Protein AF-0000000067866561 (afdb_homodimer)

Structure (mmCIF, N/CA/C/O backbone):
data_AF-0000000067866561-model_v1
#
loop_
_entity.id
_entity.type
_entity.pdbx_description
1 polymer 'RpiR family transcrip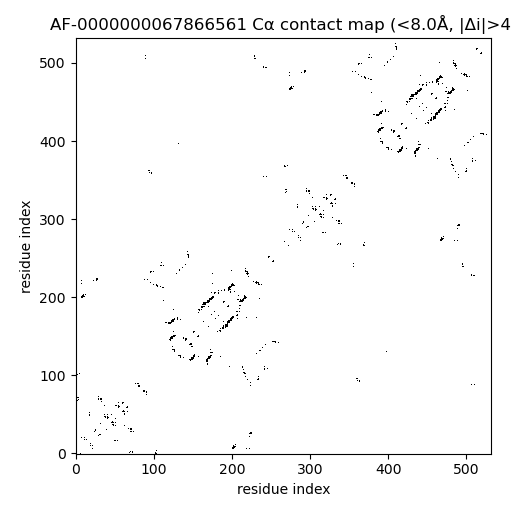tional regulator'
#
loop_
_atom_site.group_PDB
_atom_site.id
_atom_site.type_symbol
_atom_site.label_atom_id
_atom_site.label_alt_id
_atom_site.label_comp_id
_atom_site.label_asym_id
_atom_site.label_entity_id
_atom_site.label_seq_id
_atom_site.pdbx_PDB_ins_code
_atom_site.Cartn_x
_atom_site.Cartn_y
_atom_site.Cartn_z
_atom_site.occupancy
_atom_site.B_iso_or_equiv
_atom_site.auth_seq_id
_atom_site.auth_comp_id
_atom_site.auth_asym_id
_atom_site.auth_atom_id
_atom_site.pdbx_PDB_model_num
ATOM 1 N N . MET A 1 1 ? -1.812 25.75 -6.633 1 51.5 1 MET A N 1
ATOM 2 C CA . MET A 1 1 ? -2.139 24.516 -5.918 1 51.5 1 MET A CA 1
ATOM 3 C C . MET A 1 1 ? -3.514 24 -6.328 1 51.5 1 MET A C 1
ATOM 5 O O . MET A 1 1 ? -4.398 24.781 -6.676 1 51.5 1 MET A O 1
ATOM 9 N N . ASN A 1 2 ? -3.725 22.766 -6.699 1 67.25 2 ASN A N 1
ATOM 10 C CA . ASN A 1 2 ? -4.996 22.125 -7.02 1 67.25 2 ASN A CA 1
ATOM 11 C C . ASN A 1 2 ? -6.02 22.328 -5.906 1 67.25 2 ASN A C 1
ATOM 13 O O . ASN A 1 2 ? -5.738 22.062 -4.738 1 67.25 2 ASN A O 1
ATOM 17 N N . ILE A 1 3 ? -7.043 23.109 -6.242 1 78.19 3 ILE A N 1
ATOM 18 C CA . ILE A 1 3 ? -8.07 23.531 -5.285 1 78.19 3 ILE A CA 1
ATOM 19 C C . ILE A 1 3 ? -8.531 22.328 -4.473 1 78.19 3 ILE A C 1
ATOM 21 O O . ILE A 1 3 ? -8.828 22.453 -3.281 1 78.19 3 ILE A O 1
ATOM 25 N N . ILE A 1 4 ? -8.531 21.219 -5.055 1 76.75 4 ILE A N 1
ATOM 26 C CA . ILE A 1 4 ? -8.961 20 -4.371 1 76.75 4 ILE A CA 1
ATOM 27 C C . ILE A 1 4 ? -7.98 19.672 -3.242 1 76.75 4 ILE A C 1
ATOM 29 O O . ILE A 1 4 ? -8.398 19.344 -2.131 1 76.75 4 ILE A O 1
ATOM 33 N N . CYS A 1 5 ? -6.785 19.859 -3.506 1 73.12 5 CYS A N 1
ATOM 34 C CA . CYS A 1 5 ? -5.758 19.625 -2.496 1 73.12 5 CYS A CA 1
ATOM 35 C C . CYS A 1 5 ? -5.852 20.672 -1.381 1 73.12 5 CYS A C 1
ATOM 37 O O . CYS A 1 5 ? -5.664 20.344 -0.208 1 73.12 5 CYS A O 1
ATOM 39 N N . GLU A 1 6 ? -6.121 21.875 -1.761 1 77.31 6 GLU A N 1
ATOM 40 C CA . GLU A 1 6 ? -6.273 22.953 -0.783 1 77.31 6 GLU A CA 1
ATOM 41 C C . GLU A 1 6 ? -7.426 22.672 0.176 1 77.31 6 GLU A C 1
ATOM 43 O O . GLU A 1 6 ? -7.289 22.859 1.388 1 77.31 6 GLU A O 1
ATOM 48 N N . ILE A 1 7 ? -8.531 22.203 -0.333 1 79.88 7 ILE A N 1
ATOM 49 C CA . ILE A 1 7 ? -9.711 21.875 0.468 1 79.88 7 ILE A CA 1
ATOM 50 C C . ILE A 1 7 ? -9.375 20.75 1.439 1 79.88 7 ILE A C 1
ATOM 52 O O . ILE A 1 7 ? -9.695 20.828 2.629 1 79.88 7 ILE A O 1
ATOM 56 N N . GLN A 1 8 ? -8.703 19.75 0.894 1 75.56 8 GLN A N 1
ATOM 57 C CA . GLN A 1 8 ? -8.336 18.609 1.725 1 75.56 8 GLN A CA 1
ATOM 58 C C . GLN A 1 8 ? -7.398 19.031 2.854 1 75.56 8 GLN A C 1
ATOM 60 O O . GLN A 1 8 ? -7.562 18.594 3.994 1 75.56 8 GLN A O 1
ATOM 65 N N . GLN A 1 9 ? -6.465 19.875 2.562 1 73.44 9 GLN A N 1
ATOM 66 C CA . GLN A 1 9 ? -5.461 20.281 3.537 1 73.44 9 GLN A CA 1
ATOM 67 C C . GLN A 1 9 ? -6.082 21.125 4.645 1 73.44 9 GLN A C 1
ATOM 69 O O . GLN A 1 9 ? -5.629 21.094 5.789 1 73.44 9 GLN A O 1
ATOM 74 N N . LYS A 1 10 ? -7.121 21.828 4.379 1 76.75 10 LYS A N 1
ATOM 75 C CA . LYS A 1 10 ? -7.719 22.766 5.32 1 76.75 10 LYS A CA 1
ATOM 76 C C . LYS A 1 10 ? -8.945 22.172 6 1 76.75 10 LYS A C 1
ATOM 78 O O . LYS A 1 10 ? -9.609 22.828 6.797 1 76.75 10 LYS A O 1
ATOM 83 N N . TYR A 1 11 ? -9.211 20.969 5.695 1 79.69 11 TYR A N 1
ATOM 84 C CA . TYR A 1 11 ? -10.477 20.344 6.086 1 79.69 11 TYR A CA 1
ATOM 85 C C . TYR A 1 11 ? -10.68 20.438 7.59 1 79.69 11 TYR A C 1
ATOM 87 O O . TYR A 1 11 ? -11.773 20.766 8.055 1 79.69 11 TYR A O 1
ATOM 95 N N . ASN A 1 12 ? -9.602 20.219 8.328 1 75.5 12 ASN A N 1
ATOM 96 C CA . ASN A 1 12 ? -9.727 20.156 9.781 1 75.5 12 ASN A CA 1
ATOM 97 C C . ASN A 1 12 ? -10.055 21.531 10.367 1 75.5 12 ASN A C 1
ATOM 99 O O . ASN A 1 12 ? -10.5 21.641 11.508 1 75.5 12 ASN A O 1
ATOM 103 N N . ASN A 1 13 ? -9.828 22.562 9.617 1 79.94 13 ASN A N 1
ATOM 104 C CA . ASN A 1 13 ? -10.062 23.938 10.086 1 79.94 13 ASN A CA 1
ATOM 105 C C . ASN A 1 13 ? -11.461 24.422 9.719 1 79.94 13 ASN A C 1
ATOM 107 O O . ASN A 1 13 ? -11.852 25.531 10.094 1 79.94 13 ASN A O 1
ATOM 111 N N . PHE A 1 14 ? -12.211 23.625 9.086 1 86.25 14 PHE A N 1
ATOM 112 C CA . PHE A 1 14 ? -13.531 24.031 8.625 1 86.25 14 PHE A CA 1
ATOM 113 C C . PHE A 1 14 ? -14.578 23.828 9.719 1 8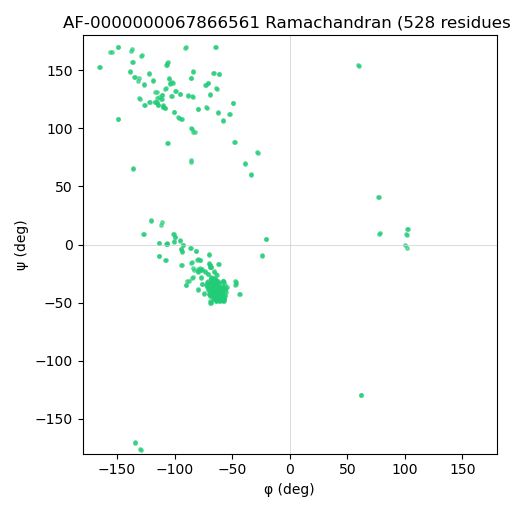6.25 14 PHE A C 1
ATOM 115 O O . PHE A 1 14 ? -14.438 22.938 10.562 1 86.25 14 PHE A O 1
ATOM 122 N N . SER A 1 15 ? -15.508 24.719 9.797 1 88.94 15 SER A N 1
ATOM 123 C CA . SER A 1 15 ? -16.703 24.484 10.594 1 88.94 15 SER A CA 1
ATOM 124 C C . SER A 1 15 ? -17.531 23.328 10.039 1 88.94 15 SER A C 1
ATOM 126 O O . SER A 1 15 ? -17.234 22.812 8.953 1 88.94 15 SER A O 1
ATOM 128 N N . ASP A 1 16 ? -18.469 22.922 10.742 1 89.62 16 ASP A N 1
ATOM 129 C CA . ASP A 1 16 ? -19.297 21.812 10.312 1 89.62 16 ASP A CA 1
ATOM 130 C C . ASP A 1 16 ? -19.953 22.094 8.961 1 89.62 16 ASP A C 1
ATOM 132 O O . ASP A 1 16 ? -20 21.219 8.094 1 89.62 16 ASP A O 1
ATOM 136 N N . LYS A 1 17 ? -20.438 23.234 8.828 1 89.38 17 LYS A N 1
ATOM 137 C CA . LYS A 1 17 ? -21.094 23.609 7.574 1 89.38 17 LYS A CA 1
ATOM 138 C C . LYS A 1 17 ? -20.078 23.641 6.43 1 89.38 17 LYS A C 1
ATOM 140 O O . LYS A 1 17 ? -20.375 23.219 5.312 1 89.38 17 LYS A O 1
ATOM 145 N N . GLU A 1 18 ? -18.922 24.141 6.777 1 90.75 18 GLU A N 1
ATOM 146 C CA . GLU A 1 18 ? -17.859 24.188 5.773 1 90.75 18 GLU A CA 1
ATOM 147 C C . GLU A 1 18 ? -17.406 22.781 5.391 1 90.75 18 GLU A C 1
ATOM 149 O O . GLU A 1 18 ? -17.109 22.516 4.223 1 90.75 18 GLU A O 1
ATOM 154 N N . LYS A 1 19 ? -17.297 21.906 6.316 1 88.5 19 LYS A N 1
ATOM 155 C CA . LYS A 1 19 ? -16.953 20.516 6.035 1 88.5 19 LYS A CA 1
ATOM 156 C C . LYS A 1 19 ? -17.984 19.875 5.105 1 88.5 19 LYS A C 1
ATOM 158 O O . LYS A 1 19 ? -17.625 19.078 4.23 1 88.5 19 LYS A O 1
ATOM 163 N N . ALA A 1 20 ? -19.203 20.203 5.359 1 89.25 20 ALA A N 1
ATOM 164 C CA . ALA A 1 20 ? -20.25 19.688 4.488 1 89.25 20 ALA A CA 1
ATOM 165 C C . ALA A 1 20 ? -20.031 20.141 3.047 1 89.25 20 ALA A C 1
ATOM 167 O O . ALA A 1 20 ? -20.203 19.344 2.111 1 89.25 20 ALA A O 1
ATOM 168 N N . ILE A 1 21 ? -19.703 21.422 2.9 1 89.94 21 ILE A N 1
ATOM 169 C CA . ILE A 1 21 ? -19.406 21.953 1.573 1 89.94 21 ILE A CA 1
ATOM 170 C C . ILE A 1 21 ? -18.219 21.203 0.978 1 89.94 21 ILE A C 1
ATOM 172 O O . ILE A 1 21 ? -18.281 20.734 -0.16 1 89.94 21 ILE A O 1
ATOM 176 N N . ALA A 1 22 ? -17.141 21.062 1.773 1 86.31 22 ALA A N 1
ATOM 177 C CA . ALA A 1 22 ? -15.914 20.391 1.345 1 86.31 22 ALA A CA 1
ATOM 178 C C . ALA A 1 22 ? -16.188 18.953 0.93 1 86.31 22 ALA A C 1
ATOM 180 O O . ALA A 1 22 ? -15.742 18.5 -0.128 1 86.31 22 ALA A O 1
ATOM 181 N N . ASP A 1 23 ? -16.938 18.297 1.719 1 84.62 23 ASP A N 1
ATOM 182 C CA . ASP A 1 23 ? -17.281 16.906 1.432 1 84.62 23 ASP A CA 1
ATOM 183 C C . ASP A 1 23 ? -18 16.781 0.089 1 84.62 23 ASP A C 1
ATOM 185 O O . ASP A 1 23 ? -17.688 15.891 -0.704 1 84.62 23 ASP A O 1
ATOM 189 N N . TYR A 1 24 ? -18.938 17.625 -0.1 1 83.81 24 TYR A N 1
ATOM 190 C CA . TYR A 1 24 ? -19.703 17.594 -1.349 1 83.81 24 TYR A CA 1
ATOM 191 C C . TYR A 1 24 ? -18.781 17.828 -2.545 1 83.81 24 TYR A C 1
ATOM 193 O O . TYR A 1 24 ? -18.859 17.109 -3.543 1 83.81 24 TYR A O 1
ATOM 201 N N . ILE A 1 25 ? -17.938 18.797 -2.445 1 82.19 25 ILE A N 1
ATOM 202 C CA . ILE A 1 25 ? -17.016 19.156 -3.523 1 82.19 25 ILE A CA 1
ATOM 203 C C . ILE A 1 25 ? -16.047 18 -3.773 1 82.19 25 ILE A C 1
ATOM 205 O O . ILE A 1 25 ? -15.797 17.625 -4.922 1 82.19 25 ILE A O 1
ATOM 209 N N . LEU A 1 26 ? -15.5 17.469 -2.715 1 77.69 26 LEU A N 1
ATOM 210 C CA . LEU A 1 26 ? -14.438 16.469 -2.812 1 77.69 26 LEU A CA 1
ATOM 211 C C . LEU A 1 26 ? -14.992 15.141 -3.311 1 77.69 26 LEU A C 1
ATOM 213 O O . LEU A 1 26 ? -14.32 14.43 -4.062 1 77.69 26 LEU A O 1
ATOM 217 N N . ASN A 1 27 ? -16.141 14.797 -3.006 1 74.69 27 ASN A N 1
ATOM 218 C CA . ASN A 1 27 ? -16.719 13.5 -3.344 1 74.69 27 ASN A CA 1
ATOM 219 C C . ASN A 1 27 ? -17.375 13.523 -4.719 1 74.69 27 ASN A C 1
ATOM 221 O O . ASN A 1 27 ? -17.469 12.492 -5.383 1 74.69 27 ASN A O 1
ATOM 225 N N . GLN A 1 28 ? -17.906 14.672 -5.102 1 72 28 GLN A N 1
ATOM 226 C CA . GLN A 1 28 ? -18.625 14.805 -6.371 1 72 28 GLN A CA 1
ATOM 227 C C . GLN A 1 28 ? -18.219 16.078 -7.098 1 72 28 GLN A C 1
ATOM 229 O O . GLN A 1 28 ? -19.078 16.906 -7.422 1 72 28 GLN A O 1
ATOM 234 N N . PRO A 1 29 ? -16.984 16.125 -7.48 1 72 29 PRO A N 1
ATOM 235 C CA . PRO A 1 29 ? -16.547 17.375 -8.086 1 72 29 PRO A CA 1
ATOM 236 C C . PRO A 1 29 ? -17.234 17.656 -9.422 1 72 29 PRO A C 1
ATOM 238 O O . PRO A 1 29 ? -17.422 18.828 -9.781 1 72 29 PRO A O 1
ATOM 241 N N . ASP A 1 30 ? -17.703 16.656 -10.039 1 72.81 30 ASP A N 1
ATOM 242 C CA . ASP A 1 30 ? -18.344 16.828 -11.344 1 72.81 30 ASP A CA 1
ATOM 243 C C . ASP A 1 30 ? -19.719 17.469 -11.203 1 72.81 30 ASP A C 1
ATOM 245 O O . ASP A 1 30 ? -20.203 18.109 -12.141 1 72.81 30 ASP A O 1
ATOM 249 N N . MET A 1 31 ? -20.297 17.328 -10.039 1 74.25 31 MET A N 1
ATOM 250 C CA . MET A 1 31 ? -21.641 17.859 -9.828 1 74.25 31 MET A CA 1
ATOM 251 C C . MET A 1 31 ? -21.609 19.359 -9.609 1 74.25 31 MET A C 1
ATOM 253 O O . MET A 1 31 ? -22.641 20.031 -9.719 1 74.25 31 MET A O 1
ATOM 257 N N . ILE A 1 32 ? -20.422 19.797 -9.375 1 78.69 32 ILE A N 1
ATOM 258 C CA . ILE A 1 32 ? -20.281 21.219 -9.086 1 78.69 32 ILE A CA 1
ATOM 259 C C . ILE A 1 32 ? -20.172 22.016 -10.383 1 78.69 32 ILE A C 1
ATOM 261 O O . ILE A 1 32 ? -20.422 23.219 -10.406 1 78.69 32 ILE A O 1
ATOM 265 N N . LYS A 1 33 ? -19.906 21.297 -11.492 1 74.69 33 LYS A N 1
ATOM 266 C CA . LYS A 1 33 ? -19.656 21.953 -12.773 1 74.69 33 LYS A CA 1
ATOM 267 C C . LYS A 1 33 ? -20.859 22.781 -13.203 1 74.69 33 LYS A C 1
ATOM 269 O O . LYS A 1 33 ? -20.703 23.906 -13.711 1 74.69 33 LYS A O 1
ATOM 274 N N . ASN A 1 34 ? -21.984 22.344 -12.992 1 79 34 ASN A N 1
ATOM 275 C CA . ASN A 1 34 ? -23.141 23.031 -13.555 1 79 34 ASN A CA 1
ATOM 276 C C . ASN A 1 34 ? -24.109 23.5 -12.469 1 79 34 ASN A C 1
ATOM 278 O O . ASN A 1 34 ? -25.25 23.828 -12.758 1 79 34 ASN A O 1
ATOM 282 N N . ILE A 1 35 ? -23.578 23.594 -11.297 1 85.44 35 ILE A N 1
ATOM 283 C CA . ILE A 1 35 ? -24.484 23.969 -10.219 1 85.44 35 ILE A CA 1
ATOM 284 C C . ILE A 1 35 ? -24.312 25.453 -9.883 1 85.44 35 ILE A C 1
ATOM 286 O O . ILE A 1 35 ? -23.234 26 -10.031 1 85.44 35 ILE A O 1
ATOM 290 N N . ASN A 1 36 ? -25.469 26.172 -9.625 1 88.38 36 ASN A N 1
ATOM 291 C CA . ASN A 1 36 ? -25.344 27.547 -9.133 1 88.38 36 ASN A CA 1
ATOM 292 C C . ASN A 1 36 ? -25.297 27.578 -7.605 1 88.38 36 ASN A C 1
ATOM 294 O O . ASN A 1 36 ? -25.484 26.562 -6.945 1 88.38 36 ASN A O 1
ATOM 298 N N . ILE A 1 37 ? -24.969 28.766 -7.094 1 91.69 37 ILE A N 1
ATOM 299 C CA . ILE A 1 37 ? -24.688 28.906 -5.672 1 91.69 37 ILE A CA 1
ATOM 300 C C . ILE A 1 37 ? -25.953 28.625 -4.863 1 91.69 37 ILE A C 1
ATOM 302 O O . ILE A 1 37 ? -25.891 28.062 -3.771 1 91.69 37 ILE A O 1
ATOM 306 N N . THR A 1 38 ? -27.156 29 -5.371 1 91.81 38 THR A N 1
ATOM 307 C CA . THR A 1 38 ? -28.422 28.797 -4.684 1 91.81 38 THR A CA 1
ATOM 308 C C . THR A 1 38 ? -28.734 27.312 -4.574 1 91.81 38 THR A C 1
ATOM 310 O O . THR A 1 38 ? -29.172 26.844 -3.521 1 91.81 38 THR A O 1
ATOM 313 N N . GLU A 1 39 ? -28.516 26.641 -5.586 1 91.81 39 GLU A N 1
ATOM 314 C CA . GLU A 1 39 ? -28.75 25.203 -5.613 1 91.81 39 GLU A CA 1
ATOM 315 C C . GLU A 1 39 ? -27.797 24.469 -4.68 1 91.81 39 GLU A C 1
ATOM 317 O O . GLU A 1 39 ? -28.203 23.562 -3.951 1 91.81 39 GLU A O 1
ATOM 322 N N . LEU A 1 40 ? -26.562 24.828 -4.773 1 91.56 40 LEU A N 1
ATOM 323 C CA . LEU A 1 40 ? -25.578 24.203 -3.893 1 91.56 40 LEU A CA 1
ATOM 324 C C . LEU A 1 40 ? -25.922 24.438 -2.43 1 91.56 40 LEU A C 1
ATOM 326 O O . LEU A 1 40 ? -25.828 23.531 -1.604 1 91.56 40 LEU A O 1
ATOM 330 N N . ALA A 1 41 ? -26.297 25.641 -2.125 1 92.94 41 ALA A N 1
ATOM 331 C CA . ALA A 1 41 ? -26.688 25.984 -0.761 1 92.94 41 ALA A CA 1
ATOM 332 C C . ALA A 1 41 ? -27.859 25.125 -0.288 1 92.94 41 ALA A C 1
ATOM 334 O O . ALA A 1 41 ? -27.875 24.672 0.857 1 92.94 41 ALA A O 1
ATOM 335 N N . LYS A 1 42 ? -28.719 24.844 -1.188 1 92.06 42 LYS A N 1
ATOM 336 C CA . LYS A 1 42 ? -29.875 24.016 -0.875 1 92.06 42 LYS A CA 1
ATOM 337 C C . LYS A 1 42 ? -29.469 22.562 -0.624 1 92.06 42 LYS A C 1
ATOM 339 O O . LYS A 1 42 ? -29.953 21.938 0.321 1 92.06 42 LYS A O 1
ATOM 344 N N . ILE A 1 43 ? -28.625 22.125 -1.439 1 89.06 43 ILE A N 1
ATOM 345 C CA . ILE A 1 43 ? -28.172 20.734 -1.348 1 89.06 43 ILE A CA 1
ATOM 346 C C . ILE A 1 43 ? -27.453 20.531 -0.019 1 89.06 43 ILE A C 1
ATOM 348 O O . ILE A 1 43 ? -27.656 19.516 0.649 1 89.06 43 ILE A O 1
ATOM 352 N N . ILE A 1 44 ? -26.609 21.469 0.358 1 89.12 44 ILE A N 1
ATOM 353 C CA . ILE A 1 44 ? -25.766 21.359 1.55 1 89.12 44 ILE A CA 1
ATOM 354 C C . ILE A 1 44 ? -26.562 21.781 2.781 1 89.12 44 ILE A C 1
ATOM 356 O O . ILE A 1 44 ? -26.234 21.406 3.906 1 89.12 44 ILE A O 1
ATOM 360 N N . GLY A 1 45 ? -27.594 22.531 2.635 1 90.75 45 GLY A N 1
ATOM 361 C CA . GLY A 1 45 ? -28.359 23.078 3.74 1 90.75 45 GLY A CA 1
ATOM 362 C C . GLY A 1 45 ? -27.703 24.266 4.398 1 90.75 45 GLY A C 1
ATOM 363 O O . GLY A 1 45 ? -27.594 24.328 5.625 1 90.75 45 GLY A O 1
ATOM 364 N N . THR A 1 46 ? -27.156 25.094 3.637 1 91.94 46 THR A N 1
ATOM 365 C CA . THR A 1 46 ? -26.5 26.297 4.137 1 91.94 46 THR A CA 1
ATOM 366 C C . THR A 1 46 ? -26.906 27.516 3.324 1 91.94 46 THR A C 1
ATOM 368 O O . THR A 1 46 ? -27.922 27.484 2.607 1 91.94 46 THR A O 1
ATOM 371 N N . SER A 1 47 ? -26.25 28.672 3.535 1 89.94 47 SER A N 1
ATOM 372 C CA . SER A 1 47 ? -26.578 29.891 2.818 1 89.94 47 SER A CA 1
ATOM 373 C C . SER A 1 47 ? -25.531 30.203 1.758 1 89.94 47 SER A C 1
ATOM 375 O O . SER A 1 47 ? -24.422 29.688 1.805 1 89.94 47 SER A O 1
ATOM 377 N N . GLY A 1 48 ? -25.969 30.984 0.776 1 92.12 48 GLY A N 1
ATOM 378 C CA . GLY A 1 48 ? -25.016 31.453 -0.222 1 92.12 48 GLY A CA 1
ATOM 379 C C . GLY A 1 48 ? -23.844 32.188 0.378 1 92.12 48 GLY A C 1
ATOM 380 O O . GLY A 1 48 ? -22.719 32.094 -0.117 1 92.12 48 GLY A O 1
ATOM 381 N N . ALA A 1 49 ? -24.094 32.906 1.423 1 92 49 ALA A N 1
ATOM 382 C CA . ALA A 1 49 ? -23.031 33.656 2.109 1 92 49 ALA A CA 1
ATOM 383 C C . ALA A 1 49 ? -21.984 32.688 2.682 1 92 49 ALA A C 1
ATOM 385 O O . ALA A 1 49 ? -20.781 32.969 2.602 1 92 49 ALA A O 1
ATOM 386 N N . THR A 1 50 ? -22.453 31.656 3.197 1 93.44 50 THR A N 1
ATOM 387 C CA . THR A 1 50 ? -21.547 30.656 3.752 1 93.44 50 THR A CA 1
ATOM 388 C C . THR A 1 50 ? -20.672 30.047 2.66 1 93.44 50 THR A C 1
ATOM 390 O O . THR A 1 50 ? -19.484 29.828 2.867 1 93.44 50 THR A O 1
ATOM 393 N N . ILE A 1 51 ? -21.25 29.781 1.525 1 93.88 51 ILE A N 1
ATOM 394 C CA . ILE A 1 51 ? -20.516 29.219 0.4 1 93.88 51 ILE A CA 1
ATOM 395 C C . ILE A 1 51 ? -19.484 30.219 -0.096 1 93.88 51 ILE A C 1
ATOM 397 O O . ILE A 1 51 ? -18.344 29.859 -0.417 1 93.88 51 ILE A O 1
ATOM 401 N N . THR A 1 52 ? -19.891 31.484 -0.139 1 92.56 52 THR A N 1
ATOM 402 C CA . THR A 1 52 ? -18.984 32.562 -0.557 1 92.56 52 THR A CA 1
ATOM 403 C C . THR A 1 52 ? -17.812 32.656 0.407 1 92.56 52 THR A C 1
ATOM 405 O O . THR A 1 52 ? -16.672 32.812 -0.02 1 92.56 52 THR A O 1
ATOM 408 N N . ARG A 1 53 ? -18.062 32.594 1.65 1 92.69 53 ARG A N 1
ATOM 409 C CA . ARG A 1 53 ? -17.016 32.656 2.654 1 92.69 53 ARG A CA 1
ATOM 410 C C . ARG A 1 53 ? -16.078 31.438 2.541 1 92.69 53 ARG A C 1
ATOM 412 O O . ARG A 1 53 ? -14.867 31.562 2.707 1 92.69 53 ARG A O 1
ATOM 419 N N . PHE A 1 54 ? -16.688 30.344 2.301 1 94.44 54 PHE A N 1
ATOM 420 C CA . PHE A 1 54 ? -15.922 29.125 2.098 1 94.44 54 PHE A CA 1
ATOM 421 C C . PHE A 1 54 ? -14.961 29.281 0.923 1 94.44 54 PHE A C 1
ATOM 423 O O . PHE A 1 54 ? -13.789 28.922 1.019 1 94.44 54 PHE A O 1
ATOM 430 N N . SER A 1 55 ? -15.492 29.781 -0.153 1 91.75 55 SER A N 1
ATOM 431 C CA . SER A 1 55 ? -14.672 29.984 -1.346 1 91.75 55 SER A CA 1
ATOM 432 C C . SER A 1 55 ? -13.461 30.859 -1.042 1 91.75 55 SER A C 1
ATOM 434 O O . SER A 1 55 ? -12.352 30.562 -1.495 1 91.75 55 SER A O 1
ATOM 436 N N . LYS A 1 56 ? -13.648 31.828 -0.228 1 90.62 56 LYS A N 1
ATOM 437 C CA . LYS A 1 56 ? -12.547 32.719 0.144 1 90.62 56 LYS A CA 1
ATOM 438 C C . LYS A 1 56 ? -11.547 32 1.054 1 90.62 56 LYS A C 1
ATOM 440 O O . LYS A 1 56 ? -10.336 32.188 0.917 1 90.62 56 LYS A O 1
ATOM 445 N N . LYS A 1 57 ? -12.07 31.25 1.836 1 90.19 57 LYS A N 1
ATOM 446 C CA . LYS A 1 57 ? -11.242 30.531 2.799 1 90.19 57 LYS A CA 1
ATOM 447 C C . LYS A 1 57 ? -10.297 29.562 2.094 1 90.19 57 LYS A C 1
ATOM 449 O O . LYS A 1 57 ? -9.195 29.297 2.586 1 90.19 57 LYS A O 1
ATOM 454 N N . ILE A 1 58 ? -10.742 29.125 0.99 1 88.25 58 ILE A N 1
ATOM 455 C CA . ILE A 1 58 ? -9.898 28.156 0.288 1 88.25 58 ILE A CA 1
ATOM 456 C C . ILE A 1 58 ? -9.125 28.859 -0.821 1 88.25 58 ILE A C 1
ATOM 458 O O . ILE A 1 58 ? -8.562 28.219 -1.704 1 88.25 58 ILE A O 1
ATOM 462 N N . GLY A 1 59 ? -9.219 30.172 -0.901 1 84.19 59 GLY A N 1
ATOM 463 C CA . GLY A 1 59 ? -8.336 30.953 -1.759 1 84.19 59 GLY A CA 1
ATOM 464 C C . GLY A 1 59 ? -9 31.406 -3.047 1 84.19 59 GLY A C 1
ATOM 465 O O . GLY A 1 59 ? -8.32 31.781 -4.004 1 84.19 59 GLY A O 1
ATOM 466 N N . CYS A 1 60 ? -10.289 31.266 -3.061 1 87.88 60 CYS A N 1
ATOM 467 C CA . CYS A 1 60 ? -11.016 31.75 -4.23 1 87.88 60 CYS A CA 1
ATOM 468 C C . CYS A 1 60 ? -11.742 33.031 -3.924 1 87.88 60 CYS A C 1
ATOM 470 O O . CYS A 1 60 ? -12.305 33.219 -2.838 1 87.88 60 CYS A O 1
ATOM 472 N N . ASP A 1 61 ? -11.758 33.844 -4.887 1 86.56 61 ASP A N 1
ATOM 473 C CA . ASP A 1 61 ? -12.344 35.188 -4.668 1 86.56 61 ASP A CA 1
ATOM 474 C C . ASP A 1 61 ? -13.875 35.094 -4.734 1 86.56 61 ASP A C 1
ATOM 476 O O . ASP A 1 61 ? -14.562 36 -4.246 1 86.56 61 ASP A O 1
ATOM 480 N N . SER A 1 62 ? -14.367 34.094 -5.387 1 88.25 62 SER A N 1
ATOM 481 C CA . SER A 1 62 ? -15.805 33.969 -5.57 1 88.25 62 SER A CA 1
ATOM 482 C C . SER A 1 62 ? -16.203 32.5 -5.777 1 88.25 62 SER A C 1
ATOM 484 O O . SER A 1 62 ? -15.344 31.656 -6.008 1 88.25 62 SER A O 1
ATOM 486 N N . PHE A 1 63 ? -17.484 32.312 -5.648 1 91.81 63 PHE A N 1
ATOM 487 C CA . PHE A 1 63 ? -18.016 31 -5.949 1 91.81 63 PHE A CA 1
ATOM 488 C C . PHE A 1 63 ? -17.75 30.609 -7.398 1 91.81 63 PHE A C 1
ATOM 490 O O . PHE A 1 63 ? -17.406 29.469 -7.691 1 91.81 63 PHE A O 1
ATOM 497 N N . VAL A 1 64 ? -17.875 31.547 -8.258 1 86.94 64 VAL A N 1
ATOM 498 C CA . VAL A 1 64 ? -17.656 31.297 -9.68 1 86.94 64 VAL A CA 1
ATOM 499 C C . VAL A 1 64 ? -16.219 30.859 -9.914 1 86.94 64 VAL A C 1
ATOM 501 O O . VAL A 1 64 ? -15.961 29.891 -10.625 1 86.94 64 VAL A O 1
ATOM 504 N N . GLU A 1 65 ? -15.305 31.562 -9.266 1 86.62 65 GLU A N 1
ATOM 505 C CA . GLU A 1 65 ? -13.891 31.188 -9.375 1 86.62 65 GLU A CA 1
ATOM 506 C C . GLU A 1 65 ? -13.648 29.797 -8.805 1 86.62 65 GLU A C 1
ATOM 508 O O . GLU A 1 65 ? -12.891 29 -9.375 1 86.62 65 GLU A O 1
ATOM 513 N N . MET A 1 66 ? -14.289 29.516 -7.695 1 89.38 66 MET A N 1
ATOM 514 C CA . MET A 1 66 ? -14.172 28.203 -7.082 1 89.38 66 MET A CA 1
ATOM 515 C C . MET A 1 66 ? -14.633 27.109 -8.039 1 89.38 66 MET A C 1
ATOM 517 O O . MET A 1 66 ? -13.938 26.109 -8.227 1 89.38 66 MET A O 1
ATOM 521 N N . LYS A 1 67 ? -15.727 27.297 -8.625 1 85.75 67 LYS A N 1
ATOM 522 C CA . LYS A 1 67 ? -16.297 26.344 -9.57 1 85.75 67 LYS A CA 1
ATOM 523 C C . LYS A 1 67 ? -15.344 26.125 -10.75 1 85.75 67 LYS A C 1
ATOM 525 O O . LYS A 1 67 ? -15.133 24.984 -11.172 1 85.75 67 LYS A O 1
ATOM 530 N N . MET A 1 68 ? -14.812 27.203 -11.203 1 81 68 MET A N 1
ATOM 531 C CA . MET A 1 68 ? -13.891 27.125 -12.328 1 81 68 MET A CA 1
ATOM 532 C C . MET A 1 68 ? -12.648 26.312 -11.961 1 81 68 MET A C 1
ATOM 534 O O . MET A 1 68 ? -12.203 25.469 -12.734 1 81 68 MET A O 1
ATOM 538 N N . GLN A 1 69 ? -12.141 26.625 -10.836 1 79.94 69 GLN A N 1
ATOM 539 C CA . GLN A 1 69 ? -10.938 25.938 -10.383 1 79.94 69 GLN A CA 1
ATOM 540 C C . GLN A 1 69 ? -11.195 24.453 -10.172 1 79.94 69 GLN A C 1
ATOM 542 O O . GLN A 1 69 ? -10.344 23.609 -10.484 1 79.94 69 GLN A O 1
ATOM 547 N N . ILE A 1 70 ? -12.336 24.125 -9.648 1 80.94 70 ILE A N 1
ATOM 548 C CA . ILE A 1 70 ? -12.711 22.734 -9.438 1 80.94 70 ILE A CA 1
ATOM 549 C C . ILE A 1 70 ? -12.836 22.016 -10.781 1 80.94 70 ILE A C 1
ATOM 551 O O . ILE A 1 70 ? -12.344 20.906 -10.945 1 80.94 70 ILE A O 1
ATOM 555 N N . ASN A 1 71 ? -13.445 22.672 -11.781 1 73 71 ASN A N 1
ATOM 556 C CA . ASN A 1 71 ? -13.617 22.094 -13.109 1 73 71 ASN A CA 1
ATOM 557 C C . ASN A 1 71 ? -12.273 21.828 -13.773 1 73 71 ASN A C 1
ATOM 559 O O . ASN A 1 71 ? -12.117 20.828 -14.492 1 73 71 ASN A O 1
ATOM 563 N N . LEU A 1 72 ? -11.375 22.672 -13.531 1 66.94 72 LEU A N 1
ATOM 564 C CA . LEU A 1 72 ? -10.039 22.531 -14.094 1 66.94 72 LEU A CA 1
ATOM 565 C C . LEU A 1 72 ? -9.312 21.344 -13.453 1 66.94 72 LEU A C 1
ATOM 567 O O . LEU A 1 72 ? -8.516 20.672 -14.109 1 66.94 72 LEU A O 1
ATOM 571 N N . SER A 1 73 ? -9.641 21.188 -12.195 1 64.38 73 SER A N 1
ATOM 572 C CA . SER A 1 73 ? -8.953 20.125 -11.461 1 64.38 73 SER A CA 1
ATOM 573 C C . SER A 1 73 ? -9.516 18.75 -11.805 1 64.38 73 SER A C 1
ATOM 575 O O . SER A 1 73 ? -8.859 17.734 -11.594 1 64.38 73 SER A O 1
ATOM 577 N N . THR A 1 74 ? -10.805 18.609 -12.203 1 60.16 74 THR A N 1
ATOM 578 C CA . THR A 1 74 ? -11.477 17.359 -12.5 1 60.16 74 THR A CA 1
ATOM 579 C C . THR A 1 74 ? -11.328 17 -13.969 1 60.16 74 THR A C 1
ATOM 581 O O . THR A 1 74 ? -11.57 15.852 -14.367 1 60.16 74 THR A O 1
ATOM 584 N N . ASN A 1 75 ? -11.297 17.922 -14.93 1 51.62 75 ASN A N 1
ATOM 585 C CA . ASN A 1 75 ? -11.312 17.688 -16.375 1 51.62 75 ASN A CA 1
ATOM 586 C C . ASN A 1 75 ? -10.367 16.547 -16.766 1 51.62 75 ASN A C 1
ATOM 588 O O . ASN A 1 75 ? -10.586 15.883 -17.781 1 51.62 75 ASN A O 1
ATOM 592 N N . ASP A 1 76 ? -9.297 16.547 -16.203 1 44.88 76 ASP A N 1
ATOM 593 C CA . ASP A 1 76 ? -8.445 15.523 -16.812 1 44.88 76 ASP A CA 1
ATOM 594 C C . ASP A 1 76 ? -8.844 14.125 -16.344 1 44.88 76 ASP A C 1
ATOM 596 O O . ASP A 1 76 ? -8.273 13.133 -16.797 1 44.88 76 ASP A O 1
ATOM 600 N N . SER A 1 77 ? -9.469 14.055 -15.305 1 43.88 77 SER A N 1
ATOM 601 C CA . SER A 1 77 ? -9.82 12.695 -14.906 1 43.88 77 SER A CA 1
ATOM 602 C C . SER A 1 77 ? -11.117 12.242 -15.562 1 43.88 77 SER A C 1
ATOM 604 O O . SER A 1 77 ? -12.18 12.828 -15.312 1 43.88 77 SER A O 1
ATOM 606 N N . GLU A 1 78 ? -11.164 11.969 -16.766 1 37.94 78 GLU A N 1
ATOM 607 C CA . GLU A 1 78 ? -12.352 11.32 -17.328 1 37.94 78 GLU A CA 1
ATOM 608 C C . GLU A 1 78 ? -13.055 10.461 -16.281 1 37.94 78 GLU A C 1
ATOM 610 O O . GLU A 1 78 ? -12.469 9.508 -15.758 1 37.94 78 GLU A O 1
ATOM 615 N N . SER A 1 79 ? -13.828 11.031 -15.398 1 40.38 79 SER A N 1
ATOM 616 C CA . SER A 1 79 ? -14.742 10.242 -14.586 1 40.38 79 SER A CA 1
ATOM 617 C C . SER A 1 79 ? -15.273 9.039 -15.359 1 40.38 79 SER A C 1
ATOM 619 O O . SER A 1 79 ? -16.016 9.203 -16.344 1 40.38 79 SER A O 1
ATOM 621 N N . ILE A 1 80 ? -14.578 8.18 -15.805 1 38.09 80 ILE A N 1
ATOM 622 C CA . ILE A 1 80 ? -15.258 7.008 -16.344 1 38.09 80 ILE A CA 1
ATOM 623 C C . ILE A 1 80 ? -16.453 6.668 -15.453 1 38.09 80 ILE A C 1
ATOM 625 O O . ILE A 1 80 ? -16.297 6.254 -14.305 1 38.09 80 ILE A O 1
ATOM 629 N N . ASP A 1 81 ? -17.484 7.414 -15.414 1 40.81 81 ASP A N 1
ATOM 630 C CA . ASP A 1 81 ? -18.844 7.074 -15 1 40.81 81 ASP A CA 1
ATOM 631 C C . ASP A 1 81 ? -19.109 5.578 -15.156 1 40.81 81 ASP A C 1
ATOM 633 O O . ASP A 1 81 ? -20.266 5.156 -15.281 1 40.81 81 ASP A O 1
ATOM 637 N N . SER A 1 82 ? -18.312 4.777 -15.766 1 44.34 82 SER A N 1
ATOM 638 C CA . SER A 1 82 ? -18.844 3.426 -15.922 1 44.34 82 SER A CA 1
ATOM 639 C C . SER A 1 82 ? -19.188 2.809 -14.578 1 44.34 82 SER A C 1
ATOM 641 O O . SER A 1 82 ? -18.469 2.979 -13.594 1 44.34 82 SER A O 1
ATOM 643 N N . ASP A 1 83 ? -20.438 2.656 -14.18 1 54.06 83 ASP A N 1
ATOM 644 C CA . ASP A 1 83 ? -21.109 1.849 -13.164 1 54.06 83 ASP A CA 1
ATOM 645 C C . ASP A 1 83 ? -20.25 0.659 -12.75 1 54.06 83 ASP A C 1
ATOM 647 O O . ASP A 1 83 ? -20.672 -0.164 -11.93 1 54.06 83 ASP A O 1
ATOM 651 N N . ASP A 1 84 ? -19.016 0.545 -13.25 1 81.19 84 ASP A N 1
ATOM 652 C CA . ASP A 1 84 ? -18.188 -0.64 -13.023 1 81.19 84 ASP A CA 1
ATOM 653 C C . ASP A 1 84 ? -17.234 -0.425 -11.852 1 81.19 84 ASP A C 1
ATOM 655 O O . ASP A 1 84 ? -16.406 0.489 -11.883 1 81.19 84 ASP A O 1
ATOM 659 N N . ILE A 1 85 ? -17.406 -1.011 -10.797 1 84.81 85 ILE A N 1
ATOM 660 C CA . ILE A 1 85 ? -16.672 -0.956 -9.539 1 84.81 85 ILE A CA 1
ATOM 661 C C . ILE A 1 85 ? -15.18 -1.057 -9.805 1 84.81 85 ILE A C 1
ATOM 663 O O . ILE A 1 85 ? -14.383 -0.371 -9.164 1 84.81 85 ILE A O 1
ATOM 667 N N . PHE A 1 86 ? -14.734 -1.782 -10.773 1 89.12 86 PHE A N 1
ATOM 668 C CA . PHE A 1 86 ? -13.32 -1.976 -11.094 1 89.12 86 PHE A CA 1
ATOM 669 C C . PHE A 1 86 ? -12.719 -0.702 -11.68 1 89.12 86 PHE A C 1
ATOM 671 O O . PHE A 1 86 ? -11.617 -0.306 -11.312 1 89.12 86 PHE A O 1
ATOM 678 N N . SER A 1 87 ? -13.43 -0.039 -12.477 1 86.69 87 SER A N 1
ATOM 679 C CA . SER A 1 87 ? -12.969 1.213 -13.062 1 86.69 87 SER A CA 1
ATOM 680 C C . SER A 1 87 ? -12.883 2.318 -12.016 1 86.69 87 SER A C 1
ATOM 682 O O . SER A 1 87 ? -11.992 3.168 -12.07 1 86.69 87 SER A O 1
ATOM 684 N N . SER A 1 88 ? -13.797 2.285 -11.117 1 85.31 88 SER A N 1
ATOM 685 C CA . SER A 1 88 ? -13.797 3.283 -10.055 1 85.31 88 SER A CA 1
ATOM 686 C C . SER A 1 88 ? -12.547 3.172 -9.188 1 85.31 88 SER A C 1
ATOM 688 O O . SER A 1 88 ? -11.891 4.176 -8.906 1 85.31 88 SER A O 1
ATOM 690 N N . VAL A 1 89 ? -12.242 1.921 -8.766 1 91.12 89 VAL A N 1
ATOM 691 C CA . VAL A 1 89 ? -11.07 1.709 -7.926 1 91.12 89 VAL A CA 1
ATOM 692 C C . VAL A 1 89 ? -9.812 2.125 -8.68 1 91.12 89 VAL A C 1
ATOM 694 O O . VAL A 1 89 ? -8.938 2.793 -8.117 1 91.12 89 VAL A O 1
ATOM 697 N N . TYR A 1 90 ? -9.734 1.78 -9.945 1 90.88 90 TYR A N 1
ATOM 698 C CA . TYR A 1 90 ? -8.609 2.156 -10.789 1 90.88 90 TYR A CA 1
ATOM 699 C C . TYR A 1 90 ? -8.43 3.67 -10.82 1 90.88 90 TYR A C 1
ATOM 701 O O . TYR A 1 90 ? -7.324 4.18 -10.633 1 90.88 90 TYR A O 1
ATOM 709 N N . SER A 1 91 ? -9.477 4.344 -11.016 1 86.56 91 SER A N 1
ATOM 710 C CA . SER A 1 91 ? -9.453 5.801 -11.086 1 86.56 91 SER A CA 1
ATOM 711 C C . SER A 1 91 ? -9.055 6.414 -9.75 1 86.56 91 SER A C 1
ATOM 713 O O . SER A 1 91 ? -8.281 7.375 -9.711 1 86.56 91 SER A O 1
ATOM 715 N N . HIS A 1 92 ? -9.617 5.879 -8.68 1 87.38 92 HIS A N 1
ATOM 716 C CA . HIS A 1 92 ? -9.312 6.379 -7.344 1 87.38 92 HIS A CA 1
ATOM 717 C C . HIS A 1 92 ? -7.828 6.258 -7.031 1 87.38 92 HIS A C 1
ATOM 719 O O . HIS A 1 92 ? -7.227 7.184 -6.477 1 87.38 92 HIS A O 1
ATOM 725 N N . TYR A 1 93 ? -7.219 5.109 -7.363 1 93.38 93 TYR A N 1
ATOM 726 C CA . TYR A 1 93 ? -5.793 4.906 -7.125 1 93.38 93 TYR A CA 1
ATOM 727 C C . TYR A 1 93 ? -4.961 5.922 -7.895 1 93.38 93 TYR A C 1
ATOM 729 O O . TYR A 1 93 ? -4.047 6.535 -7.336 1 93.38 93 TYR A O 1
ATOM 737 N N . ASN A 1 94 ? -5.297 6.125 -9.117 1 89.44 94 ASN A N 1
ATOM 738 C CA . ASN A 1 94 ? -4.562 7.094 -9.922 1 89.44 94 ASN A CA 1
ATOM 739 C C . ASN A 1 94 ? -4.727 8.516 -9.391 1 89.44 94 ASN A C 1
ATOM 741 O O . ASN A 1 94 ? -3.771 9.289 -9.367 1 89.44 94 ASN A O 1
ATOM 745 N N . GLU A 1 95 ? -5.895 8.789 -8.93 1 83.31 95 GLU A N 1
ATOM 746 C CA . GLU A 1 95 ? -6.164 10.117 -8.375 1 83.31 95 GLU A CA 1
ATOM 747 C C . GLU A 1 95 ? -5.352 10.352 -7.102 1 83.31 95 GLU A C 1
ATOM 749 O O . GLU A 1 95 ? -4.805 11.438 -6.906 1 83.31 95 GLU A O 1
ATOM 754 N N . VAL A 1 96 ? -5.316 9.359 -6.234 1 89.31 96 VAL A N 1
ATOM 755 C CA . VAL A 1 96 ? -4.578 9.492 -4.984 1 89.31 96 VAL A CA 1
ATOM 756 C C . VAL A 1 96 ? -3.102 9.75 -5.281 1 89.31 96 VAL A C 1
ATOM 758 O O . VAL A 1 96 ? -2.482 10.625 -4.664 1 89.31 96 VAL A O 1
ATOM 761 N N . ILE A 1 97 ? -2.533 8.953 -6.242 1 92.5 97 ILE A N 1
ATOM 762 C CA . ILE A 1 97 ? -1.129 9.125 -6.598 1 92.5 97 ILE A CA 1
ATOM 763 C C . ILE A 1 97 ? -0.901 10.539 -7.141 1 92.5 97 ILE A C 1
ATOM 765 O O . ILE A 1 97 ? 0.039 11.219 -6.734 1 92.5 97 ILE A O 1
ATOM 769 N N . GLU A 1 98 ? -1.781 10.938 -8.008 1 85.62 98 GLU A N 1
ATOM 770 C CA . GLU A 1 98 ? -1.65 12.242 -8.648 1 85.62 98 GLU A CA 1
ATOM 771 C C . GLU A 1 98 ? -1.748 13.375 -7.625 1 85.62 98 GLU A C 1
ATOM 773 O O . GLU A 1 98 ? -0.908 14.273 -7.605 1 85.62 98 GLU A O 1
ATOM 778 N N . ARG A 1 99 ? -2.695 13.32 -6.77 1 81.38 99 ARG A N 1
ATOM 779 C CA . ARG A 1 99 ? -2.918 14.367 -5.777 1 81.38 99 ARG A CA 1
ATOM 780 C C . ARG A 1 99 ? -1.795 14.391 -4.746 1 81.38 99 ARG A C 1
ATOM 782 O O . ARG A 1 99 ? -1.35 15.461 -4.332 1 81.38 99 ARG A O 1
ATOM 789 N N . THR A 1 100 ? -1.42 13.219 -4.352 1 90.62 100 THR A N 1
ATOM 790 C CA . THR A 1 100 ? -0.315 13.156 -3.402 1 90.62 100 THR A CA 1
ATOM 791 C C . THR A 1 100 ? 0.958 13.734 -4.016 1 90.62 100 THR A C 1
ATOM 793 O O . THR A 1 100 ? 1.657 14.523 -3.377 1 90.62 100 THR A O 1
ATOM 796 N N . ASN A 1 101 ? 1.229 13.336 -5.25 1 88.81 101 ASN A N 1
ATOM 797 C CA . ASN A 1 101 ? 2.406 13.836 -5.953 1 88.81 101 ASN A CA 1
ATOM 798 C C . ASN A 1 101 ? 2.393 15.359 -6.062 1 88.81 101 ASN A C 1
ATOM 800 O O . ASN A 1 101 ? 3.445 15.992 -6.043 1 88.81 101 ASN A O 1
ATOM 804 N N . SER A 1 102 ? 1.238 15.922 -6.148 1 80.75 102 SER A N 1
ATOM 805 C CA . SER A 1 102 ? 1.101 17.359 -6.328 1 80.75 102 SER A CA 1
ATOM 806 C C . SER A 1 102 ? 1.339 18.109 -5.02 1 80.75 102 SER A C 1
ATOM 808 O O . SER A 1 102 ? 1.674 19.297 -5.023 1 80.75 102 SER A O 1
ATOM 810 N N . ILE A 1 103 ? 1.202 17.5 -3.887 1 81.56 103 ILE A N 1
ATOM 811 C CA . ILE A 1 103 ? 1.273 18.234 -2.631 1 81.56 103 ILE A CA 1
ATOM 812 C C . ILE A 1 103 ? 2.582 17.906 -1.914 1 81.56 103 ILE A C 1
ATOM 814 O O . ILE A 1 103 ? 2.982 18.625 -0.989 1 81.56 103 ILE A O 1
ATOM 818 N N . ILE A 1 104 ? 3.248 16.891 -2.35 1 89.69 104 ILE A N 1
ATOM 819 C CA . ILE A 1 104 ? 4.48 16.453 -1.702 1 89.69 104 ILE A CA 1
ATOM 820 C C . ILE A 1 104 ? 5.535 17.547 -1.817 1 89.69 104 ILE A C 1
ATOM 822 O O . ILE A 1 104 ? 5.668 18.188 -2.865 1 89.69 104 ILE A O 1
ATOM 826 N N . ASP A 1 105 ? 6.23 17.859 -0.73 1 90.44 105 ASP A N 1
ATOM 827 C CA . ASP A 1 105 ? 7.359 18.781 -0.663 1 90.44 105 ASP A CA 1
ATOM 828 C C . ASP A 1 105 ? 8.688 18.031 -0.805 1 90.44 105 ASP A C 1
ATOM 830 O O . ASP A 1 105 ? 9.164 17.422 0.151 1 90.44 105 ASP A O 1
ATOM 834 N N . LYS A 1 106 ? 9.336 18.188 -1.955 1 92.88 106 LYS A N 1
ATOM 835 C CA . LYS A 1 106 ? 10.586 17.484 -2.23 1 92.88 106 LYS A CA 1
ATOM 836 C C . LYS A 1 106 ? 11.664 17.875 -1.229 1 92.88 106 LYS A C 1
ATOM 838 O O . LYS A 1 106 ? 12.477 17.047 -0.827 1 92.88 106 LYS A O 1
ATOM 843 N N . SER A 1 107 ? 11.656 19.125 -0.843 1 95.94 107 SER A N 1
ATOM 844 C CA . SER A 1 107 ? 12.648 19.594 0.118 1 95.94 107 SER A CA 1
ATOM 845 C C . SER A 1 107 ? 12.484 18.891 1.465 1 95.94 107 SER A C 1
ATOM 847 O O . SER A 1 107 ? 13.469 18.578 2.131 1 95.94 107 SER A O 1
ATOM 849 N N . ALA A 1 108 ? 11.25 18.688 1.857 1 96.94 108 ALA A N 1
ATOM 850 C CA . ALA A 1 108 ? 10.984 17.984 3.105 1 96.94 108 ALA A CA 1
ATOM 851 C C . ALA A 1 108 ? 11.461 16.531 3.025 1 96.94 108 ALA A C 1
ATOM 853 O O . ALA A 1 108 ? 11.969 15.984 4.008 1 96.94 108 ALA A O 1
ATOM 854 N N . ILE A 1 109 ? 11.375 15.961 1.82 1 97.69 109 ILE A N 1
ATOM 855 C CA . ILE A 1 109 ? 11.828 14.594 1.615 1 97.69 109 ILE A CA 1
ATOM 856 C C . ILE A 1 109 ? 13.352 14.531 1.747 1 97.69 109 ILE A C 1
ATOM 858 O O . ILE A 1 109 ? 13.883 13.656 2.438 1 97.69 109 ILE A O 1
ATOM 862 N N . PHE A 1 110 ? 14.016 15.469 1.161 1 97.19 110 PHE A N 1
ATOM 863 C CA . PHE A 1 110 ? 15.469 15.484 1.271 1 97.19 110 PHE A CA 1
ATOM 864 C C . PHE A 1 110 ? 15.898 15.727 2.713 1 97.19 110 PHE A C 1
ATOM 866 O O . PHE A 1 110 ? 16.875 15.125 3.184 1 97.19 110 PHE A O 1
ATOM 873 N N . ASN A 1 111 ? 15.164 16.547 3.373 1 98.19 111 ASN A N 1
ATOM 874 C CA . ASN A 1 111 ? 15.461 16.828 4.77 1 98.19 111 ASN A CA 1
ATOM 875 C C . ASN A 1 111 ? 15.312 15.586 5.645 1 98.19 111 ASN A C 1
ATOM 877 O O . ASN A 1 111 ? 16.188 15.281 6.453 1 98.19 111 ASN A O 1
ATOM 881 N N . ILE A 1 112 ? 14.25 14.859 5.512 1 98.69 112 ILE A N 1
ATOM 882 C CA . ILE A 1 112 ? 14.016 13.688 6.344 1 98.69 112 ILE A CA 1
ATOM 883 C C . ILE A 1 112 ? 15.047 12.609 6.012 1 98.69 112 ILE A C 1
ATOM 885 O O . ILE A 1 112 ? 15.469 11.859 6.891 1 98.69 112 ILE A O 1
ATOM 889 N N . VAL A 1 113 ? 15.422 12.531 4.758 1 98.5 113 VAL A N 1
ATOM 890 C CA . VAL A 1 113 ? 16.438 11.57 4.344 1 98.5 113 VAL A CA 1
ATOM 891 C C . VAL A 1 113 ? 17.75 11.867 5.059 1 98.5 113 VAL A C 1
ATOM 893 O O . VAL A 1 113 ? 18.422 10.953 5.562 1 98.5 113 VAL A O 1
ATOM 896 N N . GLU A 1 114 ? 18.125 13.102 5.102 1 98.5 114 GLU A N 1
ATOM 897 C CA . GLU A 1 114 ? 19.344 13.5 5.805 1 98.5 114 GLU A CA 1
ATOM 898 C C . GLU A 1 114 ? 19.25 13.164 7.293 1 98.5 114 GLU A C 1
ATOM 900 O O . GLU A 1 114 ? 20.219 12.68 7.883 1 98.5 114 GLU A O 1
ATOM 905 N N . GLU A 1 115 ? 18.109 13.414 7.867 1 98.69 115 GLU A N 1
ATOM 906 C CA . GLU A 1 115 ? 17.922 13.133 9.289 1 98.69 115 GLU A CA 1
ATOM 907 C C . GLU A 1 115 ? 17.969 11.633 9.562 1 98.69 115 GLU A C 1
ATOM 909 O O . GLU A 1 115 ? 18.484 11.211 10.602 1 98.69 115 GLU A O 1
ATOM 914 N N . ILE A 1 116 ? 17.438 10.852 8.656 1 98.81 116 ILE A N 1
ATOM 915 C CA . ILE A 1 116 ? 17.5 9.398 8.789 1 98.81 116 ILE A CA 1
ATOM 916 C C . ILE A 1 116 ? 18.953 8.938 8.789 1 98.81 116 ILE A C 1
ATOM 918 O O . ILE A 1 116 ? 19.359 8.133 9.633 1 98.81 116 ILE A O 1
ATOM 922 N N . LYS A 1 117 ? 19.734 9.477 7.934 1 98.44 117 LYS A N 1
ATOM 923 C CA . LYS A 1 117 ? 21.125 9.07 7.777 1 98.44 117 LYS A CA 1
ATOM 924 C C . LYS A 1 117 ? 21.938 9.438 9.008 1 98.44 117 LYS A C 1
ATOM 926 O O . LYS A 1 117 ? 22.891 8.727 9.367 1 98.44 117 LYS A O 1
ATOM 931 N N . LYS A 1 118 ? 21.531 10.477 9.656 1 97.56 118 LYS A N 1
ATOM 932 C CA . LYS A 1 118 ? 22.344 11 10.75 1 97.56 118 LYS A CA 1
ATOM 933 C C . LYS A 1 118 ? 21.906 10.438 12.094 1 97.56 118 LYS A C 1
ATOM 935 O O . LYS A 1 118 ? 22.641 10.484 13.07 1 97.56 118 LYS A O 1
ATOM 940 N N . ALA A 1 119 ? 20.75 9.898 12.172 1 98.44 119 ALA A N 1
ATOM 941 C CA . ALA A 1 119 ? 20.156 9.508 13.445 1 98.44 119 ALA A CA 1
ATOM 942 C C . ALA A 1 119 ? 20.859 8.297 14.047 1 98.44 119 ALA A C 1
ATOM 944 O O . ALA A 1 119 ? 21.234 7.371 13.328 1 98.44 119 ALA A O 1
ATOM 945 N N . ASN A 1 120 ? 21.062 8.352 15.367 1 97.94 120 ASN A N 1
ATOM 946 C CA . ASN A 1 120 ? 21.547 7.184 16.094 1 97.94 120 ASN A CA 1
ATOM 947 C C . ASN A 1 120 ? 20.484 6.078 16.141 1 97.94 120 ASN A C 1
ATOM 949 O O . ASN A 1 120 ? 20.797 4.906 15.938 1 97.94 120 A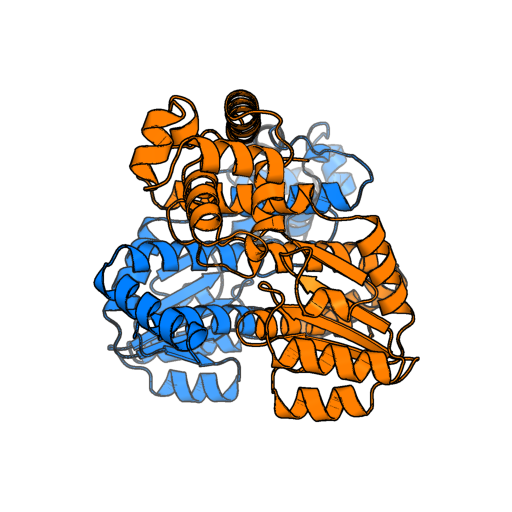SN A O 1
ATOM 953 N N . LYS A 1 121 ? 19.359 6.484 16.531 1 98.12 121 LYS A N 1
ATOM 954 C CA . LYS A 1 121 ? 18.172 5.625 16.531 1 98.12 121 LYS A CA 1
ATOM 955 C C . LYS A 1 121 ? 16.984 6.316 15.867 1 98.12 121 LYS A C 1
ATOM 957 O O . LYS A 1 121 ? 16.828 7.531 16 1 98.12 121 LYS A O 1
ATOM 962 N N . ILE A 1 122 ? 16.203 5.539 15.156 1 98.75 122 ILE A N 1
ATOM 963 C CA . ILE A 1 122 ? 14.984 6.047 14.539 1 98.75 122 ILE A CA 1
ATOM 964 C C . ILE A 1 122 ? 13.766 5.371 15.164 1 98.75 122 ILE A C 1
ATOM 966 O O . ILE A 1 122 ? 13.727 4.145 15.289 1 98.75 122 ILE A O 1
ATOM 970 N N . TYR A 1 123 ? 12.859 6.129 15.625 1 98.38 123 TYR A N 1
ATOM 971 C CA . TYR A 1 123 ? 11.594 5.609 16.125 1 98.38 123 TYR A CA 1
ATOM 972 C C . TYR A 1 123 ? 10.445 6.008 15.203 1 98.38 123 TYR A C 1
ATOM 974 O O . TYR A 1 123 ? 10.312 7.176 14.836 1 98.38 123 TYR A O 1
ATOM 982 N N . LEU A 1 124 ? 9.688 5.027 14.82 1 98.44 124 LEU A N 1
ATOM 983 C CA . LEU A 1 124 ? 8.492 5.246 14.008 1 98.44 124 LEU A CA 1
ATOM 984 C C . LEU A 1 124 ? 7.234 4.875 14.781 1 98.44 124 LEU A C 1
ATOM 986 O O . LEU A 1 124 ? 7.078 3.73 15.211 1 98.44 124 LEU A O 1
ATOM 990 N N . TYR A 1 125 ? 6.355 5.852 14.969 1 98.19 125 TYR A N 1
ATOM 991 C CA . TYR A 1 125 ? 5.125 5.645 15.727 1 98.19 125 TYR A CA 1
ATOM 992 C C . TYR A 1 125 ? 3.914 5.625 14.805 1 98.19 125 TYR A C 1
ATOM 994 O O . TYR A 1 125 ? 3.797 6.461 13.906 1 98.19 125 TYR A O 1
ATOM 1002 N N . GLY A 1 126 ? 3.066 4.734 14.961 1 97.25 126 GLY A N 1
ATOM 1003 C CA . GLY A 1 126 ? 1.79 4.625 14.273 1 97.25 126 GLY A CA 1
ATOM 1004 C C . GLY A 1 126 ? 0.843 3.637 14.93 1 97.25 126 GLY A C 1
ATOM 1005 O O . GLY A 1 126 ? 1.281 2.674 15.562 1 97.25 126 GLY A O 1
ATOM 1006 N N . VAL A 1 127 ? -0.405 3.85 14.773 1 94.38 127 VAL A N 1
ATOM 1007 C CA . VAL A 1 127 ? -1.413 2.967 15.352 1 94.38 127 VAL A CA 1
ATOM 1008 C C . VAL A 1 127 ? -2.307 2.408 14.242 1 94.38 127 VAL A C 1
ATOM 1010 O O . VAL A 1 127 ? -2.535 3.07 13.227 1 94.38 127 VAL A O 1
ATOM 1013 N N . GLY A 1 128 ? -2.781 1.117 14.477 1 92.31 128 GLY A N 1
ATOM 1014 C CA . GLY A 1 128 ? -3.658 0.52 13.484 1 92.31 128 GLY A CA 1
ATOM 1015 C C . GLY A 1 128 ? -2.994 0.351 12.125 1 92.31 128 GLY A C 1
ATOM 1016 O O . GLY A 1 128 ? -1.906 -0.219 12.031 1 92.31 128 GLY A O 1
ATOM 1017 N N . SER A 1 129 ? -3.674 0.828 11.07 1 93.5 129 SER A N 1
ATOM 1018 C CA . SER A 1 129 ? -3.133 0.705 9.719 1 93.5 129 SER A CA 1
ATOM 1019 C C . SER A 1 129 ? -1.841 1.5 9.562 1 93.5 129 SER A C 1
ATOM 1021 O O . SER A 1 129 ? -0.936 1.089 8.836 1 93.5 129 SER A O 1
ATOM 1023 N N . SER A 1 130 ? -1.736 2.582 10.281 1 96.06 130 SER A N 1
ATOM 1024 C CA . SER A 1 130 ? -0.499 3.355 10.266 1 96.06 130 SER A CA 1
ATOM 1025 C C . SER A 1 130 ? 0.655 2.564 10.867 1 96.06 130 SER A C 1
ATOM 1027 O O . SER A 1 130 ? 1.801 2.693 10.43 1 96.06 130 SER A O 1
ATOM 1029 N N . GLY A 1 131 ? 0.286 1.763 11.891 1 96.88 131 GLY A N 1
ATOM 1030 C CA . GLY A 1 131 ? 1.298 0.898 12.477 1 96.88 131 GLY A CA 1
ATOM 1031 C C . GLY A 1 131 ? 1.84 -0.13 11.5 1 96.88 131 GLY A C 1
ATOM 1032 O O . GLY A 1 131 ? 3.045 -0.388 11.469 1 96.88 131 GLY A O 1
ATOM 1033 N N . LEU A 1 132 ? 0.982 -0.698 10.727 1 96.31 132 LEU A N 1
ATOM 1034 C CA . LEU A 1 132 ? 1.398 -1.663 9.711 1 96.31 132 LEU A CA 1
ATOM 1035 C C . LEU A 1 132 ? 2.275 -1 8.656 1 96.31 132 LEU A C 1
ATOM 1037 O O . LEU A 1 132 ? 3.291 -1.562 8.242 1 96.31 132 LEU A O 1
ATOM 1041 N N . THR A 1 133 ? 1.915 0.18 8.227 1 97.19 133 THR A N 1
ATOM 1042 C CA . THR A 1 133 ? 2.701 0.95 7.27 1 97.19 133 THR A CA 1
ATOM 1043 C C . THR A 1 133 ? 4.07 1.297 7.848 1 97.19 133 THR A C 1
ATOM 1045 O O . THR A 1 133 ? 5.086 1.191 7.156 1 97.19 133 THR A O 1
ATOM 1048 N N . ALA A 1 134 ? 4.047 1.639 9.117 1 97.75 134 ALA A N 1
ATOM 1049 C CA . ALA A 1 134 ? 5.301 1.936 9.805 1 97.75 134 ALA A CA 1
ATOM 1050 C C . ALA A 1 134 ? 6.203 0.706 9.852 1 97.75 134 ALA A C 1
ATOM 1052 O O . ALA A 1 134 ? 7.418 0.81 9.664 1 97.75 134 ALA A O 1
ATOM 1053 N N . THR A 1 135 ? 5.625 -0.407 10.102 1 97.31 135 THR A N 1
ATOM 1054 C CA . THR A 1 135 ? 6.391 -1.647 10.164 1 97.31 135 THR A CA 1
ATOM 1055 C C . THR A 1 135 ? 7.031 -1.959 8.812 1 97.31 135 THR A C 1
ATOM 1057 O O . THR A 1 135 ? 8.172 -2.412 8.75 1 97.31 135 THR A O 1
ATOM 1060 N N . GLU A 1 136 ? 6.305 -1.729 7.754 1 96.62 136 GLU A N 1
ATOM 1061 C CA . GLU A 1 136 ? 6.867 -1.911 6.418 1 96.62 136 GLU A CA 1
ATOM 1062 C C . GLU A 1 136 ? 8.086 -1.021 6.211 1 96.62 136 GLU A C 1
ATOM 1064 O O . GLU A 1 136 ? 9.102 -1.468 5.672 1 96.62 136 GLU A O 1
ATOM 1069 N N . MET A 1 137 ? 7.984 0.21 6.609 1 97.44 137 MET A N 1
ATOM 1070 C CA . MET A 1 137 ? 9.109 1.134 6.484 1 97.44 137 MET A CA 1
ATOM 1071 C C . MET A 1 137 ? 10.289 0.675 7.336 1 97.44 137 MET A C 1
ATOM 1073 O O . MET A 1 137 ? 11.438 0.773 6.91 1 97.44 137 MET A O 1
ATOM 1077 N N . MET A 1 138 ? 9.953 0.231 8.547 1 97.81 138 MET A N 1
ATOM 1078 C CA . MET A 1 138 ? 11 -0.277 9.43 1 97.81 138 MET A CA 1
ATOM 1079 C C . MET A 1 138 ? 11.773 -1.407 8.75 1 97.81 138 MET A C 1
ATOM 1081 O O . MET A 1 138 ? 13.008 -1.43 8.789 1 97.81 138 MET A O 1
ATOM 1085 N N . GLN A 1 139 ? 11.109 -2.307 8.117 1 95.75 139 GLN A N 1
ATOM 1086 C CA . GLN A 1 139 ? 11.758 -3.422 7.441 1 95.75 139 GLN A CA 1
ATOM 1087 C C . GLN A 1 139 ? 12.703 -2.928 6.344 1 95.75 139 GLN A C 1
ATOM 1089 O O . GLN A 1 139 ? 13.805 -3.447 6.188 1 95.75 139 GLN A O 1
ATOM 1094 N N . ARG A 1 140 ? 12.297 -1.946 5.637 1 95.31 140 ARG A N 1
ATOM 1095 C CA . ARG A 1 140 ? 13.125 -1.385 4.574 1 95.31 140 ARG A CA 1
ATOM 1096 C C . ARG A 1 140 ? 14.383 -0.739 5.145 1 95.31 140 ARG A C 1
ATOM 1098 O O . ARG A 1 140 ? 15.484 -0.957 4.633 1 95.31 140 ARG A O 1
ATOM 1105 N N . LEU A 1 141 ? 14.203 0.017 6.184 1 97.88 141 LEU A N 1
ATOM 1106 C CA . LEU A 1 141 ? 15.328 0.752 6.75 1 97.88 141 LEU A CA 1
ATOM 1107 C C . LEU A 1 141 ? 16.312 -0.197 7.426 1 97.88 141 LEU A C 1
ATOM 1109 O O . LEU A 1 141 ? 17.516 0.03 7.391 1 97.88 141 LEU A O 1
ATOM 1113 N N . ILE A 1 142 ? 15.797 -1.282 8.062 1 97.25 142 ILE A N 1
ATOM 1114 C CA . ILE A 1 142 ? 16.672 -2.291 8.648 1 97.25 142 ILE A CA 1
ATOM 1115 C C . ILE A 1 142 ? 17.562 -2.9 7.57 1 97.25 142 ILE A C 1
ATOM 1117 O O . ILE A 1 142 ? 18.75 -3.109 7.785 1 97.25 142 ILE A O 1
ATOM 1121 N N . ARG A 1 143 ? 17.047 -3.123 6.406 1 94.88 143 ARG A N 1
ATOM 1122 C CA . ARG A 1 143 ? 17.797 -3.723 5.301 1 94.88 143 ARG A CA 1
ATOM 1123 C C . ARG A 1 143 ? 18.859 -2.773 4.781 1 94.88 143 ARG A C 1
ATOM 1125 O O . ARG A 1 143 ? 19.797 -3.197 4.098 1 94.88 143 ARG A O 1
ATOM 1132 N N . MET A 1 144 ? 18.672 -1.505 5.105 1 96.94 144 MET A N 1
ATOM 1133 C CA . MET A 1 144 ? 19.672 -0.514 4.699 1 96.94 144 MET A CA 1
ATOM 1134 C C . MET A 1 144 ? 20.703 -0.296 5.801 1 96.94 144 MET A C 1
ATOM 1136 O O . MET A 1 144 ? 21.609 0.514 5.648 1 96.94 144 MET A O 1
ATOM 1140 N N . GLY A 1 145 ? 20.484 -0.93 6.996 1 97.31 145 GLY A N 1
ATOM 1141 C CA . GLY A 1 145 ? 21.469 -0.896 8.07 1 97.31 145 GLY A CA 1
ATOM 1142 C C . GLY A 1 145 ? 21.125 0.107 9.156 1 97.31 145 GLY A C 1
ATOM 1143 O O . GLY A 1 145 ? 21.938 0.351 10.055 1 97.31 145 GLY A O 1
ATOM 1144 N N . PHE A 1 146 ? 19.969 0.668 9.109 1 98.31 146 PHE A N 1
ATOM 1145 C CA . PHE A 1 146 ? 19.625 1.675 10.102 1 98.31 146 PHE A CA 1
ATOM 1146 C C . PHE A 1 146 ? 19.109 1.019 11.375 1 98.31 146 PHE A C 1
ATOM 1148 O O . PHE A 1 146 ? 18.531 -0.073 11.336 1 98.31 146 PHE A O 1
ATOM 1155 N N . ASN A 1 147 ? 19.359 1.673 12.461 1 98.19 147 ASN A N 1
ATOM 1156 C CA . ASN A 1 147 ? 18.781 1.293 13.742 1 98.19 147 ASN A CA 1
ATOM 1157 C C . ASN A 1 147 ? 17.406 1.908 13.945 1 98.19 147 ASN A C 1
ATOM 1159 O O . ASN A 1 147 ? 17.281 3.064 14.359 1 98.19 147 ASN A O 1
ATOM 1163 N N . ILE A 1 148 ? 16.391 1.104 13.703 1 98.12 148 ILE A N 1
ATOM 1164 C CA . ILE A 1 148 ? 15.031 1.648 13.703 1 98.12 148 ILE A CA 1
ATOM 1165 C C . ILE A 1 148 ? 14.102 0.723 14.484 1 98.12 148 ILE A C 1
ATOM 1167 O O . ILE A 1 148 ? 14.25 -0.5 14.438 1 98.12 148 ILE A O 1
ATOM 1171 N N . HIS A 1 149 ? 13.141 1.33 15.188 1 97 149 HIS A N 1
ATOM 1172 C CA . HIS A 1 149 ? 12.086 0.631 15.914 1 97 149 HIS A CA 1
ATOM 1173 C C . HIS A 1 149 ? 10.711 1.208 15.586 1 97 149 HIS A C 1
ATOM 1175 O O . HIS A 1 149 ? 10.516 2.424 15.633 1 97 149 HIS A O 1
ATOM 1181 N N . CYS A 1 150 ? 9.859 0.316 15.18 1 96.88 150 CYS A N 1
ATOM 1182 C CA . CYS A 1 150 ? 8.461 0.695 15.023 1 96.88 150 CYS A CA 1
ATOM 1183 C C . CYS A 1 150 ? 7.656 0.336 16.266 1 96.88 150 CYS A C 1
ATOM 1185 O O . CYS A 1 150 ? 7.754 -0.783 16.781 1 96.88 150 CYS A O 1
ATOM 1187 N N . ILE A 1 151 ? 6.906 1.276 16.781 1 95.69 151 ILE A N 1
ATOM 1188 C CA . ILE A 1 151 ? 6.133 1.087 18.016 1 95.69 151 ILE A CA 1
ATOM 1189 C C . ILE A 1 151 ? 4.668 1.43 17.75 1 95.69 151 ILE A C 1
ATOM 1191 O O . ILE A 1 151 ? 4.348 2.555 17.359 1 95.69 151 ILE A O 1
ATOM 1195 N N . SER A 1 152 ? 3.854 0.464 17.953 1 94.5 152 SER A N 1
ATOM 1196 C CA . SER A 1 152 ? 2.426 0.68 17.75 1 94.5 152 SER A CA 1
ATOM 1197 C C . SER A 1 152 ? 1.659 0.588 19.062 1 94.5 152 SER A C 1
ATOM 1199 O O . SER A 1 152 ? 0.494 0.985 19.141 1 94.5 152 SER A O 1
ATOM 1201 N N . ASP A 1 153 ? 2.367 0.126 20.125 1 93.81 153 ASP A N 1
ATOM 1202 C CA . ASP A 1 153 ? 1.766 0.017 21.453 1 93.81 153 ASP A CA 1
ATOM 1203 C C . ASP A 1 153 ? 1.838 1.348 22.203 1 93.81 153 ASP A C 1
ATOM 1205 O O . ASP A 1 153 ? 2.92 1.915 22.359 1 93.81 153 ASP A O 1
ATOM 1209 N N . SER A 1 154 ? 0.692 1.753 22.672 1 92.06 154 SER A N 1
ATOM 1210 C CA . SER A 1 154 ? 0.595 3.078 23.266 1 92.06 154 SER A CA 1
ATOM 1211 C C . SER A 1 154 ? 1.51 3.199 24.484 1 92.06 154 SER A C 1
ATOM 1213 O O . SER A 1 154 ? 2.16 4.227 24.672 1 92.06 154 SER A O 1
ATOM 1215 N N . HIS A 1 155 ? 1.584 2.156 25.297 1 92.69 155 HIS A N 1
ATOM 1216 C CA . HIS A 1 155 ? 2.438 2.191 26.469 1 92.69 155 HIS A CA 1
ATOM 1217 C C . HIS A 1 155 ? 3.912 2.232 26.094 1 92.69 155 HIS A C 1
ATOM 1219 O O . HIS A 1 155 ? 4.699 2.959 26.703 1 92.69 155 HIS A O 1
ATOM 1225 N N . MET A 1 156 ? 4.223 1.548 25.125 1 93.94 156 MET A N 1
ATOM 1226 C CA . MET A 1 156 ? 5.609 1.52 24.656 1 93.94 156 MET A CA 1
ATOM 1227 C C . MET A 1 156 ? 5.996 2.852 24.031 1 93.94 156 MET A C 1
ATOM 1229 O O . MET A 1 156 ? 7.148 3.277 24.125 1 93.94 156 MET A O 1
ATOM 1233 N N . MET A 1 157 ? 5.059 3.488 23.406 1 94.88 157 MET A N 1
ATOM 1234 C CA . MET A 1 157 ? 5.34 4.801 22.828 1 94.88 157 MET A CA 1
ATOM 1235 C C . MET A 1 157 ? 5.754 5.793 23.906 1 94.88 157 MET A C 1
ATOM 1237 O O . MET A 1 157 ? 6.676 6.586 23.719 1 94.88 157 MET A O 1
ATOM 1241 N N . ILE A 1 158 ? 5.047 5.699 25.016 1 92.44 158 ILE A N 1
ATOM 1242 C CA . ILE A 1 158 ? 5.344 6.59 26.141 1 92.44 158 ILE A CA 1
ATOM 1243 C C . ILE A 1 158 ? 6.746 6.301 26.672 1 92.44 158 ILE A C 1
ATOM 1245 O O . ILE A 1 158 ? 7.547 7.223 26.844 1 92.44 158 ILE A O 1
ATOM 1249 N N . ILE A 1 159 ? 7.016 5.059 26.891 1 93.81 159 ILE A N 1
ATOM 1250 C CA . ILE A 1 159 ? 8.297 4.648 27.438 1 93.81 159 ILE A CA 1
ATOM 1251 C C . ILE A 1 159 ? 9.422 5.066 26.5 1 93.81 159 ILE A C 1
ATOM 1253 O O . ILE A 1 159 ? 10.383 5.719 26.906 1 93.81 159 ILE A O 1
ATOM 1257 N N . ASN A 1 160 ? 9.289 4.793 25.234 1 93.69 160 ASN A N 1
ATOM 1258 C CA . ASN A 1 160 ? 10.344 5.047 24.266 1 93.69 160 ASN A CA 1
ATOM 1259 C C . ASN A 1 160 ? 10.555 6.543 24.047 1 93.69 160 ASN A C 1
ATOM 1261 O O . ASN A 1 160 ? 11.695 7.004 23.938 1 93.69 160 ASN A O 1
ATOM 1265 N N . SER A 1 161 ? 9.477 7.238 23.922 1 95.75 161 SER A N 1
ATOM 1266 C CA . SER A 1 161 ? 9.602 8.672 23.703 1 95.75 161 SER A CA 1
ATOM 1267 C C . SER A 1 161 ? 10.289 9.352 24.891 1 95.75 161 SER A C 1
ATOM 1269 O O . SER A 1 161 ? 11.008 10.336 24.719 1 95.75 161 SER A O 1
ATOM 1271 N N . SER A 1 162 ? 10.109 8.836 26.094 1 96.06 162 SER A N 1
ATOM 1272 C CA . SER A 1 162 ? 10.656 9.43 27.312 1 96.06 162 SER A CA 1
ATOM 1273 C C . SER A 1 162 ? 12.172 9.32 27.359 1 96.06 162 SER A C 1
ATOM 1275 O O . SER A 1 162 ? 12.844 10.078 28.062 1 96.06 162 SER A O 1
ATOM 1277 N N . ILE A 1 163 ? 12.703 8.445 26.594 1 95.62 163 ILE A N 1
ATOM 1278 C CA . ILE A 1 163 ? 14.148 8.242 26.656 1 95.62 163 ILE A CA 1
ATOM 1279 C C . ILE A 1 163 ? 14.797 8.68 25.344 1 95.62 163 ILE A C 1
ATOM 1281 O O . ILE A 1 163 ? 15.992 8.477 25.141 1 95.62 163 ILE A O 1
ATOM 1285 N N . ALA A 1 164 ? 14.031 9.195 24.375 1 96.56 164 ALA A N 1
ATOM 1286 C CA . ALA A 1 164 ? 14.586 9.734 23.125 1 96.56 164 ALA A CA 1
ATOM 1287 C C . ALA A 1 164 ? 15.5 10.914 23.406 1 96.56 164 ALA A C 1
ATOM 1289 O O . ALA A 1 164 ? 15.32 11.641 24.391 1 96.56 164 ALA A O 1
ATOM 1290 N N . SER A 1 165 ? 16.562 11.109 22.609 1 97.38 165 SER A N 1
ATOM 1291 C CA . SER A 1 165 ? 17.547 12.172 22.812 1 97.38 165 SER A CA 1
ATOM 1292 C C . SER A 1 165 ? 17.781 12.969 21.531 1 97.38 165 SER A C 1
ATOM 1294 O O . SER A 1 165 ? 17.156 12.688 20.5 1 97.38 165 SER A O 1
ATOM 1296 N N . SER A 1 166 ? 18.703 13.898 21.625 1 97.75 166 SER A N 1
ATOM 1297 C CA . SER A 1 166 ? 19 14.789 20.5 1 97.75 166 SER A CA 1
ATOM 1298 C C . SER A 1 166 ? 19.688 14.039 19.359 1 97.75 166 SER A C 1
ATOM 1300 O O . SER A 1 166 ? 19.797 14.555 18.25 1 97.75 166 SER A O 1
ATOM 1302 N N . GLU A 1 167 ? 20.062 12.781 19.641 1 98.25 167 GLU A N 1
ATOM 1303 C CA . GLU A 1 167 ? 20.734 11.984 18.625 1 98.25 167 GLU A CA 1
ATOM 1304 C C . GLU A 1 167 ? 19.734 11.125 17.844 1 98.25 167 GLU A C 1
ATOM 1306 O O . GLU A 1 167 ? 20.094 10.453 16.875 1 98.25 167 GLU A O 1
ATOM 1311 N N . ASP A 1 168 ? 18.469 11.203 18.281 1 98.56 168 ASP A N 1
ATOM 1312 C CA . ASP A 1 168 ? 17.469 10.305 17.734 1 98.56 168 ASP A CA 1
ATOM 1313 C C . ASP A 1 168 ? 16.516 11.047 16.797 1 98.56 168 ASP A C 1
ATOM 1315 O O . ASP A 1 168 ? 16.391 12.273 16.875 1 98.56 168 ASP A O 1
ATOM 1319 N N . LEU A 1 169 ? 15.945 10.32 15.875 1 98.88 169 LEU A N 1
ATOM 1320 C CA . LEU A 1 169 ? 14.875 10.797 15.008 1 98.88 169 LEU A CA 1
ATOM 1321 C C . LEU A 1 169 ? 13.562 10.086 15.328 1 98.88 169 LEU A C 1
ATOM 1323 O O . LEU A 1 169 ? 13.516 8.859 15.406 1 98.88 169 LEU A O 1
ATOM 1327 N N . VAL A 1 170 ? 12.539 10.852 15.609 1 98.81 170 VAL A N 1
ATOM 1328 C CA . VAL A 1 170 ? 11.227 10.305 15.906 1 98.81 170 VAL A CA 1
ATOM 1329 C C . VAL A 1 170 ? 10.227 10.734 14.828 1 98.81 170 VAL A C 1
ATOM 1331 O O . VAL A 1 170 ? 10.055 11.93 14.586 1 98.81 170 VAL A O 1
ATOM 1334 N N . ILE A 1 171 ? 9.602 9.758 14.172 1 98.81 171 ILE A N 1
ATOM 1335 C CA . ILE A 1 171 ? 8.633 10.031 13.109 1 98.81 171 ILE A CA 1
ATOM 1336 C C . ILE A 1 171 ? 7.258 9.516 13.523 1 98.81 171 ILE A C 1
ATOM 1338 O O . ILE A 1 171 ? 7.105 8.336 13.859 1 98.81 171 ILE A O 1
ATOM 1342 N N . GLY A 1 172 ? 6.27 10.359 13.547 1 98.62 172 GLY A N 1
ATOM 1343 C CA . GLY A 1 172 ? 4.895 9.977 13.828 1 98.62 172 GLY A CA 1
ATOM 1344 C C . GLY A 1 172 ? 4.027 9.898 12.586 1 98.62 172 GLY A C 1
ATOM 1345 O O . GLY A 1 172 ? 3.982 10.844 11.797 1 98.62 172 GLY A O 1
ATOM 1346 N N . LEU A 1 173 ? 3.346 8.773 12.391 1 98.38 173 LEU A N 1
ATOM 1347 C CA . LEU A 1 173 ? 2.375 8.594 11.312 1 98.38 173 LEU A CA 1
ATOM 1348 C C . LEU A 1 173 ? 0.951 8.758 11.836 1 98.38 173 LEU A C 1
ATOM 1350 O O . LEU A 1 173 ? 0.496 7.969 12.664 1 98.38 173 LEU A O 1
ATOM 1354 N N . SER A 1 174 ? 0.31 9.75 11.406 1 95.12 174 SER A N 1
ATOM 1355 C CA . SER A 1 174 ? -1.086 10.023 11.734 1 95.12 174 SER A CA 1
ATOM 1356 C C . SER A 1 174 ? -1.789 10.75 10.602 1 95.12 174 SER A C 1
ATOM 1358 O O . SER A 1 174 ? -1.586 11.953 10.406 1 95.12 174 SER A O 1
ATOM 1360 N N . ILE A 1 175 ? -2.65 10.039 9.938 1 91.25 175 ILE A N 1
ATOM 1361 C CA . ILE A 1 175 ? -3.318 10.617 8.773 1 91.25 175 ILE A CA 1
ATOM 1362 C C . ILE A 1 175 ? -4.172 11.805 9.211 1 91.25 175 ILE A C 1
ATOM 1364 O O . ILE A 1 175 ? -4.129 12.875 8.594 1 91.25 175 ILE A O 1
ATOM 1368 N N . SER A 1 176 ? -4.836 11.711 10.328 1 84.81 176 SER A N 1
ATOM 1369 C CA . SER A 1 176 ? -5.703 12.773 10.836 1 84.81 176 SER A CA 1
ATOM 1370 C C . SER A 1 176 ? -4.895 13.875 11.508 1 84.81 176 SER A C 1
ATOM 1372 O O . SER A 1 176 ? -5.395 14.977 11.719 1 84.81 176 SER A O 1
ATOM 1374 N N . GLY A 1 177 ? -3.742 13.516 11.945 1 92.44 177 GLY A N 1
ATOM 1375 C CA . GLY A 1 177 ? -2.906 14.445 12.695 1 92.44 177 GLY A CA 1
ATOM 1376 C C . GLY A 1 177 ? -3.34 14.602 14.133 1 92.44 177 GLY A C 1
ATOM 1377 O O . GLY A 1 177 ? -2.793 15.43 14.867 1 92.44 177 GLY A O 1
ATOM 1378 N N . GLU A 1 178 ? -4.297 13.695 14.516 1 90.25 178 GLU A N 1
ATOM 1379 C CA . GLU A 1 178 ? -4.891 13.914 15.828 1 90.25 178 GLU A CA 1
ATOM 1380 C C . GLU A 1 178 ? -4.816 12.656 16.688 1 90.25 178 GLU A C 1
ATOM 1382 O O . GLU A 1 178 ? -5.465 12.562 17.734 1 90.25 178 GLU A O 1
ATOM 1387 N N . THR A 1 179 ? -4.098 11.656 16.234 1 93.38 179 THR A N 1
ATOM 1388 C CA . THR A 1 179 ? -3.943 10.453 17.031 1 93.38 179 THR A CA 1
ATOM 1389 C C . THR A 1 179 ? -3.229 10.766 18.344 1 93.38 179 THR A C 1
ATOM 1391 O O . THR A 1 179 ? -2.023 11.031 18.359 1 93.38 179 THR A O 1
ATOM 1394 N N . LYS A 1 180 ? -3.924 10.641 19.469 1 94.38 180 LYS A N 1
ATOM 1395 C CA . LYS A 1 180 ? -3.475 11.133 20.766 1 94.38 180 LYS A CA 1
ATOM 1396 C C . LYS A 1 180 ? -2.137 10.516 21.156 1 94.38 180 LYS A C 1
ATOM 1398 O O . LYS A 1 180 ? -1.224 11.227 21.594 1 94.38 180 LYS A O 1
ATOM 1403 N N . GLU A 1 181 ? -2.051 9.211 20.984 1 95.62 181 GLU A N 1
ATOM 1404 C CA . GLU A 1 181 ? -0.835 8.5 21.359 1 95.62 181 GLU A CA 1
ATOM 1405 C C . GLU A 1 181 ? 0.369 8.992 20.562 1 95.62 181 GLU A C 1
ATOM 1407 O O . GLU A 1 181 ? 1.447 9.203 21.125 1 95.62 181 GLU A O 1
ATOM 1412 N N . VAL A 1 182 ? 0.186 9.258 19.344 1 97.62 182 VAL A N 1
ATOM 1413 C CA . VAL A 1 182 ? 1.264 9.688 18.469 1 97.62 182 VAL A CA 1
ATOM 1414 C C . VAL A 1 182 ? 1.635 11.141 18.781 1 97.62 182 VAL A C 1
ATOM 1416 O O . VAL A 1 182 ? 2.816 11.477 18.859 1 97.62 182 VAL A O 1
ATOM 1419 N N . VAL A 1 183 ? 0.615 11.969 18.984 1 97.06 183 VAL A N 1
ATOM 1420 C CA . VAL A 1 183 ? 0.827 13.375 19.312 1 97.06 183 VAL A CA 1
ATOM 1421 C C . VAL A 1 183 ? 1.645 13.484 20.609 1 97.06 183 VAL A C 1
ATOM 1423 O O . VAL A 1 183 ? 2.643 14.211 20.641 1 97.06 183 VAL A O 1
ATOM 1426 N N . ASN A 1 184 ? 1.248 12.742 21.578 1 97.88 184 ASN A N 1
ATOM 1427 C CA . ASN A 1 184 ? 1.931 12.797 22.859 1 97.88 184 ASN A CA 1
ATOM 1428 C C . ASN A 1 184 ? 3.375 12.32 22.75 1 97.88 184 ASN A C 1
ATOM 1430 O O . ASN A 1 184 ? 4.277 12.898 23.359 1 97.88 184 ASN A O 1
ATOM 1434 N N . ALA A 1 185 ? 3.58 11.289 22.047 1 98 185 ALA A N 1
ATOM 1435 C CA . ALA A 1 185 ? 4.926 10.742 21.875 1 98 185 ALA A CA 1
ATOM 1436 C C . ALA A 1 185 ? 5.84 11.758 21.188 1 98 185 ALA A C 1
ATOM 1438 O O . ALA A 1 185 ? 6.996 11.93 21.578 1 98 185 ALA A O 1
ATOM 1439 N N . LEU A 1 186 ? 5.309 12.422 20.203 1 98.38 186 LEU A N 1
ATOM 1440 C CA . LEU A 1 186 ? 6.098 13.445 19.516 1 98.38 186 LEU A CA 1
ATOM 1441 C C . LEU A 1 186 ? 6.398 14.617 20.453 1 98.38 186 LEU A C 1
ATOM 1443 O O . LEU A 1 186 ? 7.516 15.133 20.453 1 98.38 186 LEU A O 1
ATOM 1447 N N . LYS A 1 187 ? 5.387 15.016 21.203 1 98.31 187 LYS A N 1
ATOM 1448 C CA . LYS A 1 187 ? 5.543 16.109 22.156 1 98.31 187 LYS A CA 1
ATOM 1449 C C . LYS A 1 187 ? 6.656 15.812 23.156 1 98.31 187 LYS A C 1
ATOM 1451 O O . LYS A 1 187 ? 7.547 16.641 23.359 1 98.31 187 LYS A O 1
ATOM 1456 N N . VAL A 1 188 ? 6.633 14.672 23.719 1 98.19 188 VAL A N 1
ATOM 1457 C CA . VAL A 1 188 ? 7.609 14.266 24.734 1 98.19 188 VAL A CA 1
ATOM 1458 C C . VAL A 1 188 ? 8.992 14.133 24.094 1 98.19 188 VAL A C 1
ATOM 1460 O O . VAL A 1 188 ? 9.992 14.57 24.672 1 98.19 188 VAL A O 1
ATOM 1463 N N . SER A 1 189 ? 9.086 13.555 22.891 1 98.44 189 SER A N 1
ATOM 1464 C CA . SER A 1 189 ? 10.359 13.398 22.188 1 98.44 189 SER A CA 1
ATOM 1465 C C . SER A 1 189 ? 11 14.75 21.891 1 98.44 189 SER A C 1
ATOM 1467 O O . SER A 1 189 ? 12.211 14.914 22.062 1 98.44 189 SER A O 1
ATOM 1469 N N . LYS A 1 190 ? 10.156 15.617 21.438 1 98.12 190 LYS A N 1
ATOM 1470 C CA . LYS A 1 190 ? 10.648 16.953 21.141 1 98.12 190 LYS A CA 1
ATOM 1471 C C . LYS A 1 190 ? 11.18 17.641 22.391 1 98.12 190 LYS A C 1
ATOM 1473 O O . LYS A 1 190 ? 12.227 18.297 22.359 1 98.12 190 LYS A O 1
ATOM 1478 N N . ARG A 1 191 ? 10.453 17.516 23.453 1 97.62 191 ARG A N 1
ATOM 1479 C CA . ARG A 1 191 ? 10.883 18.094 24.734 1 97.62 191 ARG A CA 1
ATOM 1480 C C . ARG A 1 191 ? 12.242 17.547 25.141 1 97.62 191 ARG A C 1
ATOM 1482 O O . ARG A 1 191 ? 13.047 18.266 25.734 1 97.62 191 ARG A O 1
ATOM 1489 N N . ASN A 1 192 ? 12.516 16.344 24.781 1 97.81 192 ASN A N 1
ATOM 1490 C CA . ASN A 1 192 ? 13.766 15.68 25.141 1 97.81 192 ASN A CA 1
ATOM 1491 C C . ASN A 1 192 ? 14.867 16 24.125 1 97.81 192 ASN A C 1
ATOM 1493 O O . ASN A 1 192 ? 15.977 15.477 24.234 1 97.81 192 ASN A O 1
ATOM 1497 N N . GLY A 1 193 ? 14.523 16.75 23.062 1 98 193 GLY A N 1
ATOM 1498 C CA . GLY A 1 193 ? 15.531 17.266 22.141 1 98 193 GLY A CA 1
ATOM 1499 C C . GLY A 1 193 ? 15.648 16.453 20.859 1 98 193 GLY A C 1
ATOM 1500 O O . GLY A 1 193 ? 16.438 16.797 19.984 1 98 193 GLY A O 1
ATOM 1501 N N . ALA A 1 194 ? 14.898 15.43 20.719 1 98.56 194 ALA A N 1
ATOM 1502 C CA . ALA A 1 194 ? 14.953 14.617 19.5 1 98.56 194 ALA A CA 1
ATOM 1503 C C . ALA A 1 194 ? 14.453 15.406 18.297 1 98.56 194 ALA A C 1
ATOM 1505 O O . ALA A 1 194 ? 13.609 16.297 18.422 1 98.56 194 ALA A O 1
ATOM 1506 N N . LYS A 1 195 ? 15.023 15.109 17.141 1 98.75 195 LYS A N 1
ATOM 1507 C CA . LYS A 1 195 ? 14.414 15.586 15.906 1 98.75 195 LYS A CA 1
ATOM 1508 C C . LYS A 1 195 ? 13.094 14.883 15.641 1 98.75 195 LYS A C 1
ATOM 1510 O O . LYS A 1 195 ? 13 13.656 15.75 1 98.75 195 LYS A O 1
ATOM 1515 N N . THR A 1 196 ? 12.062 15.648 15.383 1 98.81 196 THR A N 1
ATOM 1516 C CA . THR A 1 196 ? 10.734 15.062 15.219 1 98.81 196 THR A CA 1
ATOM 1517 C C . THR A 1 196 ? 10.195 15.344 13.812 1 98.81 196 THR A C 1
ATOM 1519 O O . THR A 1 196 ? 10.445 16.406 13.242 1 98.81 196 THR A O 1
ATOM 1522 N N . ALA A 1 197 ? 9.531 14.375 13.234 1 98.81 197 ALA A N 1
ATOM 1523 C CA . ALA A 1 197 ? 8.844 14.492 11.953 1 98.81 197 ALA A CA 1
ATOM 1524 C C . ALA A 1 197 ? 7.469 13.836 12 1 98.81 197 ALA A C 1
ATOM 1526 O O . ALA A 1 197 ? 7.199 13.008 12.867 1 98.81 197 ALA A O 1
ATOM 1527 N N . CYS A 1 198 ? 6.609 14.25 11.141 1 98.5 198 CYS A N 1
ATOM 1528 C CA . CYS A 1 198 ? 5.309 13.594 11.039 1 98.5 198 CYS A CA 1
ATOM 1529 C C . CYS A 1 198 ? 4.898 13.43 9.578 1 98.5 198 CYS A C 1
ATOM 1531 O O . CYS A 1 198 ? 5.371 14.156 8.711 1 98.5 198 CYS A O 1
ATOM 1533 N N . ILE A 1 199 ? 4.172 12.398 9.336 1 98.31 199 ILE A N 1
ATOM 1534 C CA . ILE A 1 199 ? 3.434 12.195 8.094 1 98.31 199 ILE A CA 1
ATOM 1535 C C . ILE A 1 199 ? 1.936 12.328 8.359 1 98.31 199 ILE A C 1
ATOM 1537 O O . ILE A 1 199 ? 1.38 11.594 9.18 1 98.31 199 ILE A O 1
ATOM 1541 N N . THR A 1 200 ? 1.321 13.273 7.73 1 95.25 200 THR A N 1
ATOM 1542 C CA . THR A 1 200 ? -0.089 13.555 7.977 1 95.25 200 THR A CA 1
ATOM 1543 C C . THR A 1 200 ? -0.76 14.094 6.715 1 95.25 200 THR A C 1
ATOM 1545 O O . THR A 1 200 ? -0.093 14.352 5.711 1 95.25 200 THR A O 1
ATOM 1548 N N . SER A 1 201 ? -2.09 14.195 6.77 1 88.81 201 SER A N 1
ATOM 1549 C CA . SER A 1 201 ? -2.812 14.695 5.602 1 88.81 201 SER A CA 1
ATOM 1550 C C . SER A 1 201 ? -3.314 16.109 5.824 1 88.81 201 SER A C 1
ATOM 1552 O O . SER A 1 201 ? -3.938 16.703 4.938 1 88.81 201 SER A O 1
ATOM 1554 N N . PHE A 1 202 ? -3.002 16.656 7.016 1 80.56 202 PHE A N 1
ATOM 1555 C CA . PHE A 1 202 ? -3.52 17.984 7.316 1 80.56 202 PHE A CA 1
ATOM 1556 C C . PHE A 1 202 ? -2.393 18.922 7.73 1 80.56 202 PHE A C 1
ATOM 1558 O O . PHE A 1 202 ? -1.495 18.531 8.484 1 80.56 202 PHE A O 1
ATOM 1565 N N . ASP A 1 203 ? -2.441 20.094 7.246 1 76.56 203 ASP A N 1
ATOM 1566 C CA . ASP A 1 203 ? -1.413 21.094 7.527 1 76.56 203 ASP A CA 1
ATOM 1567 C C . ASP A 1 203 ? -1.469 21.531 8.984 1 76.56 203 ASP A C 1
ATOM 1569 O O . ASP A 1 203 ? -0.431 21.688 9.633 1 76.56 203 ASP A O 1
ATOM 1573 N N . GLU A 1 204 ? -2.609 21.859 9.43 1 83.81 204 GLU A N 1
ATOM 1574 C CA . GLU A 1 204 ? -2.783 22.344 10.797 1 83.81 204 GLU A CA 1
ATOM 1575 C C . GLU A 1 204 ? -3.439 21.281 11.68 1 83.81 204 GLU A C 1
ATOM 1577 O O . GLU A 1 204 ? -4.664 21.25 11.805 1 83.81 204 GLU A O 1
ATOM 1582 N N . SER A 1 205 ? -2.6 20.484 12.219 1 86.88 205 SER A N 1
ATOM 1583 C CA . SER A 1 205 ? -3.049 19.422 13.125 1 86.88 205 SER A CA 1
ATOM 1584 C C . SER A 1 205 ? -2.129 19.297 14.336 1 86.88 205 SER A C 1
ATOM 1586 O O . SER A 1 205 ? -1.062 19.922 14.375 1 86.88 205 SER A O 1
ATOM 1588 N N . SER A 1 206 ? -2.508 18.609 15.328 1 93 206 SER A N 1
ATOM 1589 C CA . SER A 1 206 ? -1.771 18.484 16.578 1 93 206 SER A CA 1
ATOM 1590 C C . SER A 1 206 ? -0.374 17.922 16.344 1 93 206 SER A C 1
ATOM 1592 O O . SER A 1 206 ? 0.596 18.375 16.953 1 93 206 SER A O 1
ATOM 1594 N N . VAL A 1 207 ? -0.239 16.984 15.461 1 95.88 207 VAL A N 1
ATOM 1595 C CA . VAL A 1 207 ? 1.056 16.344 15.242 1 95.88 207 VAL A CA 1
ATOM 1596 C C . VAL A 1 207 ? 2.027 17.344 14.617 1 95.88 207 VAL A C 1
ATOM 1598 O O . VAL A 1 207 ? 3.236 17.266 14.844 1 95.88 207 VAL A O 1
ATOM 1601 N N . THR A 1 208 ? 1.507 18.266 13.812 1 94.69 208 THR A N 1
ATOM 1602 C CA . THR A 1 208 ? 2.377 19.203 13.117 1 94.69 208 THR A CA 1
ATOM 1603 C C . THR A 1 208 ? 2.982 20.203 14.094 1 94.69 208 THR A C 1
ATOM 1605 O O . THR A 1 208 ? 4.082 20.719 13.867 1 94.69 208 THR A O 1
ATOM 1608 N N . VAL A 1 209 ? 2.309 20.438 15.211 1 96.69 209 VAL A N 1
ATOM 1609 C CA . VAL A 1 209 ? 2.773 21.375 16.234 1 96.69 209 VAL A CA 1
ATOM 1610 C C . VAL A 1 209 ? 4.078 20.875 16.844 1 96.69 209 VAL A C 1
ATOM 1612 O O . VAL A 1 209 ? 4.965 21.656 17.172 1 96.69 209 VAL A O 1
ATOM 1615 N N . TYR A 1 210 ? 4.234 19.625 16.875 1 97.88 210 TYR A N 1
ATOM 1616 C CA . TYR A 1 210 ? 5.375 19.047 17.594 1 97.88 210 TYR A CA 1
ATOM 1617 C C . TYR A 1 210 ? 6.359 18.422 16.609 1 97.88 210 TYR A C 1
ATOM 1619 O O . TYR A 1 210 ? 7.16 17.562 17 1 97.88 210 TYR A O 1
ATOM 1627 N N . SER A 1 211 ? 6.285 18.75 15.344 1 98.44 211 SER A N 1
ATOM 1628 C CA . SER A 1 211 ? 7.156 18.156 14.336 1 98.44 211 SER A CA 1
ATOM 1629 C C . SER A 1 211 ? 8.078 19.203 13.719 1 98.44 211 SER A C 1
ATOM 1631 O O . SER A 1 211 ? 7.637 20.281 13.328 1 98.44 211 SER A O 1
ATOM 1633 N N . ASP A 1 212 ? 9.336 18.938 13.633 1 98.5 212 ASP A N 1
ATOM 1634 C CA . ASP A 1 212 ? 10.312 19.781 12.961 1 98.5 212 ASP A CA 1
ATOM 1635 C C . ASP A 1 212 ? 10.211 19.641 11.445 1 98.5 212 ASP A C 1
ATOM 1637 O O . ASP A 1 212 ? 10.5 20.594 10.711 1 98.5 212 ASP A O 1
ATOM 1641 N N . ILE A 1 213 ? 9.875 18.469 10.945 1 98.44 213 ILE A N 1
ATOM 1642 C CA . ILE A 1 213 ? 9.688 18.172 9.531 1 98.44 213 ILE A CA 1
ATOM 1643 C C . ILE A 1 213 ? 8.273 17.641 9.297 1 98.44 213 ILE A C 1
ATOM 1645 O O . ILE A 1 213 ? 7.844 16.703 9.953 1 98.44 213 ILE A O 1
ATOM 1649 N N . ILE A 1 214 ? 7.582 18.312 8.453 1 96.88 214 ILE A N 1
ATOM 1650 C CA . ILE A 1 214 ? 6.215 17.906 8.148 1 96.88 214 ILE A CA 1
ATOM 1651 C C . ILE A 1 214 ? 6.145 17.359 6.727 1 96.88 214 ILE A C 1
ATOM 1653 O O . ILE A 1 214 ? 6.512 18.031 5.766 1 96.88 214 ILE A O 1
ATOM 1657 N N . LEU A 1 215 ? 5.754 16.156 6.629 1 97.88 215 LEU A N 1
ATOM 1658 C CA . LEU A 1 215 ? 5.512 15.508 5.344 1 97.88 215 LEU A CA 1
ATOM 1659 C C . LEU A 1 215 ? 4.02 15.305 5.109 1 97.88 215 LEU A C 1
ATOM 1661 O O . LEU A 1 215 ? 3.369 14.539 5.828 1 97.88 215 LEU A O 1
ATOM 1665 N N . LYS A 1 216 ? 3.547 15.938 4.086 1 92.69 216 LYS A N 1
ATOM 1666 C CA . LYS A 1 216 ? 2.109 15.938 3.824 1 92.69 216 LYS A CA 1
ATOM 1667 C C . LYS A 1 216 ? 1.758 14.992 2.682 1 92.69 216 LYS A C 1
ATOM 1669 O O . LYS A 1 216 ? 2.482 14.914 1.687 1 92.69 216 LYS A O 1
ATOM 1674 N N . VAL A 1 217 ? 0.638 14.281 2.895 1 93.69 217 VAL A N 1
ATOM 1675 C CA . VAL A 1 217 ? 0.095 13.422 1.848 1 93.69 217 VAL A CA 1
ATOM 1676 C C . VAL A 1 217 ? -1.388 13.727 1.646 1 93.69 217 VAL A C 1
ATOM 1678 O O . VAL A 1 217 ? -2.012 14.391 2.482 1 93.69 217 VAL A O 1
ATOM 1681 N N . TYR A 1 218 ? -1.908 13.305 0.528 1 87.75 218 TYR A N 1
ATOM 1682 C CA . TYR A 1 218 ? -3.328 13.492 0.255 1 87.75 218 TYR A CA 1
ATOM 1683 C C . TYR A 1 218 ? -4.18 12.562 1.108 1 87.75 218 TYR A C 1
ATOM 1685 O O . TYR A 1 218 ? -3.816 11.398 1.318 1 87.75 218 TYR A O 1
ATOM 1693 N N . ASN A 1 219 ? -5.262 13.062 1.644 1 83.88 219 ASN A N 1
ATOM 1694 C CA . ASN A 1 219 ? -6.199 12.25 2.412 1 83.88 219 ASN A CA 1
ATOM 1695 C C . ASN A 1 219 ? -7.129 11.453 1.502 1 83.88 219 ASN A C 1
ATOM 1697 O O . ASN A 1 219 ? -7.996 12.031 0.84 1 83.88 219 ASN A O 1
ATOM 1701 N N . THR A 1 220 ? -7.031 10.164 1.567 1 83.38 220 THR A N 1
ATOM 1702 C CA . THR A 1 220 ? -7.762 9.297 0.652 1 83.38 220 THR A CA 1
ATOM 1703 C C . THR A 1 220 ? -9.258 9.336 0.953 1 83.38 220 THR A C 1
ATOM 1705 O O . THR A 1 220 ? -10.07 8.922 0.125 1 83.38 220 THR A O 1
ATOM 1708 N N . ARG A 1 221 ? -9.609 9.82 2.104 1 75.75 221 ARG A N 1
ATOM 1709 C CA . ARG A 1 221 ? -11.016 9.906 2.48 1 75.75 221 ARG A CA 1
ATOM 1710 C C . ARG A 1 221 ? -11.781 10.836 1.54 1 75.75 221 ARG A C 1
ATOM 1712 O O . ARG A 1 221 ? -13 10.727 1.408 1 75.75 221 ARG A O 1
ATOM 1719 N N . PHE A 1 222 ? -11.102 11.586 0.855 1 64.88 222 PHE A N 1
ATOM 1720 C CA . PHE A 1 222 ? -11.75 12.602 0.031 1 64.88 222 PHE A CA 1
ATOM 1721 C C . PHE A 1 222 ? -11.82 12.156 -1.425 1 64.88 222 PHE A C 1
ATOM 1723 O O . PHE A 1 222 ? -12.141 12.945 -2.311 1 64.88 222 PHE A O 1
ATOM 1730 N N . ILE A 1 223 ? -11.469 10.883 -1.636 1 65.25 223 ILE A N 1
ATOM 1731 C CA . ILE A 1 223 ? -11.484 10.352 -2.994 1 65.25 223 ILE A CA 1
ATOM 1732 C C . ILE A 1 223 ? -12.766 9.555 -3.221 1 65.25 223 ILE A C 1
ATOM 1734 O O . ILE A 1 223 ? -13.039 8.602 -2.492 1 65.25 223 ILE A O 1
ATOM 1738 N N . GLY A 1 224 ? -13.383 9.883 -4.355 1 58.38 224 GLY A N 1
ATOM 1739 C CA . GLY A 1 224 ? -14.5 9.094 -4.859 1 58.38 224 GLY A CA 1
ATOM 1740 C C . GLY A 1 224 ? -15.672 9.039 -3.896 1 58.38 224 GLY A C 1
ATOM 1741 O O . GLY A 1 224 ? -15.555 9.445 -2.74 1 58.38 224 GLY A O 1
ATOM 1742 N N . ARG A 1 225 ? -16.828 8.844 -4.434 1 48.75 225 ARG A N 1
ATOM 1743 C CA . ARG A 1 225 ? -18.078 8.688 -3.721 1 48.75 225 ARG A CA 1
ATOM 1744 C C . ARG A 1 225 ? -18.062 7.461 -2.818 1 48.75 225 ARG A C 1
ATOM 1746 O O . ARG A 1 225 ? -18.688 7.449 -1.757 1 48.75 225 ARG A O 1
ATOM 1753 N N . HIS A 1 226 ? -17.359 6.465 -3.441 1 52.34 226 HIS A N 1
ATOM 1754 C CA . HIS A 1 226 ? -17.266 5.215 -2.695 1 52.34 226 HIS A CA 1
ATOM 1755 C C . HIS A 1 226 ? -16.062 5.215 -1.761 1 52.34 226 HIS A C 1
ATOM 1757 O O . HIS A 1 226 ? -15.039 5.832 -2.061 1 52.34 226 HIS A O 1
ATOM 1763 N N . LYS A 1 227 ? -16.281 4.922 -0.543 1 61.22 227 LYS A N 1
ATOM 1764 C CA . LYS A 1 227 ? -15.297 4.914 0.541 1 61.22 227 LYS A CA 1
ATOM 1765 C C . LYS A 1 227 ? -14.031 4.172 0.129 1 61.22 227 LYS A C 1
ATOM 1767 O O . LYS A 1 227 ? -14.055 2.957 -0.074 1 61.22 227 LYS A O 1
ATOM 1772 N N . PHE A 1 228 ? -13.172 4.93 -0.442 1 69.88 228 PHE A N 1
ATOM 1773 C CA . PHE A 1 228 ? -11.852 4.344 -0.674 1 69.88 228 PHE A CA 1
ATOM 1774 C C . PHE A 1 228 ? -11.32 3.689 0.595 1 69.88 228 PHE A C 1
ATOM 1776 O O . PHE A 1 228 ? -11.156 4.355 1.619 1 69.88 228 PHE A O 1
ATOM 1783 N N . ILE A 1 229 ? -11.047 2.465 0.517 1 79.44 229 ILE A N 1
ATOM 1784 C CA . ILE A 1 229 ? -10.828 1.678 1.726 1 79.44 229 ILE A CA 1
ATOM 1785 C C . ILE A 1 229 ? -9.375 1.83 2.184 1 79.44 229 ILE A C 1
ATOM 1787 O O . ILE A 1 229 ? -9.094 1.784 3.383 1 79.44 229 ILE A O 1
ATOM 1791 N N . ASN A 1 230 ? -8.492 2.088 1.255 1 89.81 230 ASN A N 1
ATOM 1792 C CA . ASN A 1 230 ? -7.066 2.133 1.574 1 89.81 230 ASN A CA 1
ATOM 1793 C C . ASN A 1 230 ? -6.66 3.498 2.123 1 89.81 230 ASN A C 1
ATOM 1795 O O . ASN A 1 230 ? -6.309 4.398 1.358 1 89.81 230 ASN A O 1
ATOM 1799 N N . SER A 1 231 ? -6.598 3.602 3.439 1 89.44 231 SER A N 1
ATOM 1800 C CA . SER A 1 231 ? -6.316 4.875 4.09 1 89.44 231 SER A CA 1
ATOM 1801 C C . SER A 1 231 ? -4.82 5.184 4.078 1 89.44 231 SER A C 1
ATOM 1803 O O . SER A 1 231 ? -4.414 6.316 4.348 1 89.44 231 SER A O 1
ATOM 1805 N N . GLN A 1 232 ? -4.008 4.211 3.76 1 95.31 232 GLN A N 1
ATOM 1806 C CA . GLN A 1 232 ? -2.566 4.363 3.916 1 95.31 232 GLN A CA 1
ATOM 1807 C C . GLN A 1 232 ? -1.882 4.531 2.562 1 95.31 232 GLN A C 1
ATOM 1809 O O . GLN A 1 232 ? -0.667 4.727 2.496 1 95.31 232 GLN A O 1
ATOM 1814 N N . PHE A 1 233 ? -2.617 4.531 1.527 1 95.5 233 PHE A N 1
ATOM 1815 C CA . PHE A 1 233 ? -2.025 4.449 0.197 1 95.5 233 PHE A CA 1
ATOM 1816 C C . PHE A 1 233 ? -1.12 5.645 -0.068 1 95.5 233 PHE A C 1
ATOM 1818 O O . PHE A 1 233 ? 0.011 5.484 -0.53 1 95.5 233 PHE A O 1
ATOM 1825 N N . SER A 1 234 ? -1.573 6.848 0.225 1 95.06 234 SER A N 1
ATOM 1826 C CA . SER A 1 234 ? -0.771 8.047 0.012 1 95.06 234 SER A CA 1
ATOM 1827 C C . SER A 1 234 ? 0.515 8.008 0.829 1 95.06 234 SER A C 1
ATOM 1829 O O . SER A 1 234 ? 1.574 8.414 0.352 1 95.06 234 SER A O 1
ATOM 1831 N N . THR A 1 235 ? 0.4 7.516 2.051 1 97.19 235 THR A N 1
ATOM 1832 C CA . THR A 1 235 ? 1.552 7.406 2.939 1 97.19 235 THR A CA 1
ATOM 1833 C C . THR A 1 235 ? 2.566 6.406 2.393 1 97.19 235 THR A C 1
ATOM 1835 O O . THR A 1 235 ? 3.771 6.668 2.402 1 97.19 235 THR A O 1
ATOM 1838 N N . MET A 1 236 ? 2.057 5.32 1.922 1 97.06 236 MET A N 1
ATOM 1839 C CA . MET A 1 236 ? 2.932 4.312 1.327 1 97.06 236 MET A CA 1
ATOM 1840 C C . MET A 1 236 ? 3.697 4.891 0.142 1 97.06 236 MET A C 1
ATOM 1842 O O . MET A 1 236 ? 4.895 4.637 -0.013 1 97.06 236 MET A O 1
ATOM 1846 N N . TYR A 1 237 ? 3.029 5.648 -0.665 1 96.38 237 TYR A N 1
ATOM 1847 C CA . TYR A 1 237 ? 3.658 6.305 -1.807 1 96.38 237 TYR A CA 1
ATOM 1848 C C . TYR A 1 237 ? 4.797 7.211 -1.355 1 96.38 237 TYR A C 1
ATOM 1850 O O . TYR A 1 237 ? 5.895 7.168 -1.916 1 96.38 237 TYR A O 1
ATOM 1858 N N . LEU A 1 238 ? 4.551 7.973 -0.366 1 97.31 238 LEU A N 1
ATOM 1859 C CA . LEU A 1 238 ? 5.562 8.875 0.183 1 97.31 238 LEU A CA 1
ATOM 1860 C C . LEU A 1 238 ? 6.754 8.086 0.72 1 97.31 238 LEU A C 1
ATOM 1862 O O . LEU A 1 238 ? 7.906 8.461 0.485 1 97.31 238 LEU A O 1
ATOM 1866 N N . LEU A 1 239 ? 6.484 7.039 1.458 1 97.69 239 LEU A N 1
ATOM 1867 C CA . LEU A 1 239 ? 7.555 6.223 2.021 1 97.69 239 LEU A CA 1
ATOM 1868 C C . LEU A 1 239 ? 8.406 5.605 0.919 1 97.69 239 LEU A C 1
ATOM 1870 O O . LEU A 1 239 ? 9.617 5.438 1.084 1 97.69 239 LEU A O 1
ATOM 1874 N N . ASP A 1 240 ? 7.77 5.297 -0.211 1 96.06 240 ASP A N 1
ATOM 1875 C CA . ASP A 1 240 ? 8.523 4.766 -1.342 1 96.06 240 ASP A CA 1
ATOM 1876 C C . ASP A 1 240 ? 9.422 5.836 -1.958 1 96.06 240 ASP A C 1
ATOM 1878 O O . ASP A 1 240 ? 10.531 5.539 -2.406 1 96.06 240 ASP A O 1
ATOM 1882 N N . LEU A 1 241 ? 8.938 7.008 -1.98 1 95.81 241 LEU A N 1
ATOM 1883 C CA . LEU A 1 241 ? 9.773 8.109 -2.439 1 95.81 241 LEU A CA 1
ATOM 1884 C C . LEU A 1 241 ? 10.984 8.281 -1.536 1 95.81 241 LEU A C 1
ATOM 1886 O O . LEU A 1 241 ? 12.117 8.375 -2.021 1 95.81 241 LEU A O 1
ATOM 1890 N N . ILE A 1 242 ? 10.766 8.297 -0.25 1 97.62 242 ILE A N 1
ATOM 1891 C CA . ILE A 1 242 ? 11.844 8.445 0.723 1 97.62 242 ILE A CA 1
ATOM 1892 C C . ILE A 1 242 ? 12.852 7.309 0.561 1 97.62 242 ILE A C 1
ATOM 1894 O O . ILE A 1 242 ? 14.062 7.543 0.505 1 97.62 242 ILE A O 1
ATOM 1898 N N . SER A 1 243 ? 12.336 6.117 0.475 1 96.69 243 SER A N 1
ATOM 1899 C CA . SER A 1 243 ? 13.195 4.945 0.326 1 96.69 243 SER A CA 1
ATOM 1900 C C . SER A 1 243 ? 14.031 5.031 -0.945 1 96.69 243 SER A C 1
ATOM 1902 O O . SER A 1 243 ? 15.211 4.68 -0.94 1 96.69 243 SER A O 1
ATOM 1904 N N . THR A 1 244 ? 13.398 5.461 -2.016 1 93.62 244 THR A N 1
ATOM 1905 C CA . THR A 1 244 ? 14.094 5.551 -3.295 1 93.62 244 THR A CA 1
ATOM 1906 C C . THR A 1 244 ? 15.211 6.586 -3.229 1 93.62 244 THR A C 1
ATOM 1908 O O . THR A 1 244 ? 16.312 6.359 -3.75 1 93.62 244 THR A O 1
ATOM 1911 N N . VAL A 1 245 ? 14.945 7.727 -2.602 1 94.94 245 VAL A N 1
ATOM 1912 C CA . VAL A 1 245 ? 15.977 8.742 -2.434 1 94.94 245 VAL A CA 1
ATOM 1913 C C . VAL A 1 245 ? 17.109 8.188 -1.577 1 94.94 245 VAL A C 1
ATOM 1915 O O . VAL A 1 245 ? 18.297 8.391 -1.89 1 94.94 245 VAL A O 1
ATOM 1918 N N . LEU A 1 246 ? 16.828 7.457 -0.483 1 97.06 246 LEU A N 1
ATOM 1919 C CA . LEU A 1 246 ? 17.844 6.844 0.368 1 97.06 246 LEU A CA 1
ATOM 1920 C C . LEU A 1 246 ? 18.734 5.898 -0.437 1 97.06 246 LEU A C 1
ATOM 1922 O O . LEU A 1 246 ? 19.953 5.879 -0.25 1 97.06 246 LEU A O 1
ATOM 1926 N N . LEU A 1 247 ? 18.156 5.195 -1.377 1 94.31 247 LEU A N 1
ATOM 1927 C CA . LEU A 1 247 ? 18.859 4.137 -2.1 1 94.31 247 LEU A CA 1
ATOM 1928 C C . LEU A 1 247 ? 19.719 4.719 -3.217 1 94.31 247 LEU A C 1
ATOM 1930 O O . LEU A 1 247 ? 20.438 3.984 -3.891 1 94.31 247 LEU A O 1
ATOM 1934 N N . GLU A 1 248 ? 19.578 6.027 -3.406 1 91.38 248 GLU A N 1
ATOM 1935 C CA . GLU A 1 248 ? 20.547 6.688 -4.273 1 91.38 248 GLU A CA 1
ATOM 1936 C C . GLU A 1 248 ? 21.953 6.609 -3.684 1 91.38 248 GLU A C 1
ATOM 1938 O O . GLU A 1 248 ? 22.953 6.746 -4.406 1 91.38 248 GLU A O 1
ATOM 1943 N N . ASP A 1 249 ? 21.984 6.488 -2.396 1 94.5 249 ASP A N 1
ATOM 1944 C CA . ASP A 1 249 ? 23.25 6.211 -1.731 1 94.5 249 ASP A CA 1
ATOM 1945 C C . ASP A 1 249 ? 23.703 4.773 -1.983 1 94.5 249 ASP A C 1
ATOM 1947 O O . ASP A 1 249 ? 23.078 3.828 -1.494 1 94.5 249 ASP A O 1
ATOM 1951 N N . LYS A 1 250 ? 24.812 4.621 -2.609 1 93.38 250 LYS A N 1
ATOM 1952 C CA . LYS A 1 250 ? 25.281 3.312 -3.055 1 93.38 250 LYS A CA 1
ATOM 1953 C C . LYS A 1 250 ? 25.547 2.393 -1.868 1 93.38 250 LYS A C 1
ATOM 1955 O O . LYS A 1 250 ? 25.359 1.179 -1.959 1 93.38 250 LYS A O 1
ATOM 1960 N N . ASN A 1 251 ? 26.031 2.969 -0.812 1 96.25 251 ASN A N 1
ATOM 1961 C CA . ASN A 1 251 ? 26.281 2.164 0.378 1 96.25 251 ASN A CA 1
ATOM 1962 C C . ASN A 1 251 ? 25 1.562 0.935 1 96.25 251 ASN A C 1
ATOM 1964 O O . ASN A 1 251 ? 24.969 0.396 1.334 1 96.25 251 ASN A O 1
ATOM 1968 N N . LEU A 1 252 ? 23.984 2.32 0.965 1 96.25 252 LEU A N 1
ATOM 1969 C CA . LEU A 1 252 ? 22.703 1.839 1.449 1 96.25 252 LEU A CA 1
ATOM 1970 C C . LEU A 1 252 ? 22.109 0.805 0.494 1 96.25 252 LEU A C 1
ATOM 1972 O O . LEU A 1 252 ? 21.547 -0.196 0.932 1 96.25 252 LEU A O 1
ATOM 1976 N N . GLU A 1 253 ? 22.203 1.054 -0.773 1 93.12 253 GLU A N 1
ATOM 1977 C CA . GLU A 1 253 ? 21.734 0.111 -1.781 1 93.12 253 GLU A CA 1
ATOM 1978 C C . GLU A 1 253 ? 22.438 -1.236 -1.653 1 93.12 253 GLU A C 1
ATOM 1980 O O . GLU A 1 253 ? 21.812 -2.289 -1.76 1 93.12 253 GLU A O 1
ATOM 1985 N N . GLU A 1 254 ? 23.703 -1.211 -1.427 1 93.31 254 GLU A N 1
ATOM 1986 C CA . GLU A 1 254 ? 24.484 -2.432 -1.286 1 93.31 254 GLU A CA 1
ATOM 1987 C C . GLU A 1 254 ? 24.062 -3.225 -0.054 1 93.31 254 GLU A C 1
ATOM 1989 O O . GLU A 1 254 ? 23.953 -4.453 -0.104 1 93.31 254 GLU A O 1
ATOM 1994 N N . LYS A 1 255 ? 23.891 -2.539 1.014 1 94.62 255 LYS A N 1
ATOM 1995 C CA . LYS A 1 255 ? 23.422 -3.203 2.23 1 94.62 255 LYS A CA 1
ATOM 1996 C C . LYS A 1 255 ? 22.094 -3.908 2.004 1 94.62 255 LYS A C 1
ATOM 1998 O O . LYS A 1 255 ? 21.906 -5.059 2.416 1 94.62 255 LYS A O 1
ATOM 2003 N N . MET A 1 256 ? 21.219 -3.209 1.399 1 92.25 256 MET A N 1
ATOM 2004 C CA . MET A 1 256 ? 19.906 -3.799 1.12 1 92.25 256 MET A CA 1
ATOM 2005 C C . MET A 1 256 ? 20.047 -5.027 0.225 1 92.25 256 MET A C 1
ATOM 2007 O O . MET A 1 256 ? 19.391 -6.047 0.462 1 92.25 256 MET A O 1
ATOM 2011 N N . GLN A 1 257 ? 20.906 -4.945 -0.769 1 88.31 257 GLN A N 1
ATOM 2012 C CA . GLN A 1 257 ? 21.109 -6.059 -1.692 1 88.31 257 GLN A CA 1
ATOM 2013 C C . GLN A 1 257 ? 21.672 -7.277 -0.968 1 88.31 257 GLN A C 1
ATOM 2015 O O . GLN A 1 257 ? 21.281 -8.414 -1.252 1 88.31 257 GLN A O 1
ATOM 2020 N N . ILE A 1 258 ? 22.516 -7.027 -0.036 1 90.81 258 ILE A N 1
ATOM 2021 C CA . ILE A 1 258 ? 23.109 -8.102 0.75 1 90.81 258 ILE A CA 1
ATOM 2022 C C . ILE A 1 258 ? 22.016 -8.859 1.502 1 90.81 258 ILE A C 1
ATOM 2024 O O . ILE A 1 258 ? 22.016 -10.094 1.53 1 90.81 258 ILE A O 1
ATOM 2028 N N . THR A 1 259 ? 21.125 -8.133 2.029 1 88.25 259 THR A N 1
ATOM 2029 C CA . THR A 1 259 ? 20.062 -8.75 2.816 1 88.25 259 THR A CA 1
ATOM 2030 C C . THR A 1 259 ? 19.078 -9.492 1.913 1 88.25 259 THR A C 1
ATOM 2032 O O . THR A 1 259 ? 18.578 -10.555 2.283 1 88.25 259 THR A O 1
ATOM 2035 N N . ILE A 1 260 ? 18.844 -8.953 0.718 1 80.69 260 ILE A N 1
ATOM 2036 C CA . ILE A 1 260 ? 17.953 -9.609 -0.243 1 80.69 260 ILE A CA 1
ATOM 2037 C C . ILE A 1 260 ? 18.578 -10.938 -0.685 1 80.69 260 ILE A C 1
ATOM 2039 O O . ILE A 1 260 ? 17.891 -11.969 -0.704 1 80.69 260 ILE A O 1
ATOM 2043 N N . ASP A 1 261 ? 19.844 -10.922 -0.904 1 79.62 261 ASP A N 1
ATOM 2044 C CA . ASP A 1 261 ? 20.562 -12.109 -1.347 1 79.62 261 ASP A CA 1
ATOM 2045 C C . ASP A 1 261 ? 20.578 -13.18 -0.257 1 79.62 261 ASP A C 1
ATOM 2047 O O . ASP A 1 261 ? 20.484 -14.375 -0.549 1 79.62 261 ASP A O 1
ATOM 2051 N N . ALA A 1 262 ? 20.609 -12.75 0.944 1 82.69 262 ALA A N 1
ATOM 2052 C CA . ALA A 1 262 ? 20.641 -13.68 2.07 1 82.69 262 ALA A CA 1
ATOM 2053 C C . ALA A 1 262 ? 19.328 -14.438 2.199 1 82.69 262 ALA A C 1
ATOM 2055 O O . ALA A 1 262 ? 19.312 -15.625 2.531 1 82.69 262 ALA A O 1
ATOM 2056 N N . ILE A 1 263 ? 18.266 -13.797 1.871 1 75.12 263 ILE A N 1
ATOM 2057 C CA . ILE A 1 263 ? 16.953 -14.398 2.012 1 75.12 263 ILE A CA 1
ATOM 2058 C C . ILE A 1 263 ? 16.688 -15.344 0.846 1 75.12 263 ILE A C 1
ATOM 2060 O O . ILE A 1 263 ? 16.141 -16.438 1.037 1 75.12 263 ILE A O 1
ATOM 2064 N N . ILE A 1 264 ? 17.125 -14.961 -0.324 1 67.94 264 ILE A N 1
ATOM 2065 C CA . ILE A 1 264 ? 16.906 -15.773 -1.518 1 67.94 264 ILE A CA 1
ATOM 2066 C C . ILE A 1 264 ? 17.734 -17.047 -1.424 1 67.94 264 ILE A C 1
ATOM 2068 O O . ILE A 1 264 ? 17.281 -18.125 -1.835 1 67.94 264 ILE A O 1
ATOM 2072 N N . ASN A 1 265 ? 18.812 -16.953 -0.764 1 66.81 265 ASN A N 1
ATOM 2073 C CA . ASN A 1 265 ? 19.719 -18.094 -0.696 1 66.81 265 ASN A CA 1
ATOM 2074 C C . ASN A 1 265 ? 19.5 -18.938 0.56 1 66.81 265 ASN A C 1
ATOM 2076 O O . ASN A 1 265 ? 20.234 -19.875 0.831 1 66.81 265 ASN A O 1
ATOM 2080 N N . SER A 1 266 ? 18.5 -18.547 1.309 1 66.5 266 SER A N 1
ATOM 2081 C CA . SER A 1 266 ? 18.25 -19.281 2.541 1 66.5 266 SER A CA 1
ATOM 2082 C C . SER A 1 266 ? 17.234 -20.406 2.314 1 66.5 266 SER A C 1
ATOM 2084 O O . SER A 1 266 ? 16.375 -20.312 1.434 1 66.5 266 SER A O 1
ATOM 2086 N N . MET B 1 1 ? -3.324 -9.625 -24.984 1 51.56 1 MET B N 1
ATOM 2087 C CA . MET B 1 1 ? -2.65 -9.453 -23.703 1 51.56 1 MET B CA 1
ATOM 2088 C C . MET B 1 1 ? -1.379 -8.625 -23.859 1 51.56 1 MET B C 1
ATOM 2090 O O . MET B 1 1 ? -0.738 -8.656 -24.906 1 51.56 1 MET B O 1
ATOM 2094 N N . ASN B 1 2 ? -1.105 -7.586 -23.109 1 67.31 2 ASN B N 1
ATOM 2095 C CA . ASN B 1 2 ? 0.104 -6.77 -23.094 1 67.31 2 ASN B CA 1
ATOM 2096 C C . ASN B 1 2 ? 1.356 -7.633 -22.938 1 67.31 2 ASN B C 1
ATOM 2098 O O . ASN B 1 2 ? 1.442 -8.461 -22.031 1 67.31 2 ASN B O 1
ATOM 2102 N N . ILE B 1 3 ? 2.145 -7.656 -24.016 1 78.38 3 ILE B N 1
ATOM 2103 C CA . ILE B 1 3 ? 3.32 -8.516 -24.109 1 78.38 3 ILE B CA 1
ATOM 2104 C C . ILE B 1 3 ? 4.152 -8.406 -22.844 1 78.38 3 ILE B C 1
ATOM 2106 O O . ILE B 1 3 ? 4.742 -9.383 -22.391 1 78.38 3 ILE B O 1
ATOM 2110 N N . ILE B 1 4 ? 4.141 -7.301 -22.25 1 76.88 4 ILE B N 1
ATOM 2111 C CA . ILE B 1 4 ? 4.902 -7.082 -21.031 1 76.88 4 ILE B CA 1
ATOM 2112 C C . ILE B 1 4 ? 4.328 -7.941 -19.906 1 76.88 4 ILE B C 1
ATOM 2114 O O . ILE B 1 4 ? 5.074 -8.578 -19.156 1 76.88 4 ILE B O 1
ATOM 2118 N N . CYS B 1 5 ? 3.09 -8.008 -19.875 1 72.81 5 CYS B N 1
ATOM 2119 C CA . CYS B 1 5 ? 2.416 -8.836 -18.875 1 72.81 5 CYS B CA 1
ATOM 2120 C C . CYS B 1 5 ? 2.668 -10.312 -19.141 1 72.81 5 CYS B C 1
ATOM 2122 O O . CYS B 1 5 ? 2.854 -11.094 -18.203 1 72.81 5 CYS B O 1
ATOM 2124 N N . GLU B 1 6 ? 2.654 -10.672 -20.391 1 77.44 6 GLU B N 1
ATOM 2125 C CA . GLU B 1 6 ? 2.91 -12.055 -20.766 1 77.44 6 GLU B CA 1
ATOM 2126 C C . GLU B 1 6 ? 4.309 -12.5 -20.344 1 77.44 6 GLU B C 1
ATOM 2128 O O . GLU B 1 6 ? 4.484 -13.594 -19.812 1 77.44 6 GLU B O 1
ATOM 2133 N N . ILE B 1 7 ? 5.285 -11.648 -20.531 1 79.94 7 ILE B N 1
ATOM 2134 C CA . ILE B 1 7 ? 6.668 -11.938 -20.156 1 79.94 7 ILE B CA 1
ATOM 2135 C C . ILE B 1 7 ? 6.77 -12.117 -18.656 1 79.94 7 ILE B C 1
ATOM 2137 O O . ILE B 1 7 ? 7.379 -13.078 -18.172 1 79.94 7 ILE B O 1
ATOM 2141 N N . GLN B 1 8 ? 6.129 -11.211 -17.969 1 75.75 8 GLN B N 1
ATOM 2142 C CA . GLN B 1 8 ? 6.172 -11.266 -16.5 1 75.75 8 GLN B CA 1
ATOM 2143 C C . GLN B 1 8 ? 5.527 -12.547 -15.984 1 75.75 8 GLN B C 1
ATOM 2145 O O . GLN B 1 8 ? 6.051 -13.188 -15.07 1 75.75 8 GLN B O 1
ATOM 2150 N N . GLN B 1 9 ? 4.434 -12.93 -16.562 1 73.69 9 GLN B N 1
ATOM 2151 C CA . GLN B 1 9 ? 3.684 -14.094 -16.094 1 73.69 9 GLN B CA 1
ATOM 2152 C C . GLN B 1 9 ? 4.453 -15.383 -16.359 1 73.69 9 GLN B C 1
ATOM 2154 O O . GLN B 1 9 ? 4.34 -16.344 -15.609 1 73.69 9 GLN B O 1
ATOM 2159 N N . LYS B 1 10 ? 5.277 -15.422 -17.344 1 76.75 10 LYS B N 1
ATOM 2160 C CA . LYS B 1 10 ? 5.969 -16.641 -17.766 1 76.75 10 LYS B CA 1
ATOM 2161 C C . LYS B 1 10 ? 7.402 -16.656 -17.25 1 76.75 10 LYS B C 1
ATOM 2163 O O . LYS B 1 10 ? 8.156 -17.594 -17.547 1 76.75 10 LYS B O 1
ATOM 2168 N N . TYR B 1 11 ? 7.746 -15.688 -16.531 1 79.75 11 TYR B N 1
ATOM 2169 C CA . TYR B 1 11 ? 9.141 -15.461 -16.172 1 79.75 11 TYR B CA 1
ATOM 2170 C C . TYR B 1 11 ? 9.734 -16.688 -15.484 1 79.75 11 TYR B C 1
ATOM 2172 O O . TYR B 1 11 ? 10.859 -17.094 -15.789 1 79.75 11 TYR B O 1
ATOM 2180 N N . ASN B 1 12 ? 8.93 -17.297 -14.633 1 75.56 12 ASN B N 1
ATOM 2181 C CA . ASN B 1 12 ? 9.453 -18.422 -13.852 1 75.56 12 ASN B CA 1
ATOM 2182 C C . ASN B 1 12 ? 9.727 -19.641 -14.727 1 75.56 12 ASN B C 1
ATOM 2184 O O . ASN B 1 12 ? 10.438 -20.562 -14.312 1 75.56 12 ASN B O 1
ATOM 2188 N N . ASN B 1 13 ? 9.172 -19.672 -15.891 1 80.06 13 ASN B N 1
ATOM 2189 C CA . ASN B 1 13 ? 9.32 -20.797 -16.797 1 80.06 13 ASN B CA 1
ATOM 2190 C C . ASN B 1 13 ? 10.492 -20.594 -17.766 1 80.06 13 ASN B C 1
ATOM 2192 O O . ASN B 1 13 ? 10.812 -21.469 -18.562 1 80.06 13 ASN B O 1
ATOM 2196 N N . PHE B 1 14 ? 11.148 -19.516 -17.672 1 86.31 14 PHE B N 1
ATOM 2197 C CA . PHE B 1 14 ? 12.219 -19.188 -18.594 1 86.31 14 PHE B CA 1
ATOM 2198 C C . PHE B 1 14 ? 13.539 -19.797 -18.125 1 86.31 14 PHE B C 1
ATOM 2200 O O . PHE B 1 14 ? 13.758 -19.984 -16.938 1 86.31 14 PHE B O 1
ATOM 2207 N N . SER B 1 15 ? 14.328 -20.234 -19.062 1 89.12 15 SER B N 1
ATOM 2208 C CA . SER B 1 15 ? 15.719 -20.562 -18.781 1 89.12 15 SER B CA 1
ATOM 2209 C C . SER B 1 15 ? 16.516 -19.328 -18.359 1 89.12 15 SER B C 1
ATOM 2211 O O . SER B 1 15 ? 16 -18.203 -18.438 1 89.12 15 SER B O 1
ATOM 2213 N N . ASP B 1 16 ? 17.656 -19.531 -17.922 1 89.69 16 ASP B N 1
ATOM 2214 C CA . ASP B 1 16 ? 18.484 -18.422 -17.469 1 89.69 16 ASP B CA 1
ATOM 2215 C C . ASP B 1 16 ? 18.703 -17.406 -18.594 1 89.69 16 ASP B C 1
ATOM 2217 O O . ASP B 1 16 ? 18.625 -16.188 -18.359 1 89.69 16 ASP B O 1
ATOM 2221 N N . LYS B 1 17 ? 18.984 -17.906 -19.719 1 89.5 17 LYS B N 1
ATOM 2222 C CA . LYS B 1 17 ? 19.203 -17 -20.859 1 89.5 17 LYS B CA 1
ATOM 2223 C C . LYS B 1 17 ? 17.922 -16.266 -21.219 1 89.5 17 LYS B C 1
ATOM 2225 O O . LYS B 1 17 ? 17.969 -15.07 -21.562 1 89.5 17 LYS B O 1
ATOM 2230 N N . GLU B 1 18 ? 16.844 -17 -21.125 1 90.75 18 GLU B N 1
ATOM 2231 C CA . GLU B 1 18 ? 15.562 -16.375 -21.406 1 90.75 18 GLU B CA 1
ATOM 2232 C C . GLU B 1 18 ? 15.211 -15.312 -20.359 1 90.75 18 GLU B C 1
ATOM 2234 O O . GLU B 1 18 ? 14.656 -14.266 -20.688 1 90.75 18 GLU B O 1
ATOM 2239 N N . LYS B 1 19 ? 15.477 -15.562 -19.125 1 88.56 19 LYS B N 1
ATOM 2240 C CA . LYS B 1 19 ? 15.266 -14.586 -18.062 1 88.56 19 LYS B CA 1
ATOM 2241 C C . LYS B 1 19 ? 16.078 -13.32 -18.328 1 88.56 19 LYS B C 1
ATOM 2243 O O . LYS B 1 19 ? 15.609 -12.211 -18.062 1 88.56 19 LYS B O 1
ATOM 2248 N N . ALA B 1 20 ? 17.266 -13.531 -18.781 1 89.38 20 ALA B N 1
ATOM 2249 C CA . ALA B 1 20 ? 18.094 -12.383 -19.109 1 89.38 20 ALA B CA 1
ATOM 2250 C C . ALA B 1 20 ? 17.438 -11.516 -20.188 1 89.38 20 ALA B C 1
ATOM 2252 O O . ALA B 1 20 ? 17.453 -10.281 -20.094 1 89.38 20 ALA B O 1
ATOM 2253 N N . ILE B 1 21 ? 16.906 -12.18 -21.203 1 89.94 21 ILE B N 1
ATOM 2254 C CA . ILE B 1 21 ? 16.188 -11.461 -22.25 1 89.94 21 ILE B CA 1
ATOM 2255 C C . ILE B 1 21 ? 14.992 -10.727 -21.656 1 89.94 21 ILE B C 1
ATOM 2257 O O . ILE B 1 21 ? 14.805 -9.531 -21.891 1 89.94 21 ILE B O 1
ATOM 2261 N N . ALA B 1 22 ? 14.219 -11.438 -20.828 1 86.38 22 ALA B N 1
ATOM 2262 C CA . ALA B 1 22 ? 13.031 -10.891 -20.188 1 86.38 22 ALA B CA 1
ATOM 2263 C C . ALA B 1 22 ? 13.375 -9.68 -19.312 1 86.38 22 ALA B C 1
ATOM 2265 O O . ALA B 1 22 ? 12.719 -8.641 -19.406 1 86.38 22 ALA B O 1
ATOM 2266 N N . ASP B 1 23 ? 14.375 -9.836 -18.562 1 84.62 23 ASP B N 1
ATOM 2267 C CA . ASP B 1 23 ? 14.82 -8.75 -17.703 1 84.62 23 ASP B CA 1
ATOM 2268 C C . ASP B 1 23 ? 15.156 -7.5 -18.516 1 84.62 23 ASP B C 1
ATOM 2270 O O . ASP B 1 23 ? 14.773 -6.387 -18.125 1 84.62 23 ASP B O 1
ATOM 2274 N N . TYR B 1 24 ? 15.898 -7.688 -19.531 1 84 24 TYR B N 1
ATOM 2275 C CA . TYR B 1 24 ? 16.281 -6.559 -20.375 1 84 24 TYR B CA 1
ATOM 2276 C C . TYR B 1 24 ? 15.039 -5.863 -20.953 1 84 24 TYR B C 1
ATOM 2278 O O . TYR B 1 24 ? 14.945 -4.633 -20.922 1 84 24 TYR B O 1
ATOM 2286 N N . ILE B 1 25 ? 14.125 -6.625 -21.453 1 82.19 25 ILE B N 1
ATOM 2287 C CA . ILE B 1 25 ? 12.914 -6.102 -22.062 1 82.19 25 ILE B CA 1
ATOM 2288 C C . ILE B 1 25 ? 12.078 -5.379 -21 1 82.19 25 ILE B C 1
ATOM 2290 O O . ILE B 1 25 ? 11.578 -4.277 -21.25 1 82.19 25 ILE B O 1
ATOM 2294 N N . LEU B 1 26 ? 11.922 -6.004 -19.859 1 77.81 26 LEU B N 1
ATOM 2295 C CA . LEU B 1 26 ? 11.023 -5.508 -18.828 1 77.81 26 LEU B CA 1
ATOM 2296 C C . LEU B 1 26 ? 11.594 -4.258 -18.172 1 77.81 26 LEU B C 1
ATOM 2298 O O . LEU B 1 26 ? 10.852 -3.342 -17.812 1 77.81 26 LEU B O 1
ATOM 2302 N N . ASN B 1 27 ? 12.828 -4.121 -18.062 1 74.75 27 ASN B N 1
ATOM 2303 C CA . ASN B 1 27 ? 13.469 -3.018 -17.344 1 74.75 27 ASN B CA 1
ATOM 2304 C C . ASN B 1 27 ? 13.719 -1.828 -18.281 1 74.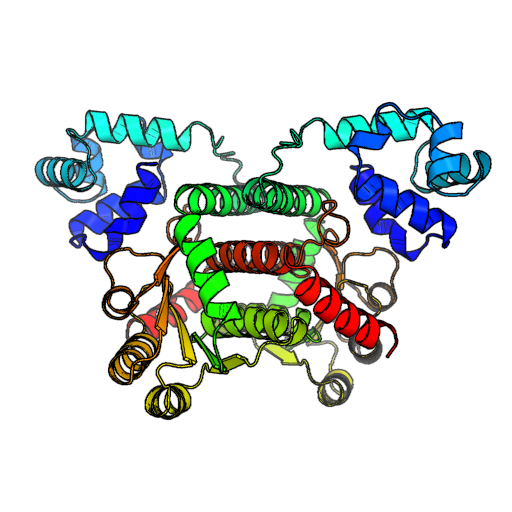75 27 ASN B C 1
ATOM 2306 O O . ASN B 1 27 ? 13.758 -0.683 -17.828 1 74.75 27 ASN B O 1
ATOM 2310 N N . GLN B 1 28 ? 13.953 -2.113 -19.531 1 71.94 28 GLN B N 1
ATOM 2311 C CA . GLN B 1 28 ? 14.266 -1.063 -20.5 1 71.94 28 GLN B CA 1
ATOM 2312 C C . GLN B 1 28 ? 13.508 -1.282 -21.812 1 71.94 28 GLN B C 1
ATOM 2314 O O . GLN B 1 28 ? 14.117 -1.378 -22.875 1 71.94 28 GLN B O 1
ATOM 2319 N N . PRO B 1 29 ? 12.234 -1.176 -21.719 1 72.19 29 PRO B N 1
ATOM 2320 C CA . PRO B 1 29 ? 11.469 -1.477 -22.922 1 72.19 29 PRO B CA 1
ATOM 2321 C C . PRO B 1 29 ? 11.727 -0.474 -24.047 1 72.19 29 PRO B C 1
ATOM 2323 O O . PRO B 1 29 ? 11.648 -0.826 -25.234 1 72.19 29 PRO B O 1
ATOM 2326 N N . ASP B 1 30 ? 12.141 0.67 -23.688 1 72.94 30 ASP B N 1
ATOM 2327 C CA . ASP B 1 30 ? 12.359 1.712 -24.688 1 72.94 30 ASP B CA 1
ATOM 2328 C C . ASP B 1 30 ? 13.625 1.431 -25.5 1 72.94 30 ASP B C 1
ATOM 2330 O O . ASP B 1 30 ? 13.75 1.889 -26.641 1 72.94 30 ASP B O 1
ATOM 2334 N N . MET B 1 31 ? 14.523 0.666 -24.938 1 74.25 31 MET B N 1
ATOM 2335 C CA . MET B 1 31 ? 15.781 0.385 -25.609 1 74.25 31 MET B CA 1
ATOM 2336 C C . MET B 1 31 ? 15.602 -0.663 -26.703 1 74.25 31 MET B C 1
ATOM 2338 O O . MET B 1 31 ? 16.453 -0.816 -27.578 1 74.25 31 MET B O 1
ATOM 2342 N N . ILE B 1 32 ? 14.477 -1.272 -26.625 1 78.88 32 ILE B N 1
ATOM 2343 C CA . ILE B 1 32 ? 14.219 -2.35 -27.578 1 78.88 32 ILE B CA 1
ATOM 2344 C C . ILE B 1 32 ? 13.656 -1.771 -28.875 1 78.88 32 ILE B C 1
ATOM 2346 O O . ILE B 1 32 ? 13.711 -2.414 -29.922 1 78.88 32 ILE B O 1
ATOM 2350 N N . LYS B 1 33 ? 13.195 -0.517 -28.812 1 74.88 33 LYS B N 1
ATOM 2351 C CA . LYS B 1 33 ? 12.531 0.107 -29.953 1 74.88 33 LYS B CA 1
ATOM 2352 C C . LYS B 1 33 ? 13.438 0.135 -31.172 1 74.88 33 LYS B C 1
ATOM 2354 O O . LYS B 1 33 ? 12.992 -0.131 -32.281 1 74.88 33 LYS B O 1
ATOM 2359 N N . ASN B 1 34 ? 14.633 0.385 -31 1 78.94 34 ASN B N 1
ATOM 2360 C CA . ASN B 1 34 ? 15.477 0.601 -32.156 1 78.94 34 ASN B CA 1
ATOM 2361 C C . ASN B 1 34 ? 16.625 -0.398 -32.219 1 78.94 34 ASN B C 1
ATOM 2363 O O . ASN B 1 34 ? 17.609 -0.188 -32.938 1 78.94 34 ASN B O 1
ATOM 2367 N N . ILE B 1 35 ? 16.438 -1.474 -31.547 1 85.56 35 ILE B N 1
ATOM 2368 C CA . ILE B 1 35 ? 17.531 -2.428 -31.516 1 85.56 35 ILE B CA 1
ATOM 2369 C C . ILE B 1 35 ? 17.25 -3.572 -32.469 1 85.56 35 ILE B C 1
ATOM 2371 O O . ILE B 1 35 ? 16.094 -3.93 -32.719 1 85.56 35 ILE B O 1
ATOM 2375 N N . ASN B 1 36 ? 18.312 -4.047 -33.219 1 88.44 36 ASN B N 1
ATOM 2376 C CA . ASN B 1 36 ? 18.141 -5.25 -34.031 1 88.44 36 ASN B CA 1
ATOM 2377 C C . ASN B 1 36 ? 18.516 -6.508 -33.25 1 88.44 36 ASN B C 1
ATOM 2379 O O . ASN B 1 36 ? 19.016 -6.418 -32.125 1 88.44 36 ASN B O 1
ATOM 2383 N N . ILE B 1 37 ? 18.172 -7.645 -33.844 1 91.75 37 ILE B N 1
ATOM 2384 C CA . ILE B 1 37 ? 18.281 -8.906 -33.125 1 91.75 37 ILE B CA 1
ATOM 2385 C C . ILE B 1 37 ? 19.734 -9.211 -32.812 1 91.75 37 ILE B C 1
ATOM 2387 O O . ILE B 1 37 ? 20.062 -9.773 -31.766 1 91.75 37 ILE B O 1
ATOM 2391 N N . THR B 1 38 ? 20.688 -8.844 -33.719 1 91.88 38 THR B N 1
ATOM 2392 C CA . THR B 1 38 ? 22.109 -9.094 -33.531 1 91.88 38 THR B CA 1
ATOM 2393 C C . THR B 1 38 ? 22.656 -8.273 -32.344 1 91.88 38 THR B C 1
ATOM 2395 O O . THR B 1 38 ? 23.422 -8.773 -31.531 1 91.88 38 THR B O 1
ATOM 2398 N N . GLU B 1 39 ? 22.25 -7.105 -32.281 1 91.88 39 GLU B N 1
ATOM 2399 C CA . GLU B 1 39 ? 22.656 -6.211 -31.219 1 91.88 39 GLU B CA 1
ATOM 2400 C C . GLU B 1 39 ? 22.109 -6.672 -29.875 1 91.88 39 GLU B C 1
ATOM 2402 O O . GLU B 1 39 ? 22.828 -6.672 -28.875 1 91.88 39 GLU B O 1
ATOM 2407 N N . LEU B 1 40 ? 20.859 -6.992 -29.875 1 91.69 40 LEU B N 1
ATOM 2408 C CA . LEU B 1 40 ? 20.25 -7.48 -28.641 1 91.69 40 LEU B CA 1
ATOM 2409 C C . LEU B 1 40 ? 20.953 -8.742 -28.141 1 91.69 40 LEU B C 1
ATOM 2411 O O . LEU B 1 40 ? 21.219 -8.891 -26.953 1 91.69 40 LEU B O 1
ATOM 2415 N N . ALA B 1 41 ? 21.219 -9.625 -29.047 1 93.06 41 ALA B N 1
ATOM 2416 C CA . ALA B 1 41 ? 21.922 -10.859 -28.703 1 93.06 41 ALA B CA 1
ATOM 2417 C C . ALA B 1 41 ? 23.281 -10.57 -28.078 1 93.06 41 ALA B C 1
ATOM 2419 O O . ALA B 1 41 ? 23.672 -11.219 -27.109 1 93.06 41 ALA B O 1
ATOM 2420 N N . LYS B 1 42 ? 23.891 -9.555 -28.562 1 92.12 42 LYS B N 1
ATOM 2421 C CA . LYS B 1 42 ? 25.188 -9.156 -28.047 1 92.12 42 LYS B CA 1
ATOM 2422 C C . LYS B 1 42 ? 25.078 -8.578 -26.641 1 92.12 42 LYS B C 1
ATOM 2424 O O . LYS B 1 42 ? 25.875 -8.898 -25.75 1 92.12 42 LYS B O 1
ATOM 2429 N N . ILE B 1 43 ? 24.109 -7.797 -26.484 1 89.19 43 ILE B N 1
ATOM 2430 C CA . ILE B 1 43 ? 23.891 -7.141 -25.188 1 89.19 43 ILE B CA 1
ATOM 2431 C C . ILE B 1 43 ? 23.594 -8.188 -24.125 1 89.19 43 ILE B C 1
ATOM 2433 O O . ILE B 1 43 ? 24.125 -8.102 -23.016 1 89.19 43 ILE B O 1
ATOM 2437 N N . ILE B 1 44 ? 22.766 -9.172 -24.453 1 89.31 44 ILE B N 1
ATOM 2438 C CA . ILE B 1 44 ? 22.312 -10.18 -23.5 1 89.31 44 ILE B CA 1
ATOM 2439 C C . ILE B 1 44 ? 23.344 -11.297 -23.406 1 89.31 44 ILE B C 1
ATOM 2441 O O . ILE B 1 44 ? 23.391 -12.031 -22.422 1 89.31 44 ILE B O 1
ATOM 2445 N N . GLY B 1 45 ? 24.203 -11.461 -24.359 1 90.81 45 GLY B N 1
ATOM 2446 C CA . GLY B 1 45 ? 25.156 -12.555 -24.422 1 90.81 45 GLY B CA 1
ATOM 2447 C C . GLY B 1 45 ? 24.531 -13.867 -24.859 1 90.81 45 GLY B C 1
ATOM 2448 O O . GLY B 1 45 ? 24.766 -14.906 -24.234 1 90.81 45 GLY B O 1
ATOM 2449 N N . THR B 1 46 ? 23.703 -13.805 -25.781 1 92 46 THR B N 1
ATOM 2450 C CA . THR B 1 46 ? 23.047 -15 -26.297 1 92 46 THR B CA 1
ATOM 2451 C C . THR B 1 46 ? 23.047 -14.992 -27.828 1 92 46 THR B C 1
ATOM 2453 O O . THR B 1 46 ? 23.812 -14.25 -28.453 1 92 46 THR B O 1
ATOM 2456 N N . SER B 1 47 ? 22.297 -15.914 -28.469 1 90.12 47 SER B N 1
ATOM 2457 C CA . SER B 1 47 ? 22.234 -16 -29.922 1 90.12 47 SER B CA 1
ATOM 2458 C C . SER B 1 47 ? 20.906 -15.492 -30.453 1 90.12 47 SER B C 1
ATOM 2460 O O . SER B 1 47 ? 19.922 -15.391 -29.703 1 90.12 47 SER B O 1
ATOM 2462 N N . GLY B 1 48 ? 20.953 -15.086 -31.703 1 92.25 48 GLY B N 1
ATOM 2463 C CA . GLY B 1 48 ? 19.703 -14.695 -32.375 1 92.25 48 GLY B CA 1
ATOM 2464 C C . GLY B 1 48 ? 18.641 -15.781 -32.312 1 92.25 48 GLY B C 1
ATOM 2465 O O . GLY B 1 48 ? 17.453 -15.484 -32.188 1 92.25 48 GLY B O 1
ATOM 2466 N N . ALA B 1 49 ? 19.062 -17 -32.406 1 92.12 49 ALA B N 1
ATOM 2467 C CA . ALA B 1 49 ? 18.141 -18.141 -32.344 1 92.12 49 ALA B CA 1
ATOM 2468 C C . ALA B 1 49 ? 17.438 -18.203 -31 1 92.12 49 ALA B C 1
ATOM 2470 O O . ALA B 1 49 ? 16.234 -18.469 -30.938 1 92.12 49 ALA B O 1
ATOM 2471 N N . THR B 1 50 ? 18.172 -17.938 -30.016 1 93.56 50 THR B N 1
ATOM 2472 C CA . THR B 1 50 ? 17.609 -17.938 -28.672 1 93.56 50 THR B CA 1
ATOM 2473 C C . THR B 1 50 ? 16.562 -16.844 -28.531 1 93.56 50 THR B C 1
ATOM 2475 O O . THR B 1 50 ? 15.508 -17.062 -27.922 1 93.56 50 THR B O 1
ATOM 2478 N N . ILE B 1 51 ? 16.844 -15.688 -29.078 1 93.94 51 ILE B N 1
ATOM 2479 C CA . ILE B 1 51 ? 15.906 -14.57 -29.016 1 93.94 51 ILE B CA 1
ATOM 2480 C C . ILE B 1 51 ? 14.648 -14.906 -29.812 1 93.94 51 ILE B C 1
ATOM 2482 O O . ILE B 1 51 ? 13.531 -14.602 -29.375 1 93.94 51 ILE B O 1
ATOM 2486 N N . THR B 1 52 ? 14.859 -15.539 -30.953 1 92.69 52 THR B N 1
ATOM 2487 C CA . THR B 1 52 ? 13.727 -15.945 -31.781 1 92.69 52 THR B CA 1
ATOM 2488 C C . THR B 1 52 ? 12.859 -16.969 -31.047 1 92.69 52 THR B C 1
ATOM 2490 O O . THR B 1 52 ? 11.625 -16.875 -31.062 1 92.69 52 THR B O 1
ATOM 2493 N N . ARG B 1 53 ? 13.453 -17.875 -30.406 1 92.75 53 ARG B N 1
ATOM 2494 C CA . ARG B 1 53 ? 12.719 -18.875 -29.625 1 92.75 53 ARG B CA 1
ATOM 2495 C C . ARG B 1 53 ? 11.969 -18.219 -28.469 1 92.75 53 ARG B C 1
ATOM 2497 O O . ARG B 1 53 ? 10.844 -18.594 -28.156 1 92.75 53 ARG B O 1
ATOM 2504 N N . PHE B 1 54 ? 12.648 -17.312 -27.891 1 94.5 54 PHE B N 1
ATOM 2505 C CA . PHE B 1 54 ? 12.023 -16.547 -26.812 1 94.5 54 PHE B CA 1
ATOM 2506 C C . PHE B 1 54 ? 10.773 -15.836 -27.297 1 94.5 54 PHE B C 1
ATOM 2508 O O . PHE B 1 54 ? 9.734 -15.875 -26.641 1 94.5 54 PHE B O 1
ATOM 2515 N N . SER B 1 55 ? 10.906 -15.18 -28.406 1 91.75 55 SER B N 1
ATOM 2516 C CA . SER B 1 55 ? 9.773 -14.461 -28.984 1 91.75 55 SER B CA 1
ATOM 2517 C C . SER B 1 55 ? 8.578 -15.383 -29.203 1 91.75 55 SER B C 1
ATOM 2519 O O . SER B 1 55 ? 7.441 -15.016 -28.906 1 91.75 55 SER B O 1
ATOM 2521 N N . LYS B 1 56 ? 8.852 -16.578 -29.594 1 90.69 56 LYS B N 1
ATOM 2522 C CA . LYS B 1 56 ? 7.785 -17.562 -29.828 1 90.69 56 LYS B CA 1
ATOM 2523 C C . LYS B 1 56 ? 7.18 -18.031 -28.5 1 90.69 56 LYS B C 1
ATOM 2525 O O . LYS B 1 56 ? 5.965 -18.203 -28.406 1 90.69 56 LYS B O 1
ATOM 2530 N N . LYS B 1 57 ? 7.988 -18.125 -27.609 1 90.25 57 LYS B N 1
ATOM 2531 C CA . LYS B 1 57 ? 7.562 -18.594 -26.297 1 90.25 57 LYS B CA 1
ATOM 2532 C C . LYS B 1 57 ? 6.598 -17.609 -25.641 1 90.25 57 LYS B C 1
ATOM 2534 O O . LYS B 1 57 ? 5.727 -18 -24.859 1 90.25 57 LYS B O 1
ATOM 2539 N N . ILE B 1 58 ? 6.781 -16.406 -26 1 88.38 58 ILE B N 1
ATOM 2540 C CA . ILE B 1 58 ? 5.922 -15.406 -25.375 1 88.38 58 ILE B CA 1
ATOM 2541 C C . ILE B 1 58 ? 4.785 -15.039 -26.328 1 88.38 58 ILE B C 1
ATOM 2543 O O . ILE B 1 58 ? 4.102 -14.031 -26.125 1 88.38 58 ILE B O 1
ATOM 2547 N N . GLY B 1 59 ? 4.672 -15.727 -27.438 1 84.5 59 GLY B N 1
ATOM 2548 C CA . GLY B 1 59 ? 3.494 -15.617 -28.281 1 84.5 59 GLY B CA 1
ATOM 2549 C C . GLY B 1 59 ? 3.715 -14.742 -29.5 1 84.5 59 GLY B C 1
ATOM 2550 O O . GLY B 1 59 ? 2.756 -14.289 -30.141 1 84.5 59 GLY B O 1
ATOM 2551 N N . CYS B 1 60 ? 4.945 -14.461 -29.734 1 87.94 60 CYS B N 1
ATOM 2552 C CA . CYS B 1 60 ? 5.258 -13.688 -30.938 1 87.94 60 CYS B CA 1
ATOM 2553 C C . CYS B 1 60 ? 5.863 -14.578 -32.031 1 87.94 60 CYS B C 1
ATOM 2555 O O . CYS B 1 60 ? 6.668 -15.461 -31.719 1 87.94 60 CYS B O 1
ATOM 2557 N N . ASP B 1 61 ? 5.5 -14.281 -33.188 1 86.81 61 ASP B N 1
ATOM 2558 C CA . ASP B 1 61 ? 5.945 -15.133 -34.281 1 86.81 61 ASP B CA 1
ATOM 2559 C C . ASP B 1 61 ? 7.387 -14.812 -34.688 1 86.81 61 ASP B C 1
ATOM 2561 O O . ASP B 1 61 ? 8.055 -15.625 -35.312 1 86.81 61 ASP B O 1
ATOM 2565 N N . SER B 1 62 ? 7.812 -13.641 -34.344 1 88.5 62 SER B N 1
ATOM 2566 C CA . SER B 1 62 ? 9.148 -13.203 -34.719 1 88.5 62 SER B CA 1
ATOM 2567 C C . SER B 1 62 ? 9.672 -12.133 -33.781 1 88.5 62 SER B C 1
ATOM 2569 O O . SER B 1 62 ? 8.906 -11.578 -32.969 1 88.5 62 SER B O 1
ATOM 2571 N N . PHE B 1 63 ? 10.961 -11.945 -33.906 1 91.88 63 PHE B N 1
ATOM 2572 C CA . PHE B 1 63 ? 11.57 -10.859 -33.125 1 91.88 63 PHE B CA 1
ATOM 2573 C C . PHE B 1 63 ? 10.969 -9.516 -33.531 1 91.88 63 PHE B C 1
ATOM 2575 O O . PHE B 1 63 ? 10.727 -8.664 -32.656 1 91.88 63 PHE B O 1
ATOM 2582 N N . VAL B 1 64 ? 10.742 -9.344 -34.781 1 87.38 64 VAL B N 1
ATOM 2583 C CA . VAL B 1 64 ? 10.172 -8.094 -35.281 1 87.38 64 VAL B CA 1
ATOM 2584 C C . VAL B 1 64 ? 8.797 -7.867 -34.656 1 87.38 64 VAL B C 1
ATOM 2586 O O . VAL B 1 64 ? 8.492 -6.766 -34.188 1 87.38 64 VAL B O 1
ATOM 2589 N N . GLU B 1 65 ? 7.996 -8.914 -34.625 1 86.81 65 GLU B N 1
ATOM 2590 C CA . GLU B 1 65 ? 6.68 -8.82 -34 1 86.81 65 GLU B CA 1
ATOM 2591 C C . GLU B 1 65 ? 6.793 -8.5 -32.5 1 86.81 65 GLU B C 1
ATOM 2593 O O . GLU B 1 65 ? 6.027 -7.695 -31.984 1 86.81 65 GLU B O 1
ATOM 2598 N N . MET B 1 66 ? 7.754 -9.148 -31.891 1 89.5 66 MET B N 1
ATOM 2599 C CA . MET B 1 66 ? 7.984 -8.898 -30.469 1 89.5 66 MET B CA 1
ATOM 2600 C C . MET B 1 66 ? 8.312 -7.43 -30.219 1 89.5 66 MET B C 1
ATOM 2602 O O . MET B 1 66 ? 7.746 -6.801 -29.328 1 89.5 66 MET B O 1
ATOM 2606 N N . LYS B 1 67 ? 9.18 -6.914 -30.984 1 85.94 67 LYS B N 1
ATOM 2607 C CA . LYS B 1 67 ? 9.586 -5.516 -30.875 1 85.94 67 LYS B CA 1
ATOM 2608 C C . LYS B 1 67 ? 8.398 -4.578 -31.062 1 85.94 67 LYS B C 1
ATOM 2610 O O . LYS B 1 67 ? 8.242 -3.611 -30.312 1 85.94 67 LYS B O 1
ATOM 2615 N N . MET B 1 68 ? 7.629 -4.914 -32 1 81.25 68 MET B N 1
ATOM 2616 C CA . MET B 1 68 ? 6.449 -4.102 -32.312 1 81.25 68 MET B CA 1
ATOM 2617 C C . MET B 1 68 ? 5.48 -4.109 -31.125 1 81.25 68 MET B C 1
ATOM 2619 O O . MET B 1 68 ? 4.969 -3.061 -30.734 1 81.25 68 MET B O 1
ATOM 2623 N N . GLN B 1 69 ? 5.254 -5.262 -30.641 1 80.19 69 GLN B N 1
ATOM 2624 C CA . GLN B 1 69 ? 4.324 -5.398 -29.516 1 80.19 69 GLN B CA 1
ATOM 2625 C C . GLN B 1 69 ? 4.84 -4.668 -28.281 1 80.19 69 GLN B C 1
ATOM 2627 O O . GLN B 1 69 ? 4.059 -4.059 -27.547 1 80.19 69 GLN B O 1
ATOM 2632 N N . ILE B 1 70 ? 6.113 -4.742 -28.047 1 81.12 70 ILE B N 1
ATOM 2633 C CA . ILE B 1 70 ? 6.73 -4.047 -26.922 1 81.12 70 ILE B CA 1
ATOM 2634 C C . ILE B 1 70 ? 6.574 -2.539 -27.094 1 81.12 70 ILE B C 1
ATOM 2636 O O . ILE B 1 70 ? 6.215 -1.831 -26.156 1 81.12 70 ILE B O 1
ATOM 2640 N N . ASN B 1 71 ? 6.801 -2.033 -28.312 1 73.38 71 ASN B N 1
ATOM 2641 C CA . ASN B 1 71 ? 6.68 -0.607 -28.609 1 73.38 71 ASN B CA 1
ATOM 2642 C C . ASN B 1 71 ? 5.258 -0.106 -28.391 1 73.38 71 ASN B C 1
ATOM 2644 O O . ASN B 1 71 ? 5.055 1.02 -27.922 1 73.38 71 ASN B O 1
ATOM 2648 N N . LEU B 1 72 ? 4.352 -0.916 -28.703 1 67.19 72 LEU B N 1
ATOM 2649 C CA . LEU B 1 72 ? 2.945 -0.575 -28.516 1 67.19 72 LEU B CA 1
ATOM 2650 C C . LEU B 1 72 ? 2.59 -0.508 -27.031 1 67.19 72 LEU B C 1
ATOM 2652 O O . LEU B 1 72 ? 1.732 0.281 -26.641 1 67.19 72 LEU B O 1
ATOM 2656 N N . SER B 1 73 ? 3.264 -1.383 -26.328 1 64.44 73 SER B N 1
ATOM 2657 C CA . SER B 1 73 ? 2.955 -1.463 -24.906 1 64.44 73 SER B CA 1
ATOM 2658 C C . SER B 1 73 ? 3.584 -0.305 -24.125 1 64.44 73 SER B C 1
ATOM 2660 O O . SER B 1 73 ? 3.145 0.029 -23.031 1 64.44 73 SER B O 1
ATOM 2662 N N . THR B 1 74 ? 4.73 0.283 -24.562 1 60.28 74 THR B N 1
ATOM 2663 C CA . THR B 1 74 ? 5.461 1.348 -23.891 1 60.28 74 THR B CA 1
ATOM 2664 C C . THR B 1 74 ? 4.969 2.719 -24.344 1 60.28 74 THR B C 1
ATOM 2666 O O . THR B 1 74 ? 5.266 3.734 -23.719 1 60.28 74 THR B O 1
ATOM 2669 N N . ASN B 1 75 ? 4.566 2.941 -25.594 1 51.81 75 ASN B N 1
ATOM 2670 C CA . ASN B 1 75 ? 4.223 4.234 -26.188 1 51.81 75 ASN B CA 1
ATOM 2671 C C . ASN B 1 75 ? 3.381 5.078 -25.234 1 51.81 75 ASN B C 1
ATOM 2673 O O . ASN B 1 75 ? 3.406 6.309 -25.281 1 51.81 75 ASN B O 1
ATOM 2677 N N . ASP B 1 76 ? 2.494 4.484 -24.625 1 45.03 76 ASP B N 1
ATOM 2678 C CA . ASP B 1 76 ? 1.67 5.449 -23.906 1 45.03 76 ASP B CA 1
ATOM 2679 C C . ASP B 1 76 ? 2.369 5.926 -22.625 1 45.03 76 ASP B C 1
ATOM 2681 O O . ASP B 1 76 ? 1.844 6.781 -21.906 1 45.03 76 ASP B O 1
ATOM 2685 N N . SER B 1 77 ? 3.24 5.219 -22.188 1 44.19 77 SER B N 1
ATOM 2686 C CA . SER B 1 77 ? 3.867 5.727 -20.984 1 44.19 77 SER B CA 1
ATOM 2687 C C . SER B 1 77 ? 4.996 6.699 -21.297 1 44.19 77 SER B C 1
ATOM 2689 O O . SER B 1 77 ? 5.996 6.316 -21.922 1 44.19 77 SER B O 1
ATOM 2691 N N . GLU B 1 78 ? 4.75 7.836 -21.75 1 37.94 78 GLU B N 1
ATOM 2692 C CA . GLU B 1 78 ? 5.82 8.828 -21.828 1 37.94 78 GLU B CA 1
ATOM 2693 C C . GLU B 1 78 ? 6.887 8.586 -20.766 1 37.94 78 GLU B C 1
ATOM 2695 O O . GLU B 1 78 ? 6.602 8.656 -19.562 1 37.94 78 GLU B O 1
ATOM 2700 N N . SER B 1 79 ? 7.77 7.66 -20.953 1 40.59 79 SER B N 1
ATOM 2701 C CA . SER B 1 79 ? 8.969 7.59 -20.125 1 40.59 79 SER B CA 1
ATOM 2702 C C . SER B 1 79 ? 9.438 8.977 -19.719 1 40.59 79 SER B C 1
ATOM 2704 O O . SER B 1 79 ? 9.859 9.773 -20.562 1 40.59 79 SER B O 1
ATOM 2706 N N . ILE B 1 80 ? 8.781 9.742 -19.078 1 38.41 80 ILE B N 1
ATOM 2707 C CA . ILE B 1 80 ? 9.461 10.945 -18.609 1 38.41 80 ILE B CA 1
ATOM 2708 C C . ILE B 1 80 ? 10.883 10.594 -18.188 1 38.41 80 ILE B C 1
ATOM 2710 O O . ILE B 1 80 ? 11.086 9.891 -17.188 1 38.41 80 ILE B O 1
ATOM 2714 N N . ASP B 1 81 ? 11.758 10.258 -19.016 1 41 81 ASP B N 1
ATOM 2715 C CA . ASP B 1 81 ? 13.211 10.297 -18.891 1 41 81 ASP B CA 1
ATOM 2716 C C . ASP B 1 81 ? 13.648 11.336 -17.859 1 41 81 ASP B C 1
ATOM 2718 O O . ASP B 1 81 ? 14.773 11.836 -17.906 1 41 81 ASP B O 1
ATOM 2722 N N . SER B 1 82 ? 12.859 12.172 -17.328 1 44.47 82 SER B N 1
ATOM 2723 C CA . SER B 1 82 ? 13.523 13.156 -16.484 1 44.47 82 SER B CA 1
ATOM 2724 C C . SER B 1 82 ? 14.32 12.484 -15.367 1 44.47 82 SER B C 1
ATOM 2726 O O . SER B 1 82 ? 13.867 11.492 -14.789 1 44.47 82 SER B O 1
ATOM 2728 N N . ASP B 1 83 ? 15.633 12.414 -15.383 1 54.03 83 ASP B N 1
ATOM 2729 C CA . ASP B 1 83 ? 16.656 12.148 -14.375 1 54.03 83 ASP B CA 1
ATOM 2730 C C . ASP B 1 83 ? 16.125 12.391 -12.969 1 54.03 83 ASP B C 1
ATOM 2732 O O . ASP B 1 83 ? 16.859 12.242 -11.984 1 54.03 83 ASP B O 1
ATOM 2736 N N . ASP B 1 84 ? 14.828 12.695 -12.82 1 81.25 84 ASP B N 1
ATOM 2737 C CA . ASP B 1 84 ? 14.281 13.086 -11.523 1 81.25 84 ASP B CA 1
ATOM 2738 C C . ASP B 1 84 ? 13.641 11.883 -10.82 1 81.25 84 ASP B C 1
ATOM 2740 O O . ASP B 1 84 ? 12.719 11.266 -11.344 1 81.25 84 ASP B O 1
ATOM 2744 N N . ILE B 1 85 ? 14.164 11.406 -9.836 1 84.69 85 ILE B N 1
ATOM 2745 C CA . ILE B 1 85 ? 13.797 10.258 -9.016 1 84.69 85 ILE B CA 1
ATOM 2746 C C . ILE B 1 85 ? 12.312 10.328 -8.672 1 84.69 85 ILE B C 1
ATOM 2748 O O . ILE B 1 85 ? 11.625 9.305 -8.664 1 84.69 85 ILE B O 1
ATOM 2752 N N . PHE B 1 86 ? 11.734 11.461 -8.477 1 89.19 86 PHE B N 1
ATOM 2753 C CA . PHE B 1 86 ? 10.336 11.633 -8.117 1 89.19 86 PHE B CA 1
ATOM 2754 C C . PHE B 1 86 ? 9.43 11.281 -9.289 1 89.19 86 PHE B C 1
ATOM 2756 O O . PHE B 1 86 ? 8.414 10.602 -9.109 1 89.19 86 PHE B O 1
ATOM 2763 N N . SER B 1 87 ? 9.797 11.633 -10.43 1 86.75 87 SER B N 1
ATOM 2764 C CA . SER B 1 87 ? 9.023 11.32 -11.625 1 86.75 87 SER B CA 1
ATOM 2765 C C . SER B 1 87 ? 9.07 9.828 -11.938 1 86.75 87 SER B C 1
ATOM 2767 O O . SER B 1 87 ? 8.086 9.258 -12.414 1 86.75 87 SER B O 1
ATOM 2769 N N . SER B 1 88 ? 10.188 9.25 -11.672 1 85.38 88 SER B N 1
ATOM 2770 C CA . SER B 1 88 ? 10.336 7.82 -11.914 1 85.38 88 SER B CA 1
ATOM 2771 C C . SER B 1 88 ? 9.391 7.012 -11.023 1 85.38 88 SER B C 1
ATOM 2773 O O . SER B 1 88 ? 8.695 6.117 -11.508 1 85.38 88 SER B O 1
ATOM 2775 N N . VAL B 1 89 ? 9.383 7.359 -9.719 1 91.19 89 VAL B N 1
ATOM 2776 C CA . VAL B 1 89 ? 8.523 6.641 -8.789 1 91.19 89 VAL B CA 1
ATOM 2777 C C . VAL B 1 89 ? 7.059 6.832 -9.188 1 91.19 89 VAL B C 1
ATOM 2779 O O . VAL B 1 89 ? 6.281 5.875 -9.195 1 91.19 89 VAL B O 1
ATOM 2782 N N . TYR B 1 90 ? 6.695 8.031 -9.57 1 90.81 90 TYR B N 1
ATOM 2783 C CA . TYR B 1 90 ? 5.344 8.336 -10.023 1 90.81 90 TYR B CA 1
ATOM 2784 C C . TYR B 1 90 ? 4.953 7.465 -11.203 1 90.81 90 TYR B C 1
ATOM 2786 O O . TYR B 1 90 ? 3.879 6.859 -11.211 1 90.81 90 TYR B O 1
ATOM 2794 N N . SER B 1 91 ? 5.805 7.371 -12.125 1 86.62 91 SER B N 1
ATOM 2795 C CA . SER B 1 91 ? 5.559 6.582 -13.32 1 86.62 91 SER B CA 1
ATOM 2796 C C . SER B 1 91 ? 5.449 5.098 -13 1 86.62 91 SER B C 1
ATOM 2798 O O . SER B 1 91 ? 4.586 4.398 -13.539 1 86.62 91 SER B O 1
ATOM 2800 N N . HIS B 1 92 ? 6.336 4.633 -12.148 1 87.38 92 HIS B N 1
ATOM 2801 C CA . HIS B 1 92 ? 6.34 3.225 -11.758 1 87.38 92 HIS B CA 1
ATOM 2802 C C . HIS B 1 92 ? 5.023 2.834 -11.094 1 87.38 92 HIS B C 1
ATOM 2804 O O . HIS B 1 92 ? 4.473 1.771 -11.383 1 87.38 92 HIS B O 1
ATOM 2810 N N . TYR B 1 93 ? 4.52 3.67 -10.195 1 93.44 93 TYR B N 1
ATOM 2811 C CA . TYR B 1 93 ? 3.256 3.391 -9.516 1 93.44 93 TYR B CA 1
ATOM 2812 C C . TYR B 1 93 ? 2.109 3.305 -10.516 1 93.44 93 TYR B C 1
ATOM 2814 O O . TYR B 1 93 ? 1.3 2.373 -10.461 1 93.44 93 TYR B O 1
ATOM 2822 N N . ASN B 1 94 ? 2.068 4.227 -11.414 1 89.5 94 ASN B N 1
ATOM 2823 C CA . ASN B 1 94 ? 1.011 4.211 -12.414 1 89.5 94 ASN B CA 1
ATOM 2824 C C . ASN B 1 94 ? 1.115 2.986 -13.32 1 89.5 94 ASN B C 1
ATOM 2826 O O . ASN B 1 94 ? 0.1 2.385 -13.68 1 89.5 94 ASN B O 1
ATOM 2830 N N . GLU B 1 95 ? 2.305 2.621 -13.617 1 83.38 95 GLU B N 1
ATOM 2831 C CA . GLU B 1 95 ? 2.523 1.45 -14.461 1 83.38 95 GLU B CA 1
ATOM 2832 C C . GLU B 1 95 ? 2.064 0.173 -13.766 1 83.38 95 GLU B C 1
ATOM 2834 O O . GLU B 1 95 ? 1.441 -0.69 -14.383 1 83.38 95 GLU B O 1
ATOM 2839 N N . VAL B 1 96 ? 2.412 0.036 -12.5 1 89.31 96 VAL B N 1
ATOM 2840 C CA . VAL B 1 96 ? 2.035 -1.154 -11.742 1 89.31 96 VAL B CA 1
ATOM 2841 C C . VAL B 1 96 ? 0.515 -1.286 -11.711 1 89.31 96 VAL B C 1
ATOM 2843 O O . VAL B 1 96 ? -0.024 -2.375 -11.922 1 89.31 96 VAL B O 1
ATOM 2846 N N . ILE B 1 97 ? -0.179 -0.138 -11.43 1 92.56 97 ILE B N 1
ATOM 2847 C CA . ILE B 1 97 ? -1.636 -0.169 -11.367 1 92.56 97 ILE B CA 1
ATOM 2848 C C . ILE B 1 97 ? -2.203 -0.559 -12.727 1 92.56 97 ILE B C 1
ATOM 2850 O O . ILE B 1 97 ? -3.092 -1.41 -12.812 1 92.56 97 ILE B O 1
ATOM 2854 N N . GLU B 1 98 ? -1.658 0.037 -13.75 1 86 98 GLU B N 1
ATOM 2855 C CA . GLU B 1 98 ? -2.139 -0.217 -15.102 1 86 98 GLU B CA 1
ATOM 2856 C C . GLU B 1 98 ? -1.931 -1.676 -15.5 1 86 98 GLU B C 1
ATOM 2858 O O . GLU B 1 98 ? -2.854 -2.33 -15.984 1 86 98 GLU B O 1
ATOM 2863 N N . ARG B 1 99 ? -0.784 -2.199 -15.258 1 81.44 99 ARG B N 1
ATOM 2864 C CA . ARG B 1 99 ? -0.454 -3.57 -15.633 1 81.44 99 ARG B CA 1
ATOM 2865 C C . ARG B 1 99 ? -1.251 -4.57 -14.805 1 81.44 99 ARG B C 1
ATOM 2867 O O . ARG B 1 99 ? -1.718 -5.586 -15.32 1 81.44 99 ARG B O 1
ATOM 2874 N N . THR B 1 100 ? -1.344 -4.266 -13.547 1 90.69 100 THR B N 1
ATOM 2875 C CA . THR B 1 100 ? -2.131 -5.148 -12.695 1 90.69 100 THR B CA 1
ATOM 2876 C C . THR B 1 100 ? -3.59 -5.172 -13.141 1 90.69 100 THR B C 1
ATOM 2878 O O . THR B 1 100 ? -4.195 -6.242 -13.25 1 90.69 100 THR B O 1
ATOM 2881 N N . ASN B 1 101 ? -4.125 -3.99 -13.398 1 89 101 ASN B N 1
ATOM 2882 C CA . ASN B 1 101 ? -5.508 -3.881 -13.859 1 89 101 ASN B CA 1
ATOM 2883 C C . ASN B 1 101 ? -5.734 -4.668 -15.148 1 89 101 ASN B C 1
ATOM 2885 O O . ASN B 1 101 ? -6.824 -5.203 -15.367 1 89 101 ASN B O 1
ATOM 2889 N N . SER B 1 102 ? -4.73 -4.762 -15.953 1 80.81 102 SER B N 1
ATOM 2890 C CA . SER B 1 102 ? -4.848 -5.43 -17.25 1 80.81 102 SER B CA 1
ATOM 2891 C C . SER B 1 102 ? -4.828 -6.949 -17.078 1 80.81 102 SER B C 1
ATOM 2893 O O . SER B 1 102 ? -5.32 -7.676 -17.953 1 80.81 102 SER B O 1
ATOM 2895 N N . ILE B 1 103 ? -4.309 -7.48 -16.031 1 81.56 103 ILE B N 1
ATOM 2896 C CA . ILE B 1 103 ? -4.145 -8.93 -15.938 1 81.56 103 ILE B CA 1
ATOM 2897 C C . ILE B 1 103 ? -5.148 -9.5 -14.938 1 81.56 103 ILE B C 1
ATOM 2899 O O . ILE B 1 103 ? -5.383 -10.711 -14.906 1 81.56 103 ILE B O 1
ATOM 2903 N N . ILE B 1 104 ? -5.762 -8.656 -14.172 1 89.75 104 ILE B N 1
ATOM 2904 C CA . ILE B 1 104 ? -6.699 -9.102 -13.141 1 89.75 104 ILE B CA 1
ATOM 2905 C C . ILE B 1 104 ? -7.891 -9.797 -13.797 1 89.75 104 ILE B C 1
ATOM 2907 O O . ILE B 1 104 ? -8.391 -9.344 -14.828 1 89.75 104 ILE B O 1
ATOM 2911 N N . ASP B 1 105 ? -8.297 -10.938 -13.273 1 90.5 105 ASP B N 1
ATOM 2912 C CA . ASP B 1 105 ? -9.484 -11.688 -13.68 1 90.5 105 ASP B CA 1
ATOM 2913 C C . ASP B 1 105 ? -10.68 -11.328 -12.797 1 90.5 105 ASP B C 1
ATOM 2915 O O . ASP B 1 105 ? -10.797 -11.812 -11.672 1 90.5 105 ASP B O 1
ATOM 2919 N N . LYS B 1 106 ? -11.641 -10.594 -13.367 1 92.94 106 LYS B N 1
ATOM 2920 C CA . LYS B 1 106 ? -12.805 -10.133 -12.617 1 92.94 106 LYS B CA 1
ATOM 2921 C C . LYS B 1 106 ? -13.617 -11.32 -12.102 1 92.94 106 LYS B C 1
ATOM 2923 O O . LYS B 1 106 ? -14.164 -11.273 -11 1 92.94 106 LYS B O 1
ATOM 2928 N N . SER B 1 107 ? -13.68 -12.352 -12.891 1 96 107 SER B N 1
ATOM 2929 C CA . SER B 1 107 ? -14.438 -13.531 -12.492 1 96 107 SER B CA 1
ATOM 2930 C C . SER B 1 107 ? -13.82 -14.188 -11.258 1 96 107 SER B C 1
ATOM 2932 O O . SER B 1 107 ? -14.531 -14.68 -10.383 1 96 107 SER B O 1
ATOM 2934 N N . ALA B 1 108 ? -12.5 -14.211 -11.219 1 96.94 108 ALA B N 1
ATOM 2935 C CA . ALA B 1 108 ? -11.812 -14.766 -10.055 1 96.94 108 ALA B CA 1
ATOM 2936 C C . ALA B 1 108 ? -12.086 -13.93 -8.812 1 96.94 108 ALA B C 1
ATOM 2938 O O . ALA B 1 108 ? -12.211 -14.477 -7.711 1 96.94 108 ALA B O 1
ATOM 2939 N N . ILE B 1 109 ? -12.242 -12.617 -9.008 1 97.62 109 ILE B N 1
ATOM 2940 C CA . ILE B 1 109 ? -12.539 -11.727 -7.895 1 97.62 109 ILE B CA 1
ATOM 2941 C C . ILE B 1 109 ? -13.945 -12.008 -7.367 1 97.62 109 ILE B C 1
ATOM 2943 O O . ILE B 1 109 ? -14.141 -12.133 -6.156 1 97.62 109 ILE B O 1
ATOM 2947 N N . PHE B 1 110 ? -14.867 -12.172 -8.258 1 97.25 110 PHE B N 1
ATOM 2948 C CA . PHE B 1 110 ? -16.219 -12.484 -7.824 1 97.25 110 PHE B CA 1
ATOM 2949 C C . PHE B 1 110 ? -16.281 -13.836 -7.129 1 97.25 110 PHE B C 1
ATOM 2951 O O . PHE B 1 110 ? -16.984 -14 -6.137 1 97.25 110 PHE B O 1
ATOM 2958 N N . ASN B 1 111 ? -15.516 -14.734 -7.629 1 98.19 111 ASN B N 1
ATOM 2959 C CA . ASN B 1 111 ? -15.469 -16.062 -7.035 1 98.19 111 ASN B CA 1
ATOM 2960 C C . ASN B 1 111 ? -14.914 -16.031 -5.613 1 98.19 111 ASN B C 1
ATOM 2962 O O . ASN B 1 111 ? -15.484 -16.625 -4.703 1 98.19 111 ASN B O 1
ATOM 2966 N N . ILE B 1 112 ? -13.828 -15.344 -5.391 1 98.69 112 ILE B N 1
ATOM 2967 C CA . ILE B 1 112 ? -13.219 -15.297 -4.066 1 98.69 112 ILE B CA 1
ATOM 2968 C C . ILE B 1 112 ? -14.141 -14.555 -3.1 1 98.69 112 ILE B C 1
ATOM 2970 O O . ILE B 1 112 ? -14.195 -14.883 -1.912 1 98.69 112 ILE B O 1
ATOM 2974 N N . VAL B 1 113 ? -14.828 -13.555 -3.609 1 98.5 113 VAL B N 1
ATOM 2975 C CA . VAL B 1 113 ? -15.773 -12.812 -2.787 1 98.5 113 VAL B CA 1
ATOM 2976 C C . VAL B 1 113 ? -16.875 -13.742 -2.289 1 98.5 113 VAL B C 1
ATOM 2978 O O . VAL B 1 113 ? -17.234 -13.719 -1.11 1 98.5 113 VAL B O 1
ATOM 2981 N N . GLU B 1 114 ? -17.375 -14.547 -3.156 1 98.5 114 GLU B N 1
ATOM 2982 C CA . GLU B 1 114 ? -18.406 -15.516 -2.777 1 98.5 114 GLU B CA 1
ATOM 2983 C C . GLU B 1 114 ? -17.875 -16.5 -1.739 1 98.5 114 GLU B C 1
ATOM 2985 O O . GLU B 1 114 ? -18.562 -16.828 -0.775 1 98.5 114 GLU B O 1
ATOM 2990 N N . GLU B 1 115 ? -16.672 -16.938 -1.941 1 98.69 115 GLU B N 1
ATOM 2991 C CA . GLU B 1 115 ? -16.078 -17.891 -1.01 1 98.69 115 GLU B CA 1
ATOM 2992 C C . GLU B 1 115 ? -15.836 -17.25 0.355 1 98.69 115 GLU B C 1
ATOM 2994 O O . GLU B 1 115 ? -15.992 -17.906 1.389 1 98.69 115 GLU B O 1
ATOM 2999 N N . ILE B 1 116 ? -15.453 -15.992 0.366 1 98.81 116 ILE B N 1
ATOM 3000 C CA . ILE B 1 116 ? -15.273 -15.266 1.617 1 98.81 116 ILE B CA 1
ATOM 3001 C C . ILE B 1 116 ? -16.594 -15.211 2.379 1 98.81 116 ILE B C 1
ATOM 3003 O O . ILE B 1 116 ? -16.641 -15.477 3.584 1 98.81 116 ILE B O 1
ATOM 3007 N N . LYS B 1 117 ? -17.641 -14.953 1.694 1 98.44 117 LYS B N 1
ATOM 3008 C CA . LYS B 1 117 ? -18.953 -14.789 2.314 1 98.44 117 LYS B CA 1
ATOM 3009 C C . LYS B 1 117 ? -19.453 -16.109 2.895 1 98.44 117 LYS B C 1
ATOM 3011 O O . LYS B 1 117 ? -20.156 -16.125 3.91 1 98.44 117 LYS B O 1
ATOM 3016 N N . LYS B 1 118 ? -19.031 -17.172 2.297 1 97.56 118 LYS B N 1
ATOM 3017 C CA . LYS B 1 118 ? -19.594 -18.469 2.672 1 97.56 118 LYS B CA 1
ATOM 3018 C C . LYS B 1 118 ? -18.719 -19.141 3.723 1 97.56 118 LYS B C 1
ATOM 3020 O O . LYS B 1 118 ? -19.172 -20.062 4.406 1 97.56 118 LYS B O 1
ATOM 3025 N N . ALA B 1 119 ? -17.531 -18.734 3.887 1 98.44 119 ALA B N 1
ATOM 3026 C CA . ALA B 1 119 ? -16.562 -19.453 4.715 1 98.44 119 ALA B CA 1
ATOM 3027 C C . ALA B 1 119 ? -16.906 -19.344 6.195 1 98.44 119 ALA B C 1
ATOM 3029 O O . ALA B 1 119 ? -17.328 -18.266 6.66 1 98.44 119 ALA B O 1
ATOM 3030 N N . ASN B 1 120 ? -16.75 -20.453 6.906 1 97.94 120 ASN B N 1
ATOM 3031 C CA . ASN B 1 120 ? -16.844 -20.438 8.359 1 97.94 120 ASN B CA 1
ATOM 3032 C C . ASN B 1 120 ? -15.664 -19.688 8.984 1 97.94 120 ASN B C 1
ATOM 3034 O O . ASN B 1 120 ? -15.852 -18.891 9.914 1 97.94 120 ASN B O 1
ATOM 3038 N N . LYS B 1 121 ? -14.539 -20.062 8.555 1 98.12 121 LYS B N 1
ATOM 3039 C CA . LYS B 1 121 ? -13.289 -19.422 8.938 1 98.12 121 LYS B CA 1
ATOM 3040 C C . LYS B 1 121 ? -12.43 -19.125 7.711 1 98.12 121 LYS B C 1
ATOM 3042 O O . LYS B 1 121 ? -12.406 -19.906 6.762 1 98.12 121 LYS B O 1
ATOM 3047 N N . ILE B 1 122 ? -11.781 -17.969 7.742 1 98.75 122 ILE B N 1
ATOM 3048 C CA . ILE B 1 122 ? -10.852 -17.594 6.676 1 98.75 122 ILE B CA 1
ATOM 3049 C C . ILE B 1 122 ? -9.43 -17.547 7.227 1 98.75 122 ILE B C 1
ATOM 3051 O O . ILE B 1 122 ? -9.188 -16.922 8.266 1 98.75 122 ILE B O 1
ATOM 3055 N N . TYR B 1 123 ? -8.547 -18.219 6.617 1 98.38 123 TYR B N 1
ATOM 3056 C CA . TYR B 1 123 ? -7.125 -18.141 6.953 1 98.38 123 TYR B CA 1
ATOM 3057 C C . TYR B 1 123 ? -6.34 -17.453 5.84 1 98.38 123 TYR B C 1
ATOM 3059 O O . TYR B 1 123 ? -6.496 -17.797 4.664 1 98.38 123 TYR B O 1
ATOM 3067 N N . LEU B 1 124 ? -5.582 -16.484 6.215 1 98.38 124 LEU B N 1
ATOM 3068 C CA . LEU B 1 124 ? -4.699 -15.781 5.289 1 98.38 124 LEU B CA 1
ATOM 3069 C C . LEU B 1 124 ? -3.236 -16.016 5.656 1 98.38 124 LEU B C 1
ATOM 3071 O O . LEU B 1 124 ? -2.811 -15.672 6.766 1 98.38 124 LEU B O 1
ATOM 3075 N N . TYR B 1 125 ? -2.484 -16.594 4.742 1 98.12 125 TYR B N 1
ATOM 3076 C CA . TYR B 1 125 ? -1.081 -16.922 4.98 1 98.12 125 TYR B CA 1
ATOM 3077 C C . TYR B 1 125 ? -0.17 -16 4.176 1 98.12 125 TYR B C 1
ATOM 3079 O O . TYR B 1 125 ? -0.415 -15.75 2.992 1 98.12 125 TYR B O 1
ATOM 3087 N N . GLY B 1 126 ? 0.799 -15.484 4.734 1 97.25 126 GLY B N 1
ATOM 3088 C CA . GLY B 1 126 ? 1.847 -14.688 4.117 1 97.25 126 GLY B CA 1
ATOM 3089 C C . GLY B 1 126 ? 3.062 -14.508 5.004 1 97.25 126 GLY B C 1
ATOM 3090 O O . GLY B 1 126 ? 2.951 -14.531 6.23 1 97.25 126 GLY B O 1
ATOM 3091 N N . VAL B 1 127 ? 4.188 -14.32 4.426 1 94.38 127 VAL B N 1
ATOM 3092 C CA . VAL B 1 127 ? 5.426 -14.133 5.172 1 94.38 127 VAL B CA 1
ATOM 3093 C C . VAL B 1 127 ? 6.055 -12.797 4.797 1 94.38 127 VAL B C 1
ATOM 3095 O O . VAL B 1 127 ? 5.922 -12.336 3.658 1 94.38 127 VAL B O 1
ATOM 3098 N N . GLY B 1 128 ? 6.742 -12.156 5.824 1 92.38 128 GLY B N 1
ATOM 3099 C CA . GLY B 1 128 ? 7.391 -10.891 5.543 1 92.38 128 GLY B CA 1
ATOM 3100 C C . GLY B 1 128 ? 6.422 -9.805 5.129 1 92.38 128 GLY B C 1
ATOM 3101 O O . GLY B 1 128 ? 5.43 -9.547 5.82 1 92.38 128 GLY B O 1
ATOM 3102 N N . SER B 1 129 ? 6.719 -9.133 4.012 1 93.5 129 SER B N 1
ATOM 3103 C CA . SER B 1 129 ? 5.855 -8.055 3.535 1 93.5 129 SER B CA 1
ATOM 3104 C C . SER B 1 129 ? 4.473 -8.578 3.162 1 93.5 129 SER B C 1
ATOM 3106 O O . SER B 1 129 ? 3.471 -7.883 3.346 1 93.5 129 SER B O 1
ATOM 3108 N N . SER B 1 130 ? 4.41 -9.789 2.695 1 96.12 130 SER B N 1
ATOM 3109 C CA . SER B 1 130 ? 3.121 -10.406 2.398 1 96.12 130 SER B CA 1
ATOM 3110 C C . SER B 1 130 ? 2.295 -10.594 3.668 1 96.12 130 SER B C 1
ATOM 3112 O O . SER B 1 130 ? 1.068 -10.484 3.639 1 96.12 130 SER B O 1
ATOM 3114 N N . GLY B 1 131 ? 3.043 -10.906 4.762 1 96.94 131 GLY B N 1
ATOM 3115 C CA . GLY B 1 131 ? 2.359 -11.016 6.039 1 96.94 131 GLY B CA 1
ATOM 3116 C C . GLY B 1 131 ? 1.726 -9.719 6.496 1 96.94 131 GLY B C 1
ATOM 3117 O O . GLY B 1 131 ? 0.604 -9.711 7.008 1 96.94 131 GLY B O 1
ATOM 3118 N N . LEU B 1 132 ? 2.412 -8.641 6.309 1 96.25 132 LEU B N 1
ATOM 3119 C CA . LEU B 1 132 ? 1.88 -7.332 6.66 1 96.25 132 LEU B CA 1
ATOM 3120 C C . LEU B 1 132 ? 0.666 -6.988 5.801 1 96.25 132 LEU B C 1
ATOM 3122 O O . LEU B 1 132 ? -0.335 -6.477 6.309 1 96.25 132 LEU B O 1
ATOM 3126 N N . THR B 1 133 ? 0.727 -7.281 4.527 1 97.19 133 THR B N 1
ATOM 3127 C CA . THR B 1 133 ? -0.389 -7.066 3.613 1 97.19 133 THR B CA 1
ATOM 3128 C C . THR B 1 133 ? -1.587 -7.926 4.012 1 97.19 133 THR B C 1
ATOM 3130 O O . THR B 1 133 ? -2.725 -7.453 4.008 1 97.19 133 THR B O 1
ATOM 3133 N N . ALA B 1 134 ? -1.273 -9.133 4.402 1 97.81 134 ALA B N 1
ATOM 3134 C CA . ALA B 1 134 ? -2.326 -10.039 4.867 1 97.81 134 ALA B CA 1
ATOM 3135 C C . ALA B 1 134 ? -3 -9.492 6.121 1 97.81 134 ALA B C 1
ATOM 3137 O O . ALA B 1 134 ? -4.223 -9.57 6.262 1 97.81 134 ALA B O 1
ATOM 3138 N N . THR B 1 135 ? -2.225 -8.961 6.988 1 97.31 135 THR B N 1
ATOM 3139 C CA . THR B 1 135 ? -2.762 -8.406 8.227 1 97.31 135 THR B CA 1
ATOM 3140 C C . THR B 1 135 ? -3.695 -7.234 7.934 1 97.31 135 THR B C 1
ATOM 3142 O O . THR B 1 135 ? -4.738 -7.09 8.57 1 97.31 135 THR B O 1
ATOM 3145 N N . GLU B 1 136 ? -3.314 -6.414 6.992 1 96.62 136 GLU B N 1
ATOM 3146 C CA . GLU B 1 136 ? -4.188 -5.316 6.586 1 96.62 136 GLU B CA 1
ATOM 3147 C C . GLU B 1 136 ? -5.531 -5.836 6.086 1 96.62 136 GLU B C 1
ATOM 3149 O O . GLU B 1 136 ? -6.582 -5.289 6.434 1 96.62 136 GLU B O 1
ATOM 3154 N N . MET B 1 137 ? -5.5 -6.852 5.273 1 97.44 137 MET B N 1
ATOM 3155 C CA . MET B 1 137 ? -6.734 -7.445 4.766 1 97.44 137 MET B CA 1
ATOM 3156 C C . MET B 1 137 ? -7.562 -8.031 5.902 1 97.44 137 MET B C 1
ATOM 3158 O O . MET B 1 137 ? -8.789 -7.914 5.91 1 97.44 137 MET B O 1
ATOM 3162 N N . MET B 1 138 ? -6.852 -8.703 6.816 1 97.81 138 MET B N 1
ATOM 3163 C CA . MET B 1 138 ? -7.547 -9.266 7.973 1 97.81 138 MET B CA 1
ATOM 3164 C C . MET B 1 138 ? -8.305 -8.18 8.734 1 97.81 138 MET B C 1
ATOM 3166 O O . MET B 1 138 ? -9.469 -8.367 9.094 1 97.81 138 MET B O 1
ATOM 3170 N N . GLN B 1 139 ? -7.711 -7.062 8.938 1 95.69 139 GLN B N 1
ATOM 3171 C CA . GLN B 1 139 ? -8.359 -5.965 9.648 1 95.69 139 GLN B CA 1
ATOM 3172 C C . GLN B 1 139 ? -9.617 -5.508 8.922 1 95.69 139 GLN B C 1
ATOM 3174 O O . GLN B 1 139 ? -10.648 -5.238 9.555 1 95.69 139 GLN B O 1
ATOM 3179 N N . ARG B 1 140 ? -9.57 -5.445 7.656 1 95.31 140 ARG B N 1
ATOM 3180 C CA . ARG B 1 140 ? -10.727 -5.031 6.863 1 95.31 140 ARG B CA 1
ATOM 3181 C C . ARG B 1 140 ? -11.859 -6.043 6.984 1 95.31 140 ARG B C 1
ATOM 3183 O O . ARG B 1 140 ? -13.016 -5.664 7.184 1 95.31 140 ARG B O 1
ATOM 3190 N N . LEU B 1 141 ? -11.508 -7.289 6.879 1 97.88 141 LEU B N 1
ATOM 3191 C CA . LEU B 1 141 ? -12.531 -8.328 6.891 1 97.88 141 LEU B CA 1
ATOM 3192 C C . LEU B 1 141 ? -13.156 -8.469 8.273 1 97.88 141 LEU B C 1
ATOM 3194 O O . LEU B 1 141 ? -14.352 -8.742 8.398 1 97.88 141 LEU B O 1
ATOM 3198 N N . ILE B 1 142 ? -12.336 -8.281 9.344 1 97.25 142 ILE B N 1
ATOM 3199 C CA . ILE B 1 142 ? -12.867 -8.297 10.703 1 97.25 142 ILE B CA 1
ATOM 3200 C C . ILE B 1 142 ? -13.914 -7.195 10.859 1 97.25 142 ILE B C 1
ATOM 3202 O O . ILE B 1 142 ? -14.969 -7.418 11.461 1 97.25 142 ILE B O 1
ATOM 3206 N N . ARG B 1 143 ? -13.727 -6.055 10.289 1 94.88 143 ARG B N 1
ATOM 3207 C CA . ARG B 1 143 ? -14.641 -4.926 10.383 1 94.88 143 ARG B CA 1
ATOM 3208 C C . ARG B 1 143 ? -15.938 -5.207 9.633 1 94.88 143 ARG B C 1
ATOM 3210 O O . ARG B 1 143 ? -16.953 -4.547 9.859 1 94.88 143 ARG B O 1
ATOM 3217 N N . MET B 1 144 ? -15.844 -6.184 8.734 1 96.94 144 MET B N 1
ATOM 3218 C CA . MET B 1 144 ? -17.047 -6.57 7.988 1 96.94 144 MET B CA 1
ATOM 3219 C C . MET B 1 144 ? -17.766 -7.723 8.672 1 96.94 144 MET B C 1
ATOM 3221 O O . MET B 1 144 ? -18.797 -8.188 8.188 1 96.94 144 MET B O 1
ATOM 3225 N N . GLY B 1 145 ? -17.141 -8.289 9.75 1 97.31 145 GLY B N 1
ATOM 3226 C CA . GLY B 1 145 ? -17.797 -9.305 10.555 1 97.31 145 GLY B CA 1
ATOM 3227 C C . GLY B 1 145 ? -17.328 -10.711 10.242 1 97.31 145 GLY B C 1
ATOM 3228 O O . GLY B 1 145 ? -17.891 -11.688 10.734 1 97.31 145 GLY B O 1
ATOM 3229 N N . PHE B 1 146 ? -16.312 -10.836 9.453 1 98.31 146 PHE B N 1
ATOM 3230 C CA . PHE B 1 146 ? -15.852 -12.172 9.078 1 98.31 146 PHE B CA 1
ATOM 3231 C C . PHE B 1 146 ? -14.922 -12.742 10.148 1 98.31 146 PHE B C 1
ATOM 3233 O O . PHE B 1 146 ? -14.242 -11.992 10.844 1 98.31 146 PHE B O 1
ATOM 3240 N N . ASN B 1 147 ? -14.961 -14.031 10.273 1 98.19 147 ASN B N 1
ATOM 3241 C CA . ASN B 1 147 ? -14.008 -14.766 11.102 1 98.19 147 ASN B CA 1
ATOM 3242 C C . ASN B 1 147 ? -12.727 -15.078 10.344 1 98.19 147 ASN B C 1
ATOM 3244 O O . ASN B 1 147 ? -12.664 -16.062 9.594 1 98.19 147 ASN B O 1
ATOM 3248 N N . ILE B 1 148 ? -11.711 -14.273 10.578 1 98.06 148 ILE B N 1
ATOM 3249 C CA . ILE B 1 148 ? -10.5 -14.398 9.773 1 98.06 148 ILE B CA 1
ATOM 3250 C C . ILE B 1 148 ? -9.273 -14.359 10.688 1 98.06 148 ILE B C 1
ATOM 3252 O O . ILE B 1 148 ? -9.25 -13.633 11.68 1 98.06 148 ILE B O 1
ATOM 3256 N N . HIS B 1 149 ? -8.25 -15.141 10.32 1 96.94 149 HIS B N 1
ATOM 3257 C CA . HIS B 1 149 ? -6.957 -15.172 10.984 1 96.94 149 HIS B CA 1
ATOM 3258 C C . HIS B 1 149 ? -5.816 -15.039 9.977 1 96.94 149 HIS B C 1
ATOM 3260 O O . HIS B 1 149 ? -5.785 -15.758 8.977 1 96.94 149 HIS B O 1
ATOM 3266 N N . CYS B 1 150 ? -4.996 -14.078 10.242 1 96.81 150 CYS B N 1
ATOM 3267 C CA . CYS B 1 150 ? -3.758 -13.969 9.484 1 96.81 150 CYS B CA 1
ATOM 3268 C C . CYS B 1 150 ? -2.604 -14.641 10.219 1 96.81 150 CYS B C 1
ATOM 3270 O O . CYS B 1 150 ? -2.414 -14.43 11.414 1 96.81 150 CYS B O 1
ATOM 3272 N N . ILE B 1 151 ? -1.871 -15.492 9.539 1 95.56 151 ILE B N 1
ATOM 3273 C CA . ILE B 1 151 ? -0.779 -16.25 10.133 1 95.56 151 ILE B CA 1
ATOM 3274 C C . ILE B 1 151 ? 0.499 -16.047 9.328 1 95.56 151 ILE B C 1
ATOM 3276 O O . ILE B 1 151 ? 0.539 -16.328 8.133 1 95.56 151 ILE B O 1
ATOM 3280 N N . SER B 1 152 ? 1.466 -15.539 9.984 1 94.44 152 SER B N 1
ATOM 3281 C CA . SER B 1 152 ? 2.742 -15.305 9.312 1 94.44 152 SER B CA 1
ATOM 3282 C C . SER B 1 152 ? 3.834 -16.203 9.883 1 94.44 152 SER B C 1
ATOM 3284 O O . SER B 1 152 ? 4.906 -16.344 9.289 1 94.44 152 SER B O 1
ATOM 3286 N N . ASP B 1 153 ? 3.5 -16.875 11.016 1 93.69 153 ASP B N 1
ATOM 3287 C CA . ASP B 1 153 ? 4.441 -17.797 11.648 1 93.69 153 ASP B CA 1
ATOM 3288 C C . ASP B 1 153 ? 4.383 -19.172 10.992 1 93.69 153 ASP B C 1
ATOM 3290 O O . ASP B 1 153 ? 3.314 -19.797 10.914 1 93.69 153 ASP B O 1
ATOM 3294 N N . SER B 1 154 ? 5.543 -19.625 10.602 1 92.06 154 SER B N 1
ATOM 3295 C CA . SER B 1 154 ? 5.609 -20.875 9.836 1 92.06 154 SER B CA 1
ATOM 3296 C C . SER B 1 154 ? 5.039 -22.047 10.625 1 92.06 154 SER B C 1
ATOM 3298 O O . SER B 1 154 ? 4.324 -22.875 10.078 1 92.06 154 SER B O 1
ATOM 3300 N N . HIS B 1 155 ? 5.344 -22.094 11.922 1 92.62 155 HIS B N 1
ATOM 3301 C CA . HIS B 1 155 ? 4.84 -23.188 12.75 1 92.62 155 HIS B CA 1
ATOM 3302 C C . HIS B 1 155 ? 3.324 -23.094 12.898 1 92.62 155 HIS B C 1
ATOM 3304 O O . HIS B 1 155 ? 2.635 -24.125 12.852 1 92.62 155 HIS B O 1
ATOM 3310 N N . MET B 1 156 ? 2.861 -21.969 13.023 1 93.81 156 MET B N 1
ATOM 3311 C CA . MET B 1 156 ? 1.422 -21.781 13.172 1 93.81 156 MET B CA 1
ATOM 3312 C C . MET B 1 156 ? 0.694 -22.078 11.867 1 93.81 156 MET B C 1
ATOM 3314 O O . MET B 1 156 ? -0.439 -22.562 11.883 1 93.81 156 MET B O 1
ATOM 3318 N N . MET B 1 157 ? 1.328 -21.828 10.773 1 94.81 157 MET B N 1
ATOM 3319 C CA . MET B 1 157 ? 0.722 -22.156 9.484 1 94.81 157 MET B CA 1
ATOM 3320 C C . MET B 1 157 ? 0.481 -23.656 9.375 1 94.81 157 MET B C 1
ATOM 3322 O O . MET B 1 157 ? -0.562 -24.094 8.883 1 94.81 157 MET B O 1
ATOM 3326 N N . ILE B 1 158 ? 1.466 -24.406 9.844 1 92.38 158 ILE B N 1
ATOM 3327 C CA . ILE B 1 158 ? 1.36 -25.859 9.805 1 92.38 158 ILE B CA 1
ATOM 3328 C C . ILE B 1 158 ? 0.205 -26.312 10.695 1 92.38 158 ILE B C 1
ATOM 3330 O O . ILE B 1 158 ? -0.643 -27.094 10.266 1 92.38 158 ILE B O 1
ATOM 3334 N N . ILE B 1 159 ? 0.177 -25.812 11.883 1 93.75 159 ILE B N 1
ATOM 3335 C CA . ILE B 1 159 ? -0.843 -26.203 12.852 1 93.75 159 ILE B CA 1
ATOM 3336 C C . ILE B 1 159 ? -2.227 -25.844 12.312 1 93.75 159 ILE B C 1
ATOM 3338 O O . ILE B 1 159 ? -3.121 -26.688 12.266 1 93.75 159 ILE B O 1
ATOM 3342 N N . ASN B 1 160 ? -2.408 -24.656 11.828 1 93.62 160 ASN B N 1
ATOM 3343 C CA . ASN B 1 160 ? -3.713 -24.172 11.383 1 93.62 160 ASN B CA 1
ATOM 3344 C C . ASN B 1 160 ? -4.176 -24.891 10.117 1 93.62 160 ASN B C 1
ATOM 3346 O O . ASN B 1 160 ? -5.355 -25.234 9.992 1 93.62 160 ASN B O 1
ATOM 3350 N N . SER B 1 161 ? -3.268 -25.047 9.211 1 95.69 161 SER B N 1
ATOM 3351 C CA . SER B 1 161 ? -3.639 -25.734 7.977 1 95.69 161 SER B CA 1
ATOM 3352 C C . SER B 1 161 ? -4.07 -27.172 8.25 1 95.69 161 SER B C 1
ATOM 3354 O O . SER B 1 161 ? -4.941 -27.703 7.562 1 95.69 161 SER B O 1
ATOM 3356 N N . SER B 1 162 ? -3.498 -27.812 9.266 1 96 162 SER B N 1
ATOM 3357 C CA . SER B 1 162 ? -3.77 -29.203 9.586 1 96 162 SER B CA 1
ATOM 3358 C C . SER B 1 162 ? -5.191 -29.391 10.109 1 96 162 SER B C 1
ATOM 3360 O O . SER B 1 162 ? -5.742 -30.484 10.055 1 96 162 SER B O 1
ATOM 3362 N N . ILE B 1 163 ? -5.777 -28.344 10.539 1 95.69 163 ILE B N 1
ATOM 3363 C CA . ILE B 1 163 ? -7.105 -28.484 11.125 1 95.69 163 ILE B CA 1
ATOM 3364 C C . ILE B 1 163 ? -8.141 -27.781 10.25 1 95.69 163 ILE B C 1
ATOM 3366 O O . ILE B 1 163 ? -9.305 -27.672 10.633 1 95.69 163 ILE B O 1
ATOM 3370 N N . ALA B 1 164 ? -7.75 -27.188 9.117 1 96.56 164 ALA B N 1
ATOM 3371 C CA . ALA B 1 164 ? -8.688 -26.578 8.172 1 96.56 164 ALA B CA 1
ATOM 3372 C C . ALA B 1 164 ? -9.656 -27.625 7.613 1 96.56 164 ALA B C 1
ATOM 3374 O O . ALA B 1 164 ? -9.312 -28.797 7.504 1 96.56 164 ALA B O 1
ATOM 3375 N N . SER B 1 165 ? -10.906 -27.25 7.312 1 97.38 165 SER B N 1
ATOM 3376 C CA . SER B 1 165 ? -11.93 -28.172 6.832 1 97.38 165 SER B CA 1
ATOM 3377 C C . SER B 1 165 ? -12.609 -27.625 5.578 1 97.38 165 SER B C 1
ATOM 3379 O O . SER B 1 165 ? -12.266 -26.547 5.09 1 97.38 165 SER B O 1
ATOM 3381 N N . SER B 1 166 ? -13.602 -28.359 5.125 1 97.75 166 SER B N 1
ATOM 3382 C CA . SER B 1 166 ? -14.312 -28.016 3.896 1 97.75 166 SER B CA 1
ATOM 3383 C C . SER B 1 166 ? -15.172 -26.766 4.086 1 97.75 166 SER B C 1
ATOM 3385 O O . SER B 1 166 ? -15.656 -26.188 3.109 1 97.75 166 SER B O 1
ATOM 3387 N N . GLU B 1 167 ? -15.273 -26.312 5.336 1 98.25 167 GLU B N 1
ATOM 3388 C CA . GLU B 1 167 ? -16.078 -25.125 5.613 1 98.25 167 GLU B CA 1
ATOM 3389 C C . GLU B 1 167 ? -15.211 -23.859 5.625 1 98.25 167 GLU B C 1
ATOM 3391 O O . GLU B 1 167 ? -15.727 -22.75 5.75 1 98.25 167 GLU B O 1
ATOM 3396 N N . ASP B 1 168 ? -13.898 -24.078 5.469 1 98.56 168 ASP B N 1
ATOM 3397 C CA . ASP B 1 168 ? -12.961 -22.969 5.629 1 98.56 168 ASP B CA 1
ATOM 3398 C C . ASP B 1 168 ? -12.406 -22.531 4.281 1 98.56 168 ASP B C 1
ATOM 3400 O O . ASP B 1 168 ? -12.445 -23.281 3.305 1 98.56 168 ASP B O 1
ATOM 3404 N N . LEU B 1 169 ? -12.008 -21.281 4.219 1 98.81 169 LEU B N 1
ATOM 3405 C CA . LEU B 1 169 ? -11.289 -20.703 3.088 1 98.81 169 LEU B CA 1
ATOM 3406 C C . LEU B 1 169 ? -9.852 -20.375 3.475 1 98.81 169 LEU B C 1
ATOM 3408 O O . LEU B 1 169 ? -9.617 -19.719 4.492 1 98.81 169 LEU B O 1
ATOM 3412 N N . VAL B 1 170 ? -8.914 -20.891 2.734 1 98.81 170 VAL B N 1
ATOM 3413 C CA . VAL B 1 170 ? -7.5 -20.625 2.979 1 98.81 170 VAL B CA 1
ATOM 3414 C C . VAL B 1 170 ? -6.906 -19.859 1.791 1 98.81 170 VAL B C 1
ATOM 3416 O O . VAL B 1 170 ? -6.965 -20.344 0.653 1 98.81 170 VAL B O 1
ATOM 3419 N N . ILE B 1 171 ? -6.348 -18.688 2.049 1 98.81 171 ILE B N 1
ATOM 3420 C CA . ILE B 1 171 ? -5.754 -17.844 1.011 1 98.81 171 ILE B CA 1
ATOM 3421 C C . ILE B 1 171 ? -4.258 -17.688 1.272 1 98.81 171 ILE B C 1
ATOM 3423 O O . ILE B 1 171 ? -3.854 -17.25 2.354 1 98.81 171 ILE B O 1
ATOM 3427 N N . GLY B 1 172 ? -3.43 -18.047 0.341 1 98.62 172 GLY B N 1
ATOM 3428 C CA . GLY B 1 172 ? -1.99 -17.859 0.427 1 98.62 172 GLY B CA 1
ATOM 3429 C C . GLY B 1 172 ? -1.488 -16.703 -0.405 1 98.62 172 GLY B C 1
ATOM 3430 O O . GLY B 1 172 ? -1.796 -16.594 -1.595 1 98.62 172 GLY B O 1
ATOM 3431 N N . LEU B 1 173 ? -0.731 -15.797 0.216 1 98.38 173 LEU B N 1
ATOM 3432 C CA . LEU B 1 173 ? -0.073 -14.695 -0.477 1 98.38 173 LEU B CA 1
ATOM 3433 C C . LEU B 1 173 ? 1.4 -15 -0.715 1 98.38 173 LEU B C 1
ATOM 3435 O O . LEU B 1 173 ? 2.17 -15.148 0.238 1 98.38 173 LEU B O 1
ATOM 3439 N N . SER B 1 174 ? 1.76 -15.141 -1.9 1 95.06 174 SER B N 1
ATOM 3440 C CA . SER B 1 174 ? 3.139 -15.367 -2.32 1 95.06 174 SER B CA 1
ATOM 3441 C C . SER B 1 174 ? 3.4 -14.773 -3.701 1 95.06 174 SER B C 1
ATOM 3443 O O . SER B 1 174 ? 2.986 -15.344 -4.715 1 95.06 174 SER B O 1
ATOM 3445 N N . ILE B 1 175 ? 4.141 -13.719 -3.715 1 91.31 175 ILE B N 1
ATOM 3446 C CA . ILE B 1 175 ? 4.379 -13.023 -4.977 1 91.31 175 ILE B CA 1
ATOM 3447 C C . ILE B 1 175 ? 5.145 -13.938 -5.93 1 91.31 175 ILE B C 1
ATOM 3449 O O . ILE B 1 175 ? 4.789 -14.062 -7.102 1 91.31 175 ILE B O 1
ATOM 3453 N N . SER B 1 176 ? 6.098 -14.68 -5.43 1 84.88 176 SER B N 1
ATOM 3454 C CA . SER B 1 176 ? 6.906 -15.578 -6.254 1 84.88 176 SER B CA 1
ATOM 3455 C C . SER B 1 176 ? 6.164 -16.875 -6.559 1 84.88 176 SER B C 1
ATOM 3457 O O . SER B 1 176 ? 6.547 -17.609 -7.469 1 84.88 176 SER B O 1
ATOM 3459 N N . GLY B 1 177 ? 5.227 -17.188 -5.742 1 92.44 177 GLY B N 1
ATOM 3460 C CA . GLY B 1 177 ? 4.5 -18.438 -5.859 1 92.44 177 GLY B CA 1
ATOM 3461 C C . GLY B 1 177 ? 5.281 -19.625 -5.332 1 92.44 177 GLY B C 1
ATOM 3462 O O . GLY B 1 177 ? 4.84 -20.781 -5.461 1 92.44 177 GLY B O 1
ATOM 3463 N N . GLU B 1 178 ? 6.426 -19.266 -4.664 1 90.25 178 GLU B N 1
ATOM 3464 C CA . GLU B 1 178 ? 7.316 -20.359 -4.301 1 90.25 178 GLU B CA 1
ATOM 3465 C C . GLU B 1 178 ? 7.652 -20.328 -2.812 1 90.25 178 GLU B C 1
ATOM 3467 O O . GLU B 1 178 ? 8.57 -21.031 -2.363 1 90.25 178 GLU B O 1
ATOM 3472 N N . THR B 1 179 ? 6.984 -19.484 -2.064 1 93.38 179 THR B N 1
ATOM 3473 C CA . THR B 1 179 ? 7.223 -19.469 -0.626 1 93.38 179 THR B CA 1
ATOM 3474 C C . THR B 1 179 ? 6.852 -20.797 0.012 1 93.38 179 THR B C 1
ATOM 3476 O O . THR B 1 179 ? 5.672 -21.125 0.135 1 93.38 179 THR B O 1
ATOM 3479 N N . LYS B 1 180 ? 7.836 -21.516 0.53 1 94.38 180 LYS B N 1
ATOM 3480 C CA . LYS B 1 180 ? 7.691 -22.906 0.944 1 94.38 180 LYS B CA 1
ATOM 3481 C C . LYS B 1 180 ? 6.605 -23.062 2.01 1 94.38 180 LYS B C 1
ATOM 3483 O O . LYS B 1 180 ? 5.758 -23.953 1.921 1 94.38 180 LYS B O 1
ATOM 3488 N N . GLU B 1 181 ? 6.664 -22.172 2.984 1 95.69 181 GLU B N 1
ATOM 3489 C CA . GLU B 1 181 ? 5.707 -22.234 4.086 1 95.69 181 GLU B CA 1
ATOM 3490 C C . GLU B 1 181 ? 4.277 -22.062 3.588 1 95.69 181 GLU B C 1
ATOM 3492 O O . GLU B 1 181 ? 3.373 -22.781 4.008 1 95.69 181 GLU B O 1
ATOM 3497 N N . VAL B 1 182 ? 4.078 -21.203 2.672 1 97.62 182 VAL B N 1
ATOM 3498 C CA . VAL B 1 182 ? 2.754 -20.906 2.145 1 97.62 182 VAL B CA 1
ATOM 3499 C C . VAL B 1 182 ? 2.281 -22.047 1.245 1 97.62 182 VAL B C 1
ATOM 3501 O O . VAL B 1 182 ? 1.133 -22.484 1.34 1 97.62 182 VAL B O 1
ATOM 3504 N N . VAL B 1 183 ? 3.201 -22.562 0.421 1 97.12 183 VAL B N 1
ATOM 3505 C CA . VAL B 1 183 ? 2.891 -23.672 -0.476 1 97.12 183 VAL B CA 1
ATOM 3506 C C . VAL B 1 183 ? 2.443 -24.875 0.336 1 97.12 183 VAL B C 1
ATOM 3508 O O . VAL B 1 183 ? 1.402 -25.484 0.051 1 97.12 183 VAL B O 1
ATOM 3511 N N . ASN B 1 184 ? 3.199 -25.172 1.342 1 97.88 184 ASN B N 1
ATOM 3512 C CA . ASN B 1 184 ? 2.887 -26.344 2.166 1 97.88 184 ASN B CA 1
ATOM 3513 C C . ASN B 1 184 ? 1.551 -26.172 2.883 1 97.88 184 ASN B C 1
ATOM 3515 O O . ASN B 1 184 ? 0.772 -27.125 2.979 1 97.88 184 ASN B O 1
ATOM 3519 N N . ALA B 1 185 ? 1.301 -25.031 3.387 1 97.94 185 ALA B N 1
ATOM 3520 C CA . ALA B 1 185 ? 0.048 -24.781 4.09 1 97.94 185 ALA B CA 1
ATOM 3521 C C . ALA B 1 185 ? -1.149 -24.938 3.16 1 97.94 185 ALA B C 1
ATOM 3523 O O . ALA B 1 185 ? -2.168 -25.531 3.547 1 97.94 185 ALA B O 1
ATOM 3524 N N . LEU B 1 186 ? -1.01 -24.453 1.964 1 98.31 186 LEU B N 1
ATOM 3525 C CA . LEU B 1 186 ? -2.088 -24.609 0.993 1 98.31 186 LEU B CA 1
ATOM 3526 C C . LEU B 1 186 ? -2.289 -26.078 0.629 1 98.31 186 LEU B C 1
ATOM 3528 O O . LEU B 1 186 ? -3.426 -26.547 0.521 1 98.31 186 LEU B O 1
ATOM 3532 N N . LYS B 1 187 ? -1.172 -26.781 0.438 1 98.25 187 LYS B N 1
ATOM 3533 C CA . LYS B 1 187 ? -1.217 -28.203 0.109 1 98.25 187 LYS B CA 1
ATOM 3534 C C . LYS B 1 187 ? -1.968 -29 1.178 1 98.25 187 LYS B C 1
ATOM 3536 O O . LYS B 1 187 ? -2.875 -29.766 0.864 1 98.25 187 LYS B O 1
ATOM 3541 N N . VAL B 1 188 ? -1.63 -28.781 2.391 1 98.19 188 VAL B N 1
ATOM 3542 C CA . VAL B 1 188 ? -2.229 -29.484 3.516 1 98.19 188 VAL B CA 1
ATOM 3543 C C . VAL B 1 188 ? -3.697 -29.094 3.652 1 98.19 188 VAL B C 1
ATOM 3545 O O . VAL B 1 188 ? -4.555 -29.953 3.873 1 98.19 188 VAL B O 1
ATOM 3548 N N . SER B 1 189 ? -4.047 -27.812 3.492 1 98.44 189 SER B N 1
ATOM 3549 C CA . SER B 1 189 ? -5.422 -27.344 3.59 1 98.44 189 SER B CA 1
ATOM 3550 C C . SER B 1 189 ? -6.305 -27.969 2.521 1 98.44 189 SER B C 1
ATOM 3552 O O . SER B 1 189 ? -7.43 -28.391 2.803 1 98.44 189 SER B O 1
ATOM 3554 N N . LYS B 1 190 ? -5.738 -28 1.356 1 98.12 190 LYS B N 1
ATOM 3555 C CA . LYS B 1 190 ? -6.48 -28.594 0.251 1 98.12 190 LYS B CA 1
ATOM 3556 C C . LYS B 1 190 ? -6.742 -30.078 0.51 1 98.12 190 LYS B C 1
ATOM 3558 O O . LYS B 1 190 ? -7.844 -30.562 0.254 1 98.12 190 LYS B O 1
ATOM 3563 N N . ARG B 1 191 ? -5.75 -30.75 0.979 1 97.62 191 ARG B N 1
ATOM 3564 C CA . ARG B 1 191 ? -5.887 -32.156 1.309 1 97.62 191 ARG B CA 1
ATOM 3565 C C . ARG B 1 191 ? -7 -32.375 2.332 1 97.62 191 ARG B C 1
ATOM 3567 O O . ARG B 1 191 ? -7.707 -33.406 2.279 1 97.62 191 ARG B O 1
ATOM 3574 N N . ASN B 1 192 ? -7.176 -31.438 3.184 1 97.75 192 ASN B N 1
ATOM 3575 C CA . ASN B 1 192 ? -8.188 -31.516 4.234 1 97.75 192 ASN B CA 1
ATOM 3576 C C . ASN B 1 192 ? -9.547 -31.031 3.744 1 97.75 192 ASN B C 1
ATOM 3578 O O . ASN B 1 192 ? -10.508 -30.984 4.52 1 97.75 192 ASN B O 1
ATOM 3582 N N . GLY B 1 193 ? -9.617 -30.562 2.486 1 98 193 GLY B N 1
ATOM 3583 C CA . GLY B 1 193 ? -10.906 -30.281 1.865 1 98 193 GLY B CA 1
ATOM 3584 C C . GLY B 1 193 ? -11.242 -28.797 1.853 1 98 193 GLY B C 1
ATOM 3585 O O . GLY B 1 193 ? -12.281 -28.406 1.32 1 98 193 GLY B O 1
ATOM 3586 N N . ALA B 1 194 ? -10.43 -27.984 2.406 1 98.56 194 ALA B N 1
ATOM 3587 C CA . ALA B 1 194 ? -10.695 -26.547 2.426 1 98.56 194 ALA B CA 1
ATOM 3588 C C . ALA B 1 194 ? -10.656 -25.953 1.018 1 98.56 194 ALA B C 1
ATOM 3590 O O . ALA B 1 194 ? -9.945 -26.469 0.147 1 98.56 194 ALA B O 1
ATOM 3591 N N . LYS B 1 195 ? -11.461 -24.938 0.795 1 98.75 195 LYS B N 1
ATOM 3592 C CA . LYS B 1 195 ? -11.273 -24.141 -0.41 1 98.75 195 LYS B CA 1
ATOM 3593 C C . LYS B 1 195 ? -9.984 -23.328 -0.341 1 98.75 195 LYS B C 1
ATOM 3595 O O . LYS B 1 195 ? -9.695 -22.688 0.679 1 98.75 195 LYS B O 1
ATOM 3600 N N . THR B 1 196 ? -9.18 -23.422 -1.375 1 98.81 196 THR B N 1
ATOM 3601 C CA . THR B 1 196 ? -7.883 -22.75 -1.354 1 98.81 196 THR B CA 1
ATOM 3602 C C . THR B 1 196 ? -7.789 -21.719 -2.465 1 98.81 196 THR B C 1
ATOM 3604 O O . THR B 1 196 ? -8.336 -21.906 -3.555 1 98.81 196 THR B O 1
ATOM 3607 N N . ALA B 1 197 ? -7.176 -20.609 -2.176 1 98.81 197 ALA B N 1
ATOM 3608 C CA . ALA B 1 197 ? -6.887 -19.531 -3.135 1 98.81 197 ALA B CA 1
ATOM 3609 C C . ALA B 1 197 ? -5.473 -19 -2.955 1 98.81 197 ALA B C 1
ATOM 3611 O O . ALA B 1 197 ? -4.867 -19.172 -1.894 1 98.81 197 ALA B O 1
ATOM 3612 N N . CYS B 1 198 ? -4.949 -18.422 -3.975 1 98.5 198 CYS B N 1
ATOM 3613 C CA . CYS B 1 198 ? -3.646 -17.781 -3.854 1 98.5 198 CYS B CA 1
ATOM 3614 C C . CYS B 1 198 ? -3.623 -16.453 -4.609 1 98.5 198 CYS B C 1
ATOM 3616 O O . CYS B 1 198 ? -4.406 -16.25 -5.535 1 98.5 198 CYS B O 1
ATOM 3618 N N . ILE B 1 199 ? -2.861 -15.562 -4.102 1 98.31 199 ILE B N 1
ATOM 3619 C CA . ILE B 1 199 ? -2.465 -14.344 -4.801 1 98.31 199 ILE B CA 1
ATOM 3620 C C . ILE B 1 199 ? -0.983 -14.414 -5.164 1 98.31 199 ILE B C 1
ATOM 3622 O O . ILE B 1 199 ? -0.129 -14.578 -4.289 1 98.31 199 ILE B O 1
ATOM 3626 N N . THR B 1 200 ? -0.703 -14.375 -6.422 1 95.31 200 THR B N 1
ATOM 3627 C CA . THR B 1 200 ? 0.667 -14.539 -6.898 1 95.31 200 THR B CA 1
ATOM 3628 C C . THR B 1 200 ? 0.891 -13.75 -8.18 1 95.31 200 THR B C 1
ATOM 3630 O O . THR B 1 200 ? -0.051 -13.18 -8.742 1 95.31 200 THR B O 1
ATOM 3633 N N . SER B 1 201 ? 2.154 -13.664 -8.594 1 88.75 201 SER B N 1
ATOM 3634 C CA . SER B 1 201 ? 2.457 -12.906 -9.805 1 88.75 201 SER B CA 1
ATOM 3635 C C . SER B 1 201 ? 2.793 -13.836 -10.969 1 88.75 201 SER B C 1
ATOM 3637 O O . SER B 1 201 ? 3.064 -13.383 -12.078 1 88.75 201 SER B O 1
ATOM 3639 N N . PHE B 1 202 ? 2.746 -15.156 -10.68 1 80.56 202 PHE B N 1
ATOM 3640 C CA . PHE B 1 202 ? 3.133 -16.094 -11.727 1 80.56 202 PHE B CA 1
ATOM 3641 C C . PHE B 1 202 ? 2.037 -17.125 -11.953 1 80.56 202 PHE B C 1
ATOM 3643 O O . PHE B 1 202 ? 1.442 -17.641 -11 1 80.56 202 PHE B O 1
ATOM 3650 N N . ASP B 1 203 ? 1.786 -17.406 -13.164 1 76.38 203 ASP B N 1
ATOM 3651 C CA . ASP B 1 203 ? 0.741 -18.359 -13.539 1 76.38 203 ASP B CA 1
ATOM 3652 C C . ASP B 1 203 ? 1.123 -19.781 -13.141 1 76.38 203 ASP B C 1
ATOM 3654 O O . ASP B 1 203 ? 0.287 -20.547 -12.641 1 76.38 203 ASP B O 1
ATOM 3658 N N . GLU B 1 204 ? 2.281 -20.172 -13.469 1 83.81 204 GLU B N 1
ATOM 3659 C CA . GLU B 1 204 ? 2.744 -21.516 -13.18 1 83.81 204 GLU B CA 1
ATOM 3660 C C . GLU B 1 204 ? 3.76 -21.531 -12.039 1 83.81 204 GLU B C 1
ATOM 3662 O O . GLU B 1 204 ? 4.965 -21.422 -12.273 1 83.81 204 GLU B O 1
ATOM 3667 N N . SER B 1 205 ? 3.236 -21.609 -10.875 1 87 205 SER B N 1
ATOM 3668 C CA . SER B 1 205 ? 4.059 -21.656 -9.672 1 87 205 SER B CA 1
ATOM 3669 C C . SER B 1 205 ? 3.531 -22.688 -8.68 1 87 205 SER B C 1
ATOM 3671 O O . SER B 1 205 ? 2.439 -23.219 -8.867 1 87 205 SER B O 1
ATOM 3673 N N . SER B 1 206 ? 4.258 -23.016 -7.688 1 93.12 206 SER B N 1
ATOM 3674 C CA . SER B 1 206 ? 3.914 -24.062 -6.723 1 93.12 206 SER B CA 1
ATOM 3675 C C . SER B 1 206 ? 2.602 -23.75 -6.016 1 93.12 206 SER B C 1
ATOM 3677 O O . SER B 1 206 ? 1.774 -24.625 -5.801 1 93.12 206 SER B O 1
ATOM 3679 N N . VAL B 1 207 ? 2.365 -22.516 -5.711 1 95.88 207 VAL B N 1
ATOM 3680 C CA . VAL B 1 207 ? 1.165 -22.156 -4.961 1 95.88 207 VAL B CA 1
ATOM 3681 C C . VAL B 1 207 ? -0.071 -22.375 -5.832 1 95.88 207 VAL B C 1
ATOM 3683 O O . VAL B 1 207 ? -1.151 -22.672 -5.324 1 95.88 207 VAL B O 1
ATOM 3686 N N . THR B 1 208 ? 0.079 -22.188 -7.141 1 94.69 208 THR B N 1
ATOM 3687 C CA . THR B 1 208 ? -1.072 -22.297 -8.031 1 94.69 208 THR B CA 1
ATOM 3688 C C . THR B 1 208 ? -1.522 -23.75 -8.156 1 94.69 208 THR B C 1
ATOM 3690 O O . THR B 1 208 ? -2.701 -24.016 -8.391 1 94.69 208 THR B O 1
ATOM 3693 N N . VAL B 1 209 ? -0.612 -24.672 -7.934 1 96.69 209 VAL B N 1
ATOM 3694 C CA . VAL B 1 209 ? -0.909 -26.109 -8.016 1 96.69 209 VAL B CA 1
ATOM 3695 C C . VAL B 1 209 ? -1.918 -26.484 -6.934 1 96.69 209 VAL B C 1
ATOM 3697 O O . VAL B 1 209 ? -2.781 -27.344 -7.152 1 96.69 209 VAL B O 1
ATOM 3700 N N . TYR B 1 210 ? -1.873 -25.812 -5.875 1 97.88 210 TYR B N 1
ATOM 3701 C CA . TYR B 1 210 ? -2.688 -26.203 -4.73 1 97.88 210 TYR B CA 1
ATOM 3702 C C . TYR B 1 210 ? -3.793 -25.188 -4.477 1 97.88 210 TYR B C 1
ATOM 3704 O O . TYR B 1 210 ? -4.324 -25.109 -3.367 1 97.88 210 TYR B O 1
ATOM 3712 N N . SER B 1 211 ? -4.133 -24.375 -5.453 1 98.44 211 SER B N 1
ATOM 3713 C CA . SER B 1 211 ? -5.148 -23.344 -5.277 1 98.44 211 SER B CA 1
ATOM 3714 C C . SER B 1 211 ? -6.348 -23.578 -6.191 1 98.44 211 SER B C 1
ATOM 3716 O O . SER B 1 211 ? -6.18 -23.828 -7.387 1 98.44 211 SER B O 1
ATOM 3718 N N . ASP B 1 212 ? -7.52 -23.531 -5.688 1 98.5 212 ASP B N 1
ATOM 3719 C CA . ASP B 1 212 ? -8.758 -23.625 -6.461 1 98.5 212 ASP B CA 1
ATOM 3720 C C . ASP B 1 212 ? -9.047 -22.312 -7.18 1 98.5 212 ASP B C 1
ATOM 3722 O O . ASP B 1 212 ? -9.656 -22.297 -8.25 1 98.5 212 ASP B O 1
ATOM 3726 N N . ILE B 1 213 ? -8.703 -21.188 -6.598 1 98.44 213 ILE B N 1
ATOM 3727 C CA . ILE B 1 213 ? -8.867 -19.844 -7.16 1 98.44 213 ILE B CA 1
ATOM 3728 C C . ILE B 1 213 ? -7.508 -19.156 -7.238 1 98.44 213 ILE B C 1
ATOM 3730 O O . ILE B 1 213 ? -6.785 -19.078 -6.242 1 98.44 213 ILE B O 1
ATOM 3734 N N . ILE B 1 214 ? -7.172 -18.766 -8.406 1 96.88 214 ILE B N 1
ATOM 3735 C CA . ILE B 1 214 ? -5.895 -18.094 -8.617 1 96.88 214 ILE B CA 1
ATOM 3736 C C . ILE B 1 214 ? -6.133 -16.625 -8.945 1 96.88 214 ILE B C 1
ATOM 3738 O O . ILE B 1 214 ? -6.84 -16.297 -9.906 1 96.88 214 ILE B O 1
ATOM 3742 N N . LEU B 1 215 ? -5.621 -15.797 -8.133 1 97.88 215 LEU B N 1
ATOM 3743 C CA . LEU B 1 215 ? -5.648 -14.352 -8.359 1 97.88 215 LEU B CA 1
ATOM 3744 C C . LEU B 1 215 ? -4.262 -13.836 -8.727 1 97.88 215 LEU B C 1
ATOM 3746 O O . LEU B 1 215 ? -3.338 -13.883 -7.914 1 97.88 215 LEU B O 1
ATOM 3750 N N . LYS B 1 216 ? -4.172 -13.312 -9.914 1 92.75 216 LYS B N 1
ATOM 3751 C CA . LYS B 1 216 ? -2.877 -12.906 -10.445 1 92.75 216 LYS B CA 1
ATOM 3752 C C . LYS B 1 216 ? -2.713 -11.391 -10.391 1 92.75 216 LYS B C 1
ATOM 3754 O O . LYS B 1 216 ? -3.66 -10.648 -10.656 1 92.75 216 LYS B O 1
ATOM 3759 N N . VAL B 1 217 ? -1.49 -10.984 -10 1 93.69 217 VAL B N 1
ATOM 3760 C CA . VAL B 1 217 ? -1.135 -9.57 -10.008 1 93.69 217 VAL B CA 1
ATOM 3761 C C . VAL B 1 217 ? 0.181 -9.375 -10.758 1 93.69 217 VAL B C 1
ATOM 3763 O O . VAL B 1 217 ? 0.906 -10.344 -11.016 1 93.69 217 VAL B O 1
ATOM 3766 N N . TYR B 1 218 ? 0.44 -8.156 -11.141 1 87.69 218 TYR B N 1
ATOM 3767 C CA . TYR B 1 218 ? 1.691 -7.84 -11.828 1 87.69 218 TYR B CA 1
ATOM 3768 C C . TYR B 1 218 ? 2.863 -7.859 -10.852 1 87.69 218 TYR B C 1
ATOM 3770 O O . TYR B 1 218 ? 2.738 -7.406 -9.711 1 87.69 218 TYR B O 1
ATOM 3778 N N . ASN B 1 219 ? 3.961 -8.438 -11.266 1 83.88 219 ASN B N 1
ATOM 3779 C CA . ASN B 1 219 ? 5.176 -8.453 -10.453 1 83.88 219 ASN B CA 1
ATOM 3780 C C . ASN B 1 219 ? 5.93 -7.125 -10.555 1 83.88 219 ASN B C 1
ATOM 3782 O O . ASN B 1 219 ? 6.496 -6.805 -11.602 1 83.88 219 ASN B O 1
ATOM 3786 N N . THR B 1 220 ? 6.039 -6.441 -9.453 1 83.56 220 THR B N 1
ATOM 3787 C CA . THR B 1 220 ? 6.613 -5.098 -9.445 1 83.56 220 THR B CA 1
ATOM 3788 C C . THR B 1 220 ? 8.117 -5.152 -9.719 1 83.56 220 THR B C 1
ATOM 3790 O O . THR B 1 220 ? 8.727 -4.133 -10.055 1 83.56 220 THR B O 1
ATOM 3793 N N . ARG B 1 221 ? 8.703 -6.301 -9.578 1 75.69 221 ARG B N 1
ATOM 3794 C CA . ARG B 1 221 ? 10.133 -6.457 -9.828 1 75.69 221 ARG B CA 1
ATOM 3795 C C . ARG B 1 221 ? 10.469 -6.133 -11.273 1 75.69 221 ARG B C 1
ATOM 3797 O O . ARG B 1 221 ? 11.617 -5.793 -11.586 1 75.69 221 ARG B O 1
ATOM 3804 N N . PHE B 1 222 ? 9.539 -6.113 -12.0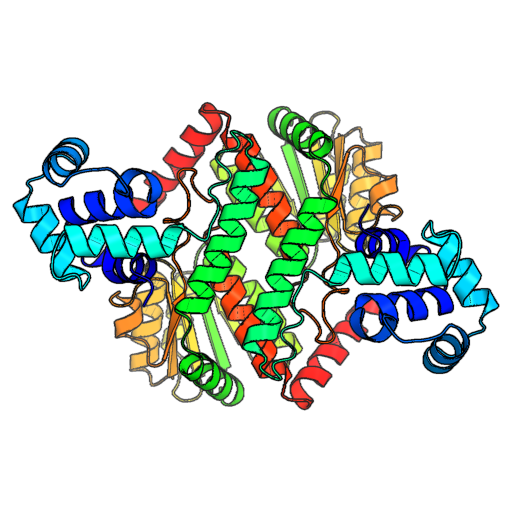62 1 64.56 222 PHE B N 1
ATOM 3805 C CA . PHE B 1 222 ? 9.797 -5.949 -13.492 1 64.56 222 PHE B CA 1
ATOM 3806 C C . PHE B 1 222 ? 9.531 -4.512 -13.922 1 64.56 222 PHE B C 1
ATOM 3808 O O . PHE B 1 222 ? 9.516 -4.215 -15.117 1 64.56 222 PHE B O 1
ATOM 3815 N N . ILE B 1 223 ? 9.312 -3.66 -12.922 1 65.31 223 ILE B N 1
ATOM 3816 C CA . ILE B 1 223 ? 9.047 -2.258 -13.219 1 65.31 223 ILE B CA 1
ATOM 3817 C C . ILE B 1 223 ? 10.32 -1.438 -13.047 1 65.31 223 ILE B C 1
ATOM 3819 O O . ILE B 1 223 ? 10.922 -1.441 -11.969 1 65.31 223 ILE B O 1
ATOM 3823 N N . GLY B 1 224 ? 10.547 -0.622 -14.078 1 58.41 224 GLY B N 1
ATOM 3824 C CA . GLY B 1 224 ? 11.586 0.394 -14.016 1 58.41 224 GLY B CA 1
ATOM 3825 C C . GLY B 1 224 ? 12.969 -0.183 -13.781 1 58.41 224 GLY B C 1
ATOM 3826 O O . GLY B 1 224 ? 13.109 -1.365 -13.461 1 58.41 224 GLY B O 1
ATOM 3827 N N . ARG B 1 225 ? 13.945 0.523 -14.211 1 48.75 225 ARG B N 1
ATOM 3828 C CA . ARG B 1 225 ? 15.359 0.219 -14.047 1 48.75 225 ARG B CA 1
ATOM 3829 C C . ARG B 1 225 ? 15.75 0.195 -12.57 1 48.75 225 ARG B C 1
ATOM 3831 O O . ARG B 1 225 ? 16.625 -0.571 -12.164 1 48.75 225 ARG B O 1
ATOM 3838 N N . HIS B 1 226 ? 15.055 1.183 -11.922 1 52.31 226 HIS B N 1
ATOM 3839 C CA . HIS B 1 226 ? 15.352 1.287 -10.5 1 52.31 226 HIS B CA 1
ATOM 3840 C C . HIS B 1 226 ? 14.445 0.375 -9.68 1 52.31 226 HIS B C 1
ATOM 3842 O O . HIS B 1 226 ? 13.297 0.127 -10.062 1 52.31 226 HIS B O 1
ATOM 3848 N N . LYS B 1 227 ? 15.016 -0.406 -8.852 1 61.16 227 LYS B N 1
ATOM 3849 C CA . LYS B 1 227 ? 14.375 -1.416 -8.016 1 61.16 227 LYS B CA 1
ATOM 3850 C C . LYS B 1 227 ? 13.156 -0.842 -7.293 1 61.16 227 LYS B C 1
ATOM 3852 O O . LYS B 1 227 ? 13.297 0.03 -6.434 1 61.16 227 LYS B O 1
ATOM 3857 N N . PHE B 1 228 ? 12.078 -0.931 -7.957 1 69.94 228 PHE B N 1
ATOM 3858 C CA . PHE B 1 228 ? 10.852 -0.599 -7.254 1 69.94 228 PHE B CA 1
ATOM 3859 C C . PHE B 1 228 ? 10.781 -1.319 -5.914 1 69.94 228 PHE B C 1
ATOM 3861 O O . PHE B 1 228 ? 10.805 -2.551 -5.859 1 69.94 228 PHE B O 1
ATOM 3868 N N . ILE B 1 229 ? 10.664 -0.581 -4.891 1 79.62 229 ILE B N 1
ATOM 3869 C CA . ILE B 1 229 ? 10.891 -1.132 -3.561 1 79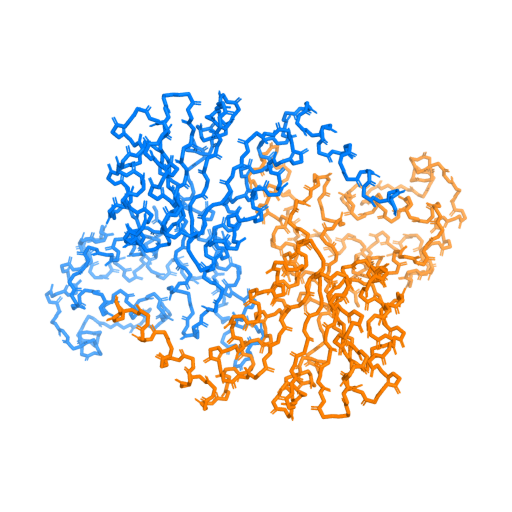.62 229 ILE B CA 1
ATOM 3870 C C . ILE B 1 229 ? 9.609 -1.792 -3.053 1 79.62 229 ILE B C 1
ATOM 3872 O O . ILE B 1 229 ? 9.664 -2.777 -2.312 1 79.62 229 ILE B O 1
ATOM 3876 N N . ASN B 1 230 ? 8.477 -1.309 -3.492 1 89.88 230 ASN B N 1
ATOM 3877 C CA . ASN B 1 230 ? 7.199 -1.796 -2.982 1 89.88 230 ASN B CA 1
ATOM 3878 C C . ASN B 1 230 ? 6.77 -3.08 -3.686 1 89.88 230 ASN B C 1
ATOM 3880 O O . ASN B 1 230 ? 6.117 -3.035 -4.73 1 89.88 230 ASN B O 1
ATOM 3884 N N . SER B 1 231 ? 7.051 -4.203 -3.062 1 89.56 231 SER B N 1
ATOM 3885 C CA . SER B 1 231 ? 6.773 -5.5 -3.67 1 89.56 231 SER B CA 1
ATOM 3886 C C . SER B 1 231 ? 5.305 -5.879 -3.527 1 89.56 231 SER B C 1
ATOM 3888 O O . SER B 1 231 ? 4.832 -6.812 -4.18 1 89.56 231 SER B O 1
ATOM 3890 N N . GLN B 1 232 ? 4.574 -5.172 -2.703 1 95.31 232 GLN B N 1
ATOM 3891 C CA . GLN B 1 232 ? 3.219 -5.586 -2.355 1 95.31 232 GLN B CA 1
ATOM 3892 C C . GLN B 1 232 ? 2.178 -4.691 -3.023 1 95.31 232 GLN B C 1
ATOM 3894 O O . GLN B 1 232 ? 0.975 -4.918 -2.885 1 95.31 232 GLN B O 1
ATOM 3899 N N . PHE B 1 233 ? 2.6 -3.754 -3.77 1 95.5 233 PHE B N 1
ATOM 3900 C CA . PHE B 1 233 ? 1.69 -2.723 -4.254 1 95.5 233 PHE B CA 1
ATOM 3901 C C . PHE B 1 233 ? 0.589 -3.33 -5.113 1 95.5 233 PHE B C 1
ATOM 3903 O O . PHE B 1 233 ? -0.59 -3.021 -4.93 1 95.5 233 PHE B O 1
ATOM 3910 N N . SER B 1 234 ? 0.935 -4.207 -6.035 1 95.12 234 SER B N 1
ATOM 3911 C CA . SER B 1 234 ? -0.054 -4.848 -6.895 1 95.12 234 SER B CA 1
ATOM 3912 C C . SER B 1 234 ? -1.052 -5.664 -6.078 1 95.12 234 SER B C 1
ATOM 3914 O O . SER B 1 234 ? -2.248 -5.668 -6.379 1 95.12 234 SER B O 1
ATOM 3916 N N . THR B 1 235 ? -0.54 -6.344 -5.062 1 97.25 235 THR B N 1
ATOM 3917 C CA . THR B 1 235 ? -1.382 -7.16 -4.191 1 97.25 235 THR B CA 1
ATOM 3918 C C . THR B 1 235 ? -2.355 -6.285 -3.408 1 97.25 235 THR B C 1
ATOM 3920 O O . THR B 1 235 ? -3.537 -6.617 -3.283 1 97.25 235 THR B O 1
ATOM 3923 N N . MET B 1 236 ? -1.852 -5.203 -2.926 1 97.06 236 MET B N 1
ATOM 3924 C CA . MET B 1 236 ? -2.705 -4.27 -2.199 1 97.06 236 MET B CA 1
ATOM 3925 C C . MET B 1 236 ? -3.838 -3.762 -3.086 1 97.06 236 MET B C 1
ATOM 3927 O O . MET B 1 236 ? -4.98 -3.658 -2.643 1 97.06 236 MET B O 1
ATOM 3931 N N . 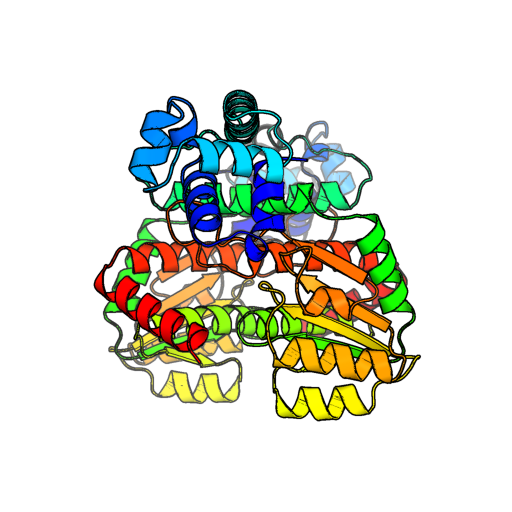TYR B 1 237 ? -3.527 -3.447 -4.309 1 96.44 237 TYR B N 1
ATOM 3932 C CA . TYR B 1 237 ? -4.531 -3 -5.27 1 96.44 237 TYR B CA 1
ATOM 3933 C C . TYR B 1 237 ? -5.617 -4.051 -5.449 1 96.44 237 TYR B C 1
ATOM 3935 O O . TYR B 1 237 ? -6.809 -3.734 -5.414 1 96.44 237 TYR B O 1
ATOM 3943 N N . LEU B 1 238 ? -5.219 -5.258 -5.602 1 97.31 238 LEU B N 1
ATOM 3944 C CA . LEU B 1 238 ? -6.16 -6.363 -5.758 1 97.31 238 LEU B CA 1
ATOM 3945 C C . LEU B 1 238 ? -7.039 -6.508 -4.52 1 97.31 238 LEU B C 1
ATOM 3947 O O . LEU B 1 238 ? -8.25 -6.699 -4.633 1 97.31 238 LEU B O 1
ATOM 3951 N N . LEU B 1 239 ? -6.43 -6.461 -3.357 1 97.75 239 LEU B N 1
ATOM 3952 C CA . LEU B 1 239 ? -7.184 -6.594 -2.115 1 97.75 239 LEU B CA 1
ATOM 3953 C C . LEU B 1 239 ? -8.203 -5.473 -1.974 1 97.75 239 LEU B C 1
ATOM 3955 O O . LEU B 1 239 ? -9.289 -5.676 -1.424 1 97.75 239 LEU B O 1
ATOM 3959 N N . ASP B 1 240 ? -7.859 -4.293 -2.494 1 96.12 240 ASP B N 1
ATOM 3960 C CA . ASP B 1 240 ? -8.805 -3.182 -2.465 1 96.12 240 ASP B CA 1
ATOM 3961 C C . ASP B 1 240 ? -9.984 -3.438 -3.408 1 96.12 240 ASP B C 1
ATOM 3963 O O . ASP B 1 240 ? -11.117 -3.068 -3.107 1 96.12 240 ASP B O 1
ATOM 3967 N N . LEU B 1 241 ? -9.695 -4.023 -4.488 1 95.88 241 LEU B N 1
ATOM 3968 C CA . LEU B 1 241 ? -10.766 -4.414 -5.395 1 95.88 241 LEU B CA 1
ATOM 3969 C C . LEU B 1 241 ? -11.711 -5.41 -4.727 1 95.88 241 LEU B C 1
ATOM 3971 O O . LEU B 1 241 ? -12.93 -5.234 -4.754 1 95.88 241 LEU B O 1
ATOM 3975 N N . ILE B 1 242 ? -11.148 -6.426 -4.121 1 97.69 242 ILE B N 1
ATOM 3976 C CA . ILE B 1 242 ? -11.938 -7.449 -3.438 1 97.69 242 ILE B CA 1
ATOM 3977 C C . ILE B 1 242 ? -12.773 -6.801 -2.338 1 97.69 242 ILE B C 1
ATOM 3979 O O . ILE B 1 242 ? -13.977 -7.066 -2.23 1 97.69 242 ILE B O 1
ATOM 3983 N N . SER B 1 243 ? -12.148 -5.969 -1.566 1 96.69 243 SER B N 1
ATOM 3984 C CA . SER B 1 243 ? -12.836 -5.293 -0.473 1 96.69 243 SER B CA 1
ATOM 3985 C C . SER B 1 243 ? -13.992 -4.441 -0.992 1 96.69 243 SER B C 1
ATOM 3987 O O . SER B 1 243 ? -15.07 -4.406 -0.39 1 96.69 243 SER B O 1
ATOM 3989 N N . THR B 1 244 ? -13.727 -3.738 -2.076 1 93.62 244 THR B N 1
ATOM 3990 C CA . THR B 1 244 ? -14.75 -2.863 -2.639 1 93.62 244 THR B CA 1
ATOM 3991 C C . THR B 1 244 ? -15.945 -3.672 -3.135 1 93.62 244 THR B C 1
ATOM 3993 O O . THR B 1 244 ? -17.094 -3.277 -2.932 1 93.62 244 THR B O 1
ATOM 3996 N N . VAL B 1 245 ? -15.688 -4.801 -3.785 1 94.94 245 VAL B N 1
ATOM 3997 C CA . VAL B 1 245 ? -16.766 -5.672 -4.234 1 94.94 245 VAL B CA 1
ATOM 3998 C C . VAL B 1 245 ? -17.547 -6.199 -3.029 1 94.94 245 VAL B C 1
ATOM 4000 O O . VAL B 1 245 ? -18.781 -6.23 -3.039 1 94.94 245 VAL B O 1
ATOM 4003 N N . LEU B 1 246 ? -16.875 -6.613 -1.939 1 97.06 246 LEU B N 1
ATOM 4004 C CA . LEU B 1 246 ? -17.516 -7.086 -0.722 1 97.06 246 LEU B CA 1
ATOM 4005 C C . LEU B 1 246 ? -18.453 -6.023 -0.152 1 97.06 246 LEU B C 1
ATOM 4007 O O . LEU B 1 246 ? -19.562 -6.332 0.295 1 97.06 246 LEU B O 1
ATOM 4011 N N . LEU B 1 247 ? -18.062 -4.777 -0.242 1 94.25 247 LEU B N 1
ATOM 4012 C CA . LEU B 1 247 ? -18.766 -3.684 0.412 1 94.25 247 LEU B CA 1
ATOM 4013 C C . LEU B 1 247 ? -19.969 -3.244 -0.417 1 94.25 247 LEU B C 1
ATOM 4015 O O . LEU B 1 247 ? -20.734 -2.381 0.009 1 94.25 247 LEU B O 1
ATOM 4019 N N . GLU B 1 248 ? -20.078 -3.836 -1.607 1 91.31 248 GLU B N 1
ATOM 4020 C CA . GLU B 1 248 ? -21.328 -3.658 -2.336 1 91.31 248 GLU B CA 1
ATOM 4021 C C . GLU B 1 248 ? -22.5 -4.285 -1.583 1 91.31 248 GLU B C 1
ATOM 4023 O O . GLU B 1 248 ? -23.656 -3.928 -1.811 1 91.31 248 GLU B O 1
ATOM 4028 N N . ASP B 1 249 ? -22.156 -5.25 -0.786 1 94.5 249 ASP B N 1
ATOM 4029 C CA . ASP B 1 249 ? -23.141 -5.801 0.131 1 94.5 249 ASP B CA 1
ATOM 4030 C C . ASP B 1 249 ? -23.438 -4.828 1.272 1 94.5 249 ASP B C 1
ATOM 4032 O O . ASP B 1 249 ? -22.578 -4.582 2.121 1 94.5 249 ASP B O 1
ATOM 4036 N N . LYS B 1 250 ? -24.641 -4.402 1.362 1 93.31 250 LYS B N 1
ATOM 4037 C CA . LYS B 1 250 ? -25.031 -3.355 2.303 1 93.31 250 LYS B CA 1
ATOM 4038 C C . LYS B 1 250 ? -24.828 -3.814 3.746 1 93.31 250 LYS B C 1
ATOM 4040 O O . LYS B 1 250 ? -24.5 -3.01 4.617 1 93.31 250 LYS B O 1
ATOM 4045 N N . ASN B 1 251 ? -25.078 -5.062 3.967 1 96.25 251 ASN B N 1
ATOM 4046 C CA . ASN B 1 251 ? -24.891 -5.586 5.316 1 96.25 251 ASN B CA 1
ATOM 4047 C C . ASN B 1 251 ? -23.422 -5.5 5.75 1 96.25 251 ASN B C 1
ATOM 4049 O O . ASN B 1 251 ? -23.141 -5.141 6.891 1 96.25 251 ASN B O 1
ATOM 4053 N N . LEU B 1 252 ? -22.562 -5.824 4.891 1 96.25 252 LEU B N 1
ATOM 4054 C CA . LEU B 1 252 ? -21.141 -5.75 5.188 1 96.25 252 LEU B CA 1
ATOM 4055 C C . LEU B 1 252 ? -20.703 -4.301 5.352 1 96.25 252 LEU B C 1
ATOM 4057 O O . LEU B 1 252 ? -19.891 -3.99 6.234 1 96.25 252 LEU B O 1
ATOM 4061 N N . GLU B 1 253 ? -21.172 -3.434 4.508 1 93.12 253 GLU B N 1
ATOM 4062 C CA . GLU B 1 253 ? -20.859 -2.012 4.602 1 93.12 253 GLU B CA 1
ATOM 4063 C C . GLU B 1 253 ? -21.312 -1.435 5.941 1 93.12 253 GLU B C 1
ATOM 4065 O O . GLU B 1 253 ? -20.594 -0.648 6.555 1 93.12 253 GLU B O 1
ATOM 4070 N N . GLU B 1 254 ? -22.438 -1.818 6.379 1 93.31 254 GLU B N 1
ATOM 4071 C CA . GLU B 1 254 ? -22.984 -1.338 7.648 1 93.31 254 GLU B CA 1
ATOM 4072 C C . GLU B 1 254 ? -22.125 -1.806 8.82 1 93.31 254 GLU B C 1
ATOM 4074 O O . GLU B 1 254 ? -21.875 -1.038 9.75 1 93.31 254 GLU B O 1
ATOM 4079 N N . LYS B 1 255 ? -21.766 -3.035 8.789 1 94.69 255 LYS B N 1
ATOM 4080 C CA . LYS B 1 255 ? -20.906 -3.559 9.852 1 94.69 255 LYS B CA 1
ATOM 4081 C C . LYS B 1 255 ? -19.609 -2.775 9.938 1 94.69 255 LYS B C 1
ATOM 4083 O O . LYS B 1 255 ? -19.156 -2.412 11.023 1 94.69 255 LYS B O 1
ATOM 4088 N N . MET B 1 256 ? -19.031 -2.568 8.812 1 92.25 256 MET B N 1
ATOM 4089 C CA . MET B 1 256 ? -17.781 -1.815 8.781 1 92.25 256 MET B CA 1
ATOM 4090 C C . MET B 1 256 ? -17.969 -0.406 9.336 1 92.25 256 MET B C 1
ATOM 4092 O O . MET B 1 256 ? -17.156 0.086 10.109 1 92.25 256 MET B O 1
ATOM 4096 N N . GLN B 1 257 ? -19.078 0.22 8.977 1 88.12 257 GLN B N 1
ATOM 4097 C CA . GLN B 1 257 ? -19.359 1.576 9.43 1 88.12 257 GLN B CA 1
ATOM 4098 C C . GLN B 1 257 ? -19.531 1.621 10.945 1 88.12 257 GLN B C 1
ATOM 4100 O O . GLN B 1 257 ? -19.078 2.559 11.602 1 88.12 257 GLN B O 1
ATOM 4105 N N . ILE B 1 258 ? -20.125 0.609 11.461 1 90.81 258 ILE B N 1
ATOM 4106 C CA . ILE B 1 258 ? -20.328 0.515 12.906 1 90.81 258 ILE B CA 1
ATOM 4107 C C . ILE B 1 258 ? -18.984 0.504 13.617 1 90.81 258 ILE B C 1
ATOM 4109 O O . ILE B 1 258 ? -18.797 1.195 14.625 1 90.81 258 ILE B O 1
ATOM 4113 N N . THR B 1 259 ? -18.094 -0.206 13.078 1 88.19 259 THR B N 1
ATOM 4114 C CA . THR B 1 259 ? -16.781 -0.328 13.711 1 88.19 259 THR B CA 1
ATOM 4115 C C . THR B 1 259 ? -15.984 0.966 13.562 1 88.19 259 THR B C 1
ATOM 4117 O O . THR B 1 259 ? -15.242 1.353 14.469 1 88.19 259 THR B O 1
ATOM 4120 N N . ILE B 1 260 ? -16.156 1.643 12.43 1 80.56 260 ILE B N 1
ATOM 4121 C CA . ILE B 1 260 ? -15.484 2.918 12.203 1 80.56 260 ILE B CA 1
ATOM 4122 C C . ILE B 1 260 ? -16 3.955 13.195 1 80.56 260 ILE B C 1
ATOM 4124 O O . ILE B 1 260 ? -15.219 4.66 13.836 1 80.56 260 ILE B O 1
ATOM 4128 N N . ASP B 1 261 ? -17.25 3.939 13.414 1 79.44 261 ASP B N 1
ATOM 4129 C CA . ASP B 1 261 ? -17.891 4.883 14.328 1 79.44 261 ASP B CA 1
ATOM 4130 C C . ASP B 1 261 ? -17.469 4.625 15.766 1 79.44 261 ASP B C 1
ATOM 4132 O O . ASP B 1 261 ? -17.281 5.562 16.547 1 79.44 261 ASP B O 1
ATOM 4136 N N . ALA B 1 262 ? -17.25 3.396 16.078 1 82.88 262 ALA B N 1
ATOM 4137 C CA . ALA B 1 262 ? -16.844 3.025 17.422 1 82.88 262 ALA B CA 1
ATOM 4138 C C . ALA B 1 262 ? -15.453 3.551 17.75 1 82.88 262 ALA B C 1
ATOM 4140 O O . ALA B 1 262 ? -15.188 3.973 18.875 1 82.88 262 ALA B O 1
ATOM 4141 N N . ILE B 1 263 ? -14.617 3.613 16.781 1 75.12 263 ILE B N 1
ATOM 4142 C CA . ILE B 1 263 ? -13.234 4.039 16.984 1 75.12 263 ILE B CA 1
ATOM 4143 C C . ILE B 1 263 ? -13.172 5.562 17.062 1 75.12 263 ILE B C 1
ATOM 4145 O O . ILE B 1 263 ? -12.461 6.121 17.891 1 75.12 263 ILE B O 1
ATOM 4149 N N . ILE B 1 264 ? -13.953 6.211 16.25 1 67.75 264 ILE B N 1
ATOM 4150 C CA . ILE B 1 264 ? -13.961 7.668 16.203 1 67.75 264 ILE B CA 1
ATOM 4151 C C . ILE B 1 264 ? -14.547 8.219 17.5 1 67.75 264 ILE B C 1
ATOM 4153 O O . ILE B 1 264 ? -14.078 9.234 18.016 1 67.75 264 ILE B O 1
ATOM 4157 N N . ASN B 1 265 ? -15.414 7.469 18.062 1 66.75 265 ASN B N 1
ATOM 4158 C CA . ASN B 1 265 ? -16.109 7.945 19.25 1 66.75 265 ASN B CA 1
ATOM 4159 C C . ASN B 1 265 ? -15.422 7.461 20.531 1 66.75 265 ASN B C 1
ATOM 4161 O O . ASN B 1 265 ? -15.922 7.699 21.641 1 66.75 265 ASN B O 1
ATOM 4165 N N . SER B 1 266 ? -14.336 6.785 20.359 1 66.5 266 SER B N 1
ATOM 4166 C CA . SER B 1 266 ? -13.648 6.27 21.531 1 66.5 266 SER B CA 1
ATOM 4167 C C . SER B 1 266 ? -12.602 7.254 22.031 1 66.5 266 SER B C 1
ATOM 4169 O O . SER B 1 266 ? -12.039 8.023 21.25 1 66.5 266 SER B O 1
#

Organism: NCBI:txid29363

Radius of gyration: 24.23 Å; Cα contacts (8 Å, |Δi|>4): 901; chains: 2; bounding box: 56×67×63 Å

Foldseek 3Di:
DQLLLLLQQCLVVDDPLLVLLNLCCLACVVVLLPDDLCRSCVVSVHDSVVCQVSCVVSPHNGSVRVNVSSCVNCVVQPPPPPPDPVVQLVSLLVVQLVSFVVVWDVVLLVVVLVLQVQAQEEEEEDEDPSLVLSVVLVVLVVLLVGHYDYDHDLVVLVVVLQPAALRYEYEYEDAALEDPSRLVSLQSNVVRNHAYEYEYAYDDHSNNVSHPRYTHGHQSCSTYNDRPPDRCSRVSSSSVVSSVVNVVPVSSVVSNVVVVVVVVVD/DQLLLLLQQCLVVDDPLLVLLNLCCLACVVVLLPDDLCRSCVVSVHDSVVCQVSCVVSPHNGSVRVNVSSCVNCVVQPPPPPPDPVVQLVSLLVVQLVSFVVVWDVVLLVVVLVLQVQAQEEEEEDEDPSLVLSVVLVVLVVLLPGHYDYDHDLVVLVVVLQPAALRYEYEYEDAALEDPSRLVSLQSNVVRNHAYEYEYAYDDHSNNVSHPRYTHGHQSCSTYNDRPPDRCSRVNSSSVVSSVVNVVPVSSVVSNVVVVVVVVVD

Sequence (532 aa):
MNIICEIQQKYNNFSDKEKAIADYILNQPDMIKNINITELAKIIGTSGATITRFSKKIGCDSFVEMKMQINLSTNDSESIDSDDIFSSVYSHYNEVIERTNSIIDKSAIFNIVEEIKKANKIYLYGVGSSGLTATEMMQRLIRMGFNIHCISDSHMMIINSSIASSEDLVIGLSISGETKEVVNALKVSKRNGAKTACITSFDESSVTVYSDIILKVYNTRFIGRHKFINSQFSTMYLLDLISTVLLEDKNLEEKMQITIDAIINSMNIICEIQQKYNNFSDKEKAIADYILNQPDMIKNINITELAKIIGTSGATITRFSKKIGCDSFVEMKMQINLSTNDSESIDSDDIFSSVYSHYNEVIERTNSIIDKSAIFNIVEEIKKANKIYLYGVGSSGLTATEMMQRLIRMGFNIHCISDSHMMIINSSIASSEDLVIGLSISGETKEVVNALKVSKRNGAKTACITSFDESSVTVYSDIILKVYNTRFIGRHKFINSQFSTMYLLDLISTVLLEDKNLEEKMQITIDAIINS

Nearest PDB structures (foldseek):
  4ivn-assembly1_A  TM=6.531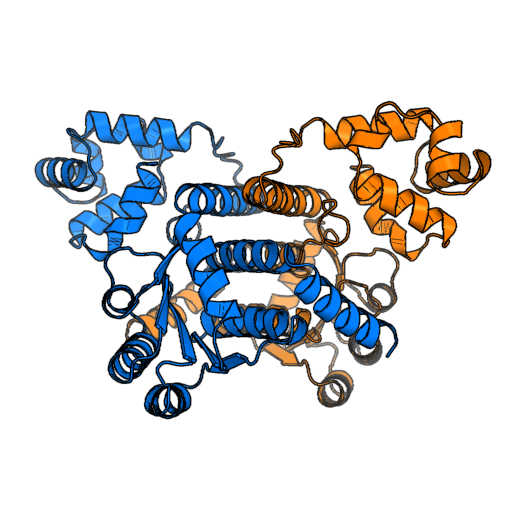E-01  e=1.607E-18  Vibrio vulnificus YJ016
  4ivn-assembly1_B  TM=6.401E-01  e=2.486E-16  Vibrio vulnificus YJ016
  7en6-assembly1_A  TM=8.999E-01  e=1.452E-11  Escherichia coli
  7en7-assembly1_A  TM=8.563E-01  e=7.731E-12  Escherichia coli K-12
  7en6-assembly1_C  TM=8.831E-01  e=1.378E-11  Escherichia coli

Solvent-accessible surface area (backbone atoms only — not comparable to full-atom values): 27582 Å² total; per-residue (Å²): 130,59,54,68,56,48,47,55,34,45,43,80,76,44,51,73,69,49,39,49,50,48,48,49,46,45,35,39,51,74,65,47,64,81,52,51,62,68,57,48,16,59,75,68,69,57,48,55,65,56,49,39,52,48,23,42,73,65,73,20,94,30,53,67,52,38,40,50,45,46,44,65,66,46,63,77,52,73,72,66,74,61,91,42,68,68,57,45,54,53,50,46,54,53,47,43,54,52,51,17,65,70,61,46,53,67,67,50,46,54,49,51,49,53,46,59,74,67,32,66,36,35,39,34,33,15,52,73,72,40,24,54,54,37,42,54,50,37,55,56,41,46,35,42,69,48,52,64,46,61,40,56,48,64,68,55,34,50,58,52,21,71,68,36,32,65,54,22,30,39,36,30,43,26,63,76,18,64,49,62,66,45,34,50,27,36,44,45,15,39,74,46,47,19,47,26,28,31,40,22,24,39,70,80,29,62,33,50,75,39,28,81,40,71,43,53,31,47,56,40,80,49,36,51,76,57,82,51,78,63,75,52,54,37,54,53,52,50,51,49,50,47,51,52,59,52,44,68,39,62,69,34,38,50,39,32,48,53,50,52,51,52,57,72,73,97,128,58,54,68,56,47,46,56,34,45,44,83,76,42,51,73,70,47,39,48,50,47,51,48,46,46,35,39,52,74,65,46,64,81,52,52,63,68,56,49,16,60,75,68,69,57,48,55,66,56,49,39,50,47,21,42,73,66,73,20,95,29,53,68,51,37,40,51,46,46,45,65,66,46,63,78,53,72,72,67,73,60,94,43,69,67,57,45,54,54,50,44,55,52,47,44,53,52,50,17,64,71,61,45,52,68,67,49,46,54,50,51,48,53,47,60,73,67,32,66,38,36,38,34,32,14,53,72,72,41,23,53,54,36,44,55,52,38,54,54,40,46,35,42,70,49,54,65,47,60,40,57,48,63,69,55,34,50,58,52,21,70,69,37,31,64,54,22,33,39,37,28,43,29,61,74,18,62,50,61,64,46,34,51,26,36,42,45,16,39,74,45,48,19,46,26,28,31,40,23,25,40,71,80,30,62,34,51,75,42,27,81,40,71,43,52,32,46,58,41,82,47,36,50,76,58,80,52,78,64,75,52,54,37,55,52,53,51,52,50,51,47,49,54,59,52,44,69,38,61,70,33,38,50,41,32,50,52,49,52,51,52,58,72,73,97

Secondary structure (DSSP, 8-state):
--HHHHHHHHGGGS-HHHHHHHHHHHH-GGGGTT--HHHHHHHHTS-HHHHHHHHHHTT-SSHHHHHHHHHHHHTTS-----S-HHHHHHHHHHHHHHHHHHH--HHHHHHHHHHHHH-SEEEEE--THHHHHHHHHHHHHHHTT--EEEE--HHHHHHHHHT--TTEEEEEE-SSS--HHHHHHHHHHHHTT-EEEEEES-SSSHHHHT-SEEEE---GGGSTTTT---TTHHHHHHHHHHHHHHTTSHHHHHHHHHHHHHHHT-/--HHHHHHHHGGGS-HHHHHHHHHHHH-GGGGTT--HHHHHHHHTS-HHHHHHHHHHTT-SSHHHHHHHHHHHHTTS-----S-HHHHHHHHHHHHHHHHHHH--HHHHHHHHHHHHH-SEEEEE--THHHHHHHHHHHHHHHTT--EEEE--HHHHHHHHHT--TTEEEEEE-SSS--HHHHHHHHHHHHTT-EEEEEES-SSSHHHHT-SEEEE---GGGSTTTT---TTHHHHHHHHHHHHHHTTSHHHHHHHHHHHHHHHT-

InterPro domains:
  IPR000281 Helix-turn-helix protein RpiR [PF01418] (1-71)
  IPR000281 Helix-turn-helix protein RpiR [PS51071] (1-77)
  IPR001347 SIS domain [PF01380] (116-217)
  IPR001347 SIS domain [PS51464] (112-252)
  IPR009057 Homedomain-like superfamily [SSF46689] (1-72)
  IPR035472 RpiR-like, SIS domain [cd05013] (107-244)
  IPR036388 Winged helix-like DNA-binding domain superfamily [G3DSA:1.10.10.10] (1-74)
  IPR046348 SIS domain superfamily [SSF53697] (84-251)
  IPR047640 HTH-type transcriptional regulator RpiR-like [PTHR30514] (1-255)

pLDDT: mean 88.05, std 12.72, range [37.94, 98.88]